Protein 4XFW (pdb70)

Foldseek 3Di:
DAACDPDCRHQVNVCVPDVLQVCSPVPQFADDAAAEDAAEDDDAFPKEWFDAWFFFPAFEQDRLKTKTAGDFRTFIADPNFTWTFGIKIKFAWFAYHYNNHTAGMKIWGWTATPVGATEIEIAGEHADDADPLCVLSLVRHVDPDPGGIRGRLVPDDQKWKWKWFWHFDLDPSRHTRYTYTYTDDHHYHHPVRSVSNCVSSVVDGRHRHHDDHPPTHIYIHMYGHD/DAACDPDCRHLVNVLVPDVLQVCSAVPQFADDAEAEDAAEDPDDDQKEWFDAWFFFPAFEADLLKTKTAGDFPTFMGGNRFTWTFGIKIKFAWFAYHYNNDIAGMKIWGWTAGPVGAIEIEIAGEHADDADVLCVQNLVRHPDPGPGGIRGGLVQDDQKWKWKWFWHFDLHPSRHTRYIYTYTDDHHYHHPVRSVSRCVSSVVGGRHRHHDDHPPIHIYIGMDGHD

Solvent-accessible surface area: 20213 Å² total; per-residue (Å²): 176,18,26,27,87,125,147,112,31,2,19,148,103,0,11,149,56,95,154,91,38,94,46,9,146,72,10,60,18,10,2,0,5,30,0,106,53,40,4,73,11,120,79,124,9,140,12,106,20,91,23,40,45,15,132,10,127,24,10,70,74,28,86,50,8,0,42,0,9,9,91,101,97,1,42,1,33,11,66,66,56,74,0,49,1,77,6,0,22,1,4,6,48,6,1,1,24,12,66,104,92,80,60,47,0,0,0,5,0,25,1,103,8,113,150,39,39,17,0,1,1,0,0,3,0,65,111,36,148,82,14,97,26,1,46,26,2,6,91,0,37,115,72,188,100,118,21,125,95,0,30,2,67,53,4,5,44,109,67,1,55,4,3,1,2,24,2,0,39,7,22,14,53,0,42,11,6,0,0,2,1,0,2,61,48,36,18,78,0,9,58,120,0,21,61,33,2,82,120,52,4,129,108,30,90,1,51,3,56,81,34,90,45,56,3,10,1,3,0,38,17,45,2,57,13,155,210,34,31,32,88,132,145,119,38,0,22,100,83,0,13,139,49,92,144,87,35,91,41,7,152,74,10,64,19,8,2,0,5,36,0,116,60,52,16,103,19,152,49,184,56,17,2,88,28,104,26,52,44,16,134,9,121,26,8,76,72,29,112,56,5,0,32,0,15,8,86,93,95,0,44,0,14,0,54,62,108,60,1,38,0,63,7,2,22,1,6,5,46,4,0,1,24,31,81,114,114,72,48,44,0,0,0,5,0,18,0,85,15,116,170,42,43,25,0,2,0,1,0,3,0,60,104,37,148,99,14,95,27,0,50,25,2,3,80,3,33,107,117,198,113,116,18,142,89,1,31,2,75,52,5,8,43,124,57,1,52,0,3,0,1,17,2,0,41,7,22,12,54,0,42,11,5,0,0,2,0,0,2,60,47,40,15,41,0,9,60,141,5,11,56,41,1,80,141,74,4,121,101,37,86,1,52,4,67,79,34,90,52,53,6,10,1,3,0,44,11,64,4,94,20,180

Organism: Helicobacter pylori (strain G27) (NCBI:txid563041)

Radius of gyration: 24.56 Å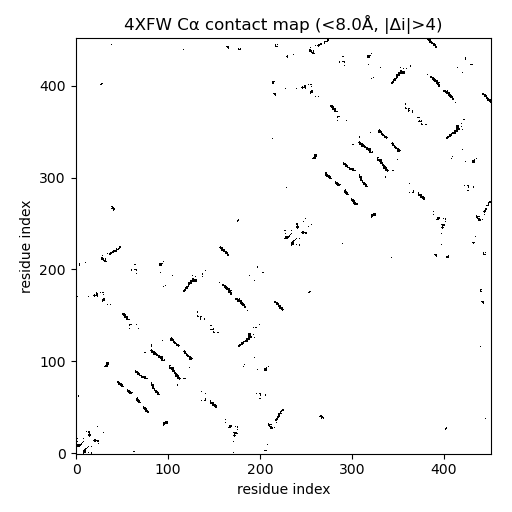; Cα contacts (8 Å, |Δi|>4): 1152; chains: 2; bounding box: 60×56×63 Å

InterPro domains:
  IPR001148 Alpha carbonic anhydrase domain [PF00194] (30-233)
  IPR001148 Alpha carbonic anhydrase domain [PS51144] (21-243)
  IPR001148 Alpha carbonic anhydrase domain [SM01057] (23-243)
  IPR023561 Carbonic anhydrase, alpha-class [PTHR18952] (21-233)
  IPR036398 Alpha carbonic anhydrase domain superfamily [G3DSA:3.10.200.10] (22-247)
  IPR036398 Alpha carbonic anhydrase domain superfamily [SSF51069] (22-239)
  IPR041891 Carbonic anhydrase, prokaryotic-like [cd03124] (31-241)

Secondary structure (DSSP, 8-state):
---SSSSTTSGGGHHHH-GGGTHHHH-SS-S--EE---EEEEEEP--EEE---B--SEEEEETTEEEEE--S--EEEETTEEEEEEEEEEESS-SSEETTB--SEEEEEEEE-TT--EEEEEEEEEE-S--GGGHHHHHHTTSSS-PPPB-HHHHS-SEEEEEEEEEE-SSTT--EEEEEEEESSPEEE-HHHHHHHHHHTTT----PPP---S----EEEEEE--/---SSSSTTSGGGHHHH-GGGTHHHH-SS-S--EE-S-EE--PPP-EEEE---B--SEEEEETTEEEEE--TT-EEEETTEEEEEEEEEEESS-SSEETTB--SEEEEEEEEETT--EEEEEEEEEE-S--GGGHHHHHHHSSSS-PPPB-HHHHS-SEEEEEEEEEE-SSTT--EEEEEEEESSPEEE-HHHHHHHHHHTTT----PPP---S----EEEEEE--

Sequence (452 aa):
KWDYKNKENGPHRWDKLHKDFEVVCKSGKSQSPINIEHYYHTQDKADLQFKYAASKPKAVFFTHHTLKASFEPTNHINYRGHDYVLDNVHFHAPMEFLINNKTRPLSAHFVHKDAKGRLLVLAIGFEEGKENPNLDPILEGIQKKQNFKEVALDAFLPKSINYYHFNGSLTAPPCTEGVAWFVVEEPLEVSAKQLAEIKKRMKNSPNQRPVVQPDYNTVIIKRSAETRKWDYKNKENGPHRWDKLHKDFEVCKSGKSQSPINIEHYYHTQDKADLQFKYAASKPKAVFFTHHTLKASFEPTNHINYRGHDYVLDNVHFHAPMEFLINNKTRPLSAHFVHKDAKGRLLVLAIGFEEGKENPNLDPILEGIQKKQNFKEVALDAFLPKSINYYHFNGSLTAPPCTEGVAWFVVEEPLEVSAKQLAEIKKRMKNSPNQRPVQPDYNTVIIKRSAETR

CATH classification: 3.10.200.10

B-factor: mean 22.66, std 9.84, range [8.39, 67.03]

Structure (mmCIF, N/CA/C/O backbone):
data_4XFW
#
_entry.id   4XFW
#
_cell.length_a   44.906
_cell.length_b   95.905
_cell.length_c   53.318
_cell.angle_alpha   90.00
_cell.angle_beta   92.92
_cell.angle_gamma   90.00
#
_symmetry.space_group_name_H-M   'P 1 21 1'
#
loop_
_entity.id
_entity.type
_entity.pdbx_description
1 polymer 'Alpha-carbonic anhydrase'
2 non-polymer 'ZINC ION'
3 non-polymer 'CHLORIDE ION'
4 non-polymer 'SULFATE ION'
5 non-polymer 'ACETIC ACID'
6 water water
#
loop_
_atom_site.group_PDB
_atom_site.id
_atom_site.type_symbol
_atom_site.label_atom_id
_atom_site.label_alt_id
_atom_site.label_comp_id
_atom_site.label_asym_id
_atom_site.label_entity_id
_atom_site.label_seq_id
_atom_site.pdbx_PDB_ins_code
_atom_site.Cartn_x
_atom_site.Cartn_y
_atom_site.Cartn_z
_atom_site.occupancy
_atom_site.B_iso_or_equiv
_atom_site.auth_seq_id
_atom_site.auth_comp_id
_atom_site.auth_asym_id
_atom_site.auth_atom_id
_atom_site.pdbx_PDB_model_num
ATOM 1 N N . LYS A 1 1 ? 12.238 11.977 8.575 1.00 39.97 22 LYS A N 1
ATOM 2 C CA . LYS A 1 1 ? 12.802 11.583 9.861 1.00 37.03 22 LYS A CA 1
ATOM 3 C C . LYS A 1 1 ? 12.679 10.077 10.029 1.00 33.74 22 LYS A C 1
ATOM 4 O O . LYS A 1 1 ? 11.575 9.536 9.991 1.00 33.97 22 LYS A O 1
ATOM 10 N N . TRP A 1 2 ? 13.807 9.394 10.210 1.00 30.39 23 TRP A N 1
ATOM 11 C CA . TRP A 1 2 ? 13.773 7.941 10.329 1.00 26.93 23 TRP A CA 1
ATOM 12 C C . TRP A 1 2 ? 12.922 7.485 11.508 1.00 26.67 23 TRP A C 1
ATOM 13 O O . TRP A 1 2 ? 12.876 8.154 12.548 1.00 27.06 23 TRP A O 1
ATOM 24 N N . ASP A 1 3 ? 12.242 6.353 11.332 1.00 20.50 24 ASP A N 1
ATOM 25 C CA . ASP A 1 3 ? 11.461 5.760 12.409 1.00 23.04 24 ASP A CA 1
ATOM 26 C C . ASP A 1 3 ? 11.449 4.222 12.328 1.00 25.91 24 ASP A C 1
ATOM 27 O O . ASP A 1 3 ? 12.218 3.627 11.565 1.00 24.41 24 ASP A O 1
ATOM 32 N N . TYR A 1 4 ? 10.588 3.595 13.135 1.00 22.22 25 TYR A N 1
ATOM 33 C CA . TYR A 1 4 ? 10.487 2.134 13.235 1.00 19.59 25 TYR A CA 1
ATOM 34 C C . TYR A 1 4 ? 9.189 1.658 12.631 1.00 31.39 25 TYR A C 1
ATOM 35 O O . TYR A 1 4 ? 8.821 0.474 12.729 1.00 27.94 25 TYR A O 1
ATOM 44 N N . LYS A 1 5 ? 8.477 2.593 12.019 1.00 32.34 26 LYS A N 1
ATOM 45 C CA . LYS A 1 5 ? 7.274 2.243 11.297 1.00 32.21 26 LYS A CA 1
ATOM 46 C C . LYS A 1 5 ? 7.734 1.715 9.949 1.00 38.74 26 LYS A C 1
ATOM 47 O O . LYS A 1 5 ? 8.918 1.741 9.657 1.00 44.15 26 LYS A O 1
ATOM 53 N N . ASN A 1 6 ? 6.833 1.198 9.129 1.00 42.93 27 ASN A N 1
ATOM 54 C CA . ASN A 1 6 ? 7.290 0.671 7.853 1.00 43.05 27 ASN A CA 1
ATOM 55 C C . ASN A 1 6 ? 6.626 1.330 6.650 1.00 42.64 27 ASN A C 1
ATOM 56 O O . ASN A 1 6 ? 6.214 0.660 5.709 1.00 45.39 27 ASN A O 1
ATOM 61 N N . LYS A 1 7 ? 6.549 2.659 6.696 1.00 38.68 28 LYS A N 1
ATOM 62 C CA . LYS A 1 7 ? 6.377 3.444 5.476 1.00 44.96 28 LYS A CA 1
ATOM 63 C C . LYS A 1 7 ? 7.758 3.932 4.994 1.00 42.16 28 LYS A C 1
ATOM 64 O O . LYS A 1 7 ? 8.771 3.277 5.222 1.00 35.51 28 LYS A O 1
ATOM 70 N N . GLU A 1 8 ? 7.804 5.117 4.396 1.00 41.05 29 GLU A N 1
ATOM 71 C CA . GLU A 1 8 ? 9.008 5.584 3.715 1.00 37.73 29 GLU A CA 1
ATOM 72 C C . GLU A 1 8 ? 10.207 5.950 4.641 1.00 39.28 29 GLU A C 1
ATOM 73 O O . GLU A 1 8 ? 11.283 6.335 4.154 1.00 41.42 29 GLU A O 1
ATOM 79 N N . ASN A 1 9 ? 10.061 5.767 5.955 1.00 36.09 30 ASN A N 1
ATOM 80 C CA . ASN A 1 9 ? 11.117 6.164 6.893 1.00 31.08 30 ASN A CA 1
ATOM 81 C C . ASN A 1 9 ? 11.664 5.050 7.787 1.00 27.85 30 ASN A C 1
ATOM 82 O O . ASN A 1 9 ? 12.503 5.323 8.643 1.00 24.29 30 ASN A O 1
ATOM 87 N N . GLY A 1 10 ? 11.197 3.816 7.609 1.00 22.59 31 GLY A N 1
ATOM 88 C CA . GLY A 1 10 ? 11.525 2.743 8.536 1.00 24.72 31 GLY A CA 1
ATOM 89 C C . GLY A 1 10 ? 12.808 1.983 8.252 1.00 27.63 31 GLY A C 1
ATOM 90 O O . GLY A 1 10 ? 13.510 2.307 7.299 1.00 29.86 31 GLY A O 1
ATOM 91 N N . PRO A 1 11 ? 13.104 0.952 9.072 1.00 29.08 32 PRO A N 1
ATOM 92 C CA . PRO A 1 11 ? 14.370 0.196 9.065 1.00 24.21 32 PRO A CA 1
ATOM 93 C C . PRO A 1 11 ? 14.858 -0.260 7.687 1.00 26.77 32 PRO A C 1
ATOM 94 O O . PRO A 1 11 ? 16.049 -0.143 7.402 1.00 25.79 32 PRO A O 1
ATOM 98 N N . HIS A 1 12 ? 13.958 -0.768 6.852 1.00 30.00 33 HIS A N 1
ATOM 99 C CA . HIS A 1 12 ? 14.332 -1.258 5.521 1.00 26.12 33 HIS A CA 1
ATOM 100 C C . HIS A 1 12 ? 14.729 -0.161 4.577 1.00 24.08 33 HIS A C 1
ATOM 101 O O . HIS A 1 12 ? 15.323 -0.417 3.522 1.00 28.53 33 HIS A O 1
ATOM 108 N N . ARG A 1 13 ? 14.412 1.068 4.939 1.00 25.07 34 ARG A N 1
ATOM 109 C CA . ARG A 1 13 ? 14.789 2.162 4.076 1.00 24.18 34 ARG A CA 1
ATOM 110 C C . ARG A 1 13 ? 15.654 3.212 4.746 1.00 27.24 34 ARG A C 1
ATOM 111 O O . ARG A 1 13 ? 15.939 4.232 4.122 1.00 26.91 34 ARG A O 1
ATOM 119 N N . TRP A 1 14 ? 16.115 2.965 5.977 1.00 21.69 35 TRP A N 1
ATOM 120 C CA . TRP A 1 14 ? 16.977 3.936 6.640 1.00 20.89 35 TRP A CA 1
ATOM 121 C C . TRP A 1 14 ? 18.092 4.396 5.710 1.00 19.13 35 TRP A C 1
ATOM 122 O O . TRP A 1 14 ? 18.421 5.581 5.651 1.00 24.47 35 TRP A O 1
ATOM 133 N N . ASP A 1 15 ? 18.666 3.447 4.972 1.00 24.10 36 ASP A N 1
ATOM 134 C CA . ASP A 1 15 ? 19.814 3.725 4.111 1.00 26.76 36 ASP A CA 1
ATOM 135 C C . ASP A 1 15 ? 19.526 4.763 3.013 1.00 26.02 36 ASP A C 1
ATOM 136 O O . ASP A 1 15 ? 20.448 5.445 2.556 1.00 31.12 36 ASP A O 1
ATOM 141 N N . LYS A 1 16 ? 18.261 4.915 2.628 1.00 28.74 37 LYS A N 1
ATOM 142 C CA . LYS A 1 16 ? 17.910 5.791 1.513 1.00 34.20 37 LYS A CA 1
ATOM 143 C C . LYS A 1 16 ? 17.626 7.239 2.019 1.00 33.13 37 LYS A C 1
ATOM 144 O O . LYS A 1 16 ? 17.535 8.168 1.213 1.00 31.82 37 LYS A O 1
ATOM 150 N N . LEU A 1 17 ? 17.404 7.432 3.326 1.00 33.30 38 LEU A N 1
ATOM 151 C CA . LEU A 1 17 ? 17.027 8.753 3.850 1.00 28.69 38 LEU A CA 1
ATOM 152 C C . LEU A 1 17 ? 18.172 9.759 3.833 1.00 35.04 38 LEU A C 1
ATOM 153 O O . LEU A 1 17 ? 17.936 10.965 3.781 1.00 33.35 38 LEU A O 1
ATOM 158 N N . HIS A 1 18 ? 19.407 9.272 3.896 1.00 26.41 39 HIS A N 1
ATOM 159 C CA . HIS A 1 18 ? 20.575 10.152 3.878 1.00 34.50 39 HIS A CA 1
ATOM 160 C C . HIS A 1 18 ? 21.785 9.304 3.543 1.00 28.85 39 HIS A C 1
ATOM 161 O O . HIS A 1 18 ? 21.850 8.146 3.944 1.00 29.30 39 HIS A O 1
ATOM 168 N N . LYS A 1 19 ? 22.744 9.863 2.817 1.00 35.96 40 LYS A N 1
ATOM 169 C CA . LYS A 1 19 ? 23.898 9.066 2.431 1.00 35.34 40 LYS A CA 1
ATOM 170 C C . LYS A 1 19 ? 24.713 8.682 3.665 1.00 34.16 40 LYS A C 1
ATOM 171 O O . LYS A 1 19 ? 25.448 7.701 3.643 1.00 31.07 40 LYS A O 1
ATOM 177 N N . ASP A 1 20 ? 24.553 9.440 4.748 1.00 31.09 41 ASP A N 1
ATOM 178 C CA . ASP A 1 20 ? 25.186 9.095 6.018 1.00 31.75 41 ASP A CA 1
ATOM 179 C C . ASP A 1 20 ? 24.658 7.779 6.598 1.00 28.92 41 ASP A C 1
ATOM 180 O O . ASP A 1 20 ? 25.286 7.203 7.485 1.00 29.06 41 ASP A O 1
ATOM 185 N N . PHE A 1 21 ? 23.511 7.311 6.106 1.00 23.88 42 PHE A N 1
ATOM 186 C CA . PHE A 1 21 ? 22.850 6.127 6.660 1.00 23.27 42 PHE A CA 1
ATOM 187 C C . PHE A 1 21 ? 23.057 4.879 5.794 1.00 23.49 42 PHE A C 1
ATOM 188 O O . PHE A 1 21 ? 22.449 3.839 6.041 1.00 21.73 42 PHE A O 1
ATOM 196 N N . GLU A 1 22 ? 23.892 4.977 4.765 1.00 26.80 43 GLU A N 1
ATOM 197 C CA . GLU A 1 22 ? 23.963 3.895 3.790 1.00 27.26 43 GLU A CA 1
ATOM 198 C C . GLU A 1 22 ? 24.463 2.558 4.361 1.00 21.88 43 GLU A C 1
ATOM 199 O O . GLU A 1 22 ? 24.053 1.503 3.893 1.00 20.42 43 GLU A O 1
ATOM 205 N N A VAL A 1 23 ? 25.310 2.609 5.385 0.17 22.22 44 VAL A N 1
ATOM 206 N N B VAL A 1 23 ? 25.320 2.607 5.379 0.83 22.22 44 VAL A N 1
ATOM 207 C CA A VAL A 1 23 ? 25.844 1.383 5.974 0.17 21.04 44 VAL A CA 1
ATOM 208 C CA B VAL A 1 23 ? 25.851 1.376 5.982 0.83 21.06 44 VAL A CA 1
ATOM 209 C C A VAL A 1 23 ? 24.762 0.617 6.736 0.17 18.88 44 VAL A C 1
ATOM 210 C C B VAL A 1 23 ? 24.742 0.598 6.702 0.83 18.78 44 VAL A C 1
ATOM 211 O O A VAL A 1 23 ? 24.960 -0.541 7.108 0.17 18.85 44 VAL A O 1
ATOM 212 O O B VAL A 1 23 ? 24.874 -0.597 6.979 0.83 18.66 44 VAL A O 1
ATOM 219 N N . CYS A 1 24 ? 23.611 1.254 6.959 1.00 19.49 45 CYS A N 1
ATOM 220 C CA . CYS A 1 24 ? 22.478 0.551 7.554 1.00 18.96 45 CYS A CA 1
ATOM 221 C C . CYS A 1 24 ? 22.103 -0.640 6.674 1.00 18.58 45 CYS A C 1
ATOM 222 O O . CYS A 1 24 ? 21.636 -1.663 7.166 1.00 18.45 45 CYS A O 1
ATOM 225 N N . LYS A 1 25 ? 22.323 -0.500 5.367 1.00 22.12 46 LYS A N 1
ATOM 226 C CA . LYS A 1 25 ? 22.078 -1.600 4.436 1.00 22.89 46 LYS A CA 1
ATOM 227 C C . LYS A 1 25 ? 23.353 -2.315 3.970 1.00 17.44 46 LYS A C 1
ATOM 228 O O . LYS A 1 25 ? 23.358 -3.537 3.882 1.00 21.60 46 LYS A O 1
ATOM 234 N N . SER A 1 26 ? 24.413 -1.561 3.688 1.00 18.11 47 SER A N 1
ATOM 235 C CA . SER A 1 26 ? 25.606 -2.135 3.059 1.00 20.77 47 SER A CA 1
ATOM 236 C C . SER A 1 26 ? 26.509 -2.852 4.055 1.00 22.88 47 SER A C 1
ATOM 237 O O . SER A 1 26 ? 27.359 -3.653 3.672 1.00 20.31 47 SER A O 1
ATOM 240 N N . GLY A 1 27 ? 26.327 -2.557 5.333 1.00 18.68 48 GLY A N 1
ATOM 241 C CA . GLY A 1 27 ? 27.170 -3.149 6.357 1.00 18.63 48 GLY A CA 1
ATOM 242 C C . GLY A 1 27 ? 26.995 -4.651 6.455 1.00 17.47 48 GLY A C 1
ATOM 243 O O . GLY A 1 27 ? 25.923 -5.181 6.174 1.00 19.47 48 GLY A O 1
ATOM 244 N N . LYS A 1 28 ? 28.057 -5.350 6.839 1.00 15.17 49 LYS A N 1
ATOM 245 C CA . LYS A 1 28 ? 27.970 -6.792 7.052 1.00 13.10 49 LYS A CA 1
ATOM 246 C C . LYS A 1 28 ? 28.171 -7.185 8.516 1.00 13.70 49 LYS A C 1
ATOM 247 O O . LYS A 1 28 ? 28.336 -8.366 8.825 1.00 15.14 49 LYS A O 1
ATOM 253 N N . SER A 1 29 ? 28.141 -6.208 9.421 1.00 14.04 50 SER A N 1
ATOM 254 C CA . SER A 1 29 ? 28.182 -6.506 10.848 1.00 13.96 50 SER A CA 1
ATOM 255 C C . SER A 1 29 ? 27.138 -5.654 11.554 1.00 14.35 50 SER A C 1
ATOM 256 O O . SER A 1 29 ? 27.421 -4.973 12.542 1.00 13.81 50 SER A O 1
ATOM 259 N N . GLN A 1 30 ? 25.929 -5.679 11.011 1.00 13.26 51 GLN A N 1
ATOM 260 C CA . GLN A 1 30 ? 24.844 -4.884 11.565 1.00 12.70 51 GLN A CA 1
ATOM 261 C C . GLN A 1 30 ? 24.190 -5.528 12.796 1.00 12.20 51 GLN A C 1
ATOM 262 O O . GLN A 1 30 ? 24.102 -6.748 12.912 1.00 13.53 51 GLN A O 1
ATOM 268 N N . SER A 1 31 ? 23.773 -4.672 13.726 1.00 12.07 52 SER A N 1
ATOM 269 C CA . SER A 1 31 ? 23.180 -5.098 14.987 1.00 12.56 52 SER A CA 1
ATOM 270 C C . SER A 1 31 ? 21.720 -4.642 15.034 1.00 11.95 52 SER A C 1
ATOM 271 O O . SER A 1 31 ? 21.387 -3.592 14.495 1.00 14.71 52 SER A O 1
ATOM 274 N N . PRO A 1 32 ? 20.860 -5.406 15.708 1.00 13.56 53 PRO A N 1
ATOM 275 C CA . PRO A 1 32 ? 21.141 -6.580 16.533 1.00 13.23 53 PRO A CA 1
ATOM 276 C C . PRO A 1 32 ? 21.116 -7.903 15.779 1.00 12.20 53 PRO A C 1
ATOM 277 O O . PRO A 1 32 ? 20.726 -7.958 14.614 1.00 14.99 53 PRO A O 1
ATOM 281 N N . ILE A 1 33 ? 21.523 -8.948 16.484 1.00 14.38 54 ILE A N 1
ATOM 282 C CA . ILE A 1 33 ? 21.424 -10.325 16.009 1.00 14.72 54 ILE A CA 1
ATOM 283 C C . ILE A 1 33 ? 20.941 -11.218 17.139 1.00 14.25 54 ILE A C 1
ATOM 284 O O . ILE A 1 33 ? 20.845 -10.795 18.300 1.00 14.08 54 ILE A O 1
ATOM 289 N N . ASN A 1 34 ? 20.628 -12.462 16.796 1.00 14.95 55 ASN A N 1
ATOM 290 C CA . ASN A 1 34 ? 20.421 -13.488 17.794 1.00 13.72 55 ASN A CA 1
ATOM 291 C C . ASN A 1 34 ? 21.772 -14.069 18.171 1.00 18.90 55 ASN A C 1
ATOM 292 O O . ASN A 1 34 ? 22.461 -14.664 17.328 1.00 17.58 55 ASN A O 1
ATOM 297 N N . ILE A 1 35 ? 22.162 -13.863 19.422 1.00 14.08 56 ILE A N 1
ATOM 298 C CA . ILE A 1 35 ? 23.393 -14.410 19.966 1.00 13.17 56 ILE A CA 1
ATOM 299 C C . ILE A 1 35 ? 23.183 -15.872 20.352 1.00 18.26 56 ILE A C 1
ATOM 300 O O . ILE A 1 35 ? 22.542 -16.167 21.367 1.00 18.16 56 ILE A O 1
ATOM 305 N N . GLU A 1 36 ? 23.701 -16.800 19.542 1.00 16.32 57 GLU A N 1
ATOM 306 C CA . GLU A 1 36 ? 23.518 -18.219 19.872 1.00 16.11 57 GLU A CA 1
ATOM 307 C C . GLU A 1 36 ? 24.752 -19.096 19.645 1.00 18.03 57 GLU A C 1
ATOM 308 O O . GLU A 1 36 ? 24.793 -20.246 20.100 1.00 18.78 57 GLU A O 1
ATOM 314 N N . HIS A 1 37 ? 25.758 -18.555 18.953 1.00 14.86 58 HIS A N 1
ATOM 315 C CA . HIS A 1 37 ? 27.014 -19.267 18.779 1.00 14.86 58 HIS A CA 1
ATOM 316 C C . HIS A 1 37 ? 28.117 -18.433 19.408 1.00 13.80 58 HIS A C 1
ATOM 317 O O . HIS A 1 37 ? 28.386 -17.329 18.943 1.00 14.12 58 HIS A O 1
ATOM 324 N N . TYR A 1 38 ? 28.737 -18.932 20.467 1.00 12.29 59 TYR A N 1
ATOM 325 C CA . TYR A 1 38 ? 29.712 -18.113 21.189 1.00 14.40 59 TYR A CA 1
ATOM 326 C C . TYR A 1 38 ? 30.772 -18.957 21.879 1.00 17.08 59 TYR A C 1
ATOM 327 O O . TYR A 1 38 ? 30.500 -20.062 22.353 1.00 18.73 59 TYR A O 1
ATOM 336 N N . TYR A 1 39 ? 31.987 -18.430 21.944 1.00 12.37 60 TYR A N 1
ATOM 337 C CA . TYR A 1 39 ? 33.094 -19.181 22.501 1.00 13.27 60 TYR A CA 1
ATOM 338 C C . TYR A 1 39 ? 33.317 -18.767 23.947 1.00 14.41 60 TYR A C 1
ATOM 339 O O . TYR A 1 39 ? 33.528 -17.588 24.250 1.00 13.57 60 TYR A O 1
ATOM 348 N N . HIS A 1 40 ? 33.268 -19.746 24.841 1.00 15.04 61 HIS A N 1
ATOM 349 C CA . HIS A 1 40 ? 33.422 -19.473 26.262 1.00 16.03 61 HIS A CA 1
ATOM 350 C C . HIS A 1 40 ? 34.884 -19.221 26.625 1.00 16.16 61 HIS A C 1
ATOM 351 O O . HIS A 1 40 ? 35.767 -20.013 26.294 1.00 17.81 61 HIS A O 1
ATOM 358 N N . THR A 1 41 ? 35.145 -18.114 27.311 1.00 17.14 62 THR A N 1
ATOM 359 C CA . THR A 1 41 ? 36.487 -17.838 27.808 1.00 17.12 62 THR A CA 1
ATOM 360 C C . THR A 1 41 ? 36.457 -17.936 29.325 1.00 23.39 62 THR A C 1
ATOM 361 O O . THR A 1 41 ? 35.439 -17.643 29.947 1.00 29.10 62 THR A O 1
ATOM 365 N N . GLN A 1 42 ? 37.563 -18.354 29.926 1.00 27.84 63 GLN A N 1
ATOM 366 C CA . GLN A 1 42 ? 37.516 -18.714 31.342 1.00 26.78 63 GLN A CA 1
ATOM 367 C C . GLN A 1 42 ? 38.136 -17.643 32.244 1.00 27.32 63 GLN A C 1
ATOM 368 O O . GLN A 1 42 ? 37.799 -17.562 33.430 1.00 28.41 63 GLN A O 1
ATOM 374 N N . ASP A 1 43 ? 39.036 -16.826 31.696 1.00 23.98 64 ASP A N 1
ATOM 375 C CA . ASP A 1 43 ? 39.688 -15.801 32.509 1.00 26.82 64 ASP A CA 1
ATOM 376 C C . ASP A 1 43 ? 38.809 -14.568 32.694 1.00 29.91 64 ASP A C 1
ATOM 377 O O . ASP A 1 43 ? 38.057 -14.181 31.800 1.00 24.96 64 ASP A O 1
ATOM 382 N N . LYS A 1 44 ? 38.915 -13.954 33.866 1.00 27.30 65 LYS A N 1
ATOM 383 C CA . LYS A 1 44 ? 38.194 -12.723 34.163 1.00 30.32 65 LYS A CA 1
ATOM 384 C C . LYS A 1 44 ? 38.772 -11.562 33.337 1.00 24.60 65 LYS A C 1
ATOM 385 O O . LYS A 1 44 ? 39.988 -11.390 33.253 1.00 23.13 65 LYS A O 1
ATOM 391 N N . ALA A 1 45 ? 37.892 -10.781 32.712 1.00 21.73 66 ALA A N 1
ATOM 392 C CA . ALA A 1 45 ? 38.313 -9.699 31.825 1.00 20.44 66 ALA A CA 1
ATOM 393 C C . ALA A 1 45 ? 39.051 -8.591 32.563 1.00 21.75 66 ALA A C 1
ATOM 394 O O . ALA A 1 45 ? 38.811 -8.352 33.752 1.00 23.71 66 ALA A O 1
ATOM 396 N N . ASP A 1 46 ? 39.940 -7.908 31.847 1.00 22.74 67 ASP A N 1
ATOM 397 C CA . ASP A 1 46 ? 40.627 -6.746 32.396 1.00 23.46 67 ASP A CA 1
ATOM 398 C C . ASP A 1 46 ? 39.712 -5.522 32.449 1.00 25.44 67 ASP A C 1
ATOM 399 O O . ASP A 1 46 ? 40.045 -4.530 33.096 1.00 27.22 67 ASP A O 1
ATOM 404 N N . LEU A 1 47 ? 38.578 -5.613 31.753 1.00 21.91 68 LEU A N 1
ATOM 405 C CA . LEU A 1 47 ? 37.563 -4.559 31.668 1.00 20.61 68 LEU A CA 1
ATOM 406 C C . LEU A 1 47 ? 37.355 -3.822 32.990 1.00 26.27 68 LEU A C 1
ATOM 407 O O . LEU A 1 47 ? 37.043 -4.452 33.997 1.00 24.46 68 LEU A O 1
ATOM 412 N N . GLN A 1 48 ? 37.523 -2.500 32.987 1.00 15.49 69 GLN A N 1
ATOM 413 C CA . GLN A 1 48 ? 37.432 -1.733 34.221 1.00 16.50 69 GLN A CA 1
ATOM 414 C C . GLN A 1 48 ? 36.382 -0.635 34.121 1.00 19.50 69 GLN A C 1
ATOM 415 O O . GLN A 1 48 ? 36.448 0.219 33.240 1.00 19.23 69 GLN A O 1
ATOM 421 N N . PHE A 1 49 ? 35.408 -0.669 35.025 1.00 16.27 70 PHE A N 1
ATOM 422 C CA . PHE A 1 49 ? 34.387 0.372 35.075 1.00 13.54 70 PHE A CA 1
ATOM 423 C C . PHE A 1 49 ? 34.823 1.573 35.926 1.00 19.59 70 PHE A C 1
ATOM 424 O O . PHE A 1 49 ? 35.436 1.408 36.983 1.00 22.34 70 PHE A O 1
ATOM 432 N N . LYS A 1 50 ? 34.538 2.778 35.439 1.00 17.68 71 LYS A N 1
ATOM 433 C CA . LYS A 1 50 ? 34.722 3.990 36.235 1.00 20.31 71 LYS A CA 1
ATOM 434 C C . LYS A 1 50 ? 33.408 4.756 36.179 1.00 17.17 71 LYS A C 1
ATOM 435 O O . LYS A 1 50 ? 33.280 5.762 35.483 1.00 18.58 71 LYS A O 1
ATOM 441 N N . TYR A 1 51 ? 32.437 4.239 36.910 1.00 18.17 72 TYR A N 1
ATOM 442 C CA . TYR A 1 51 ? 31.109 4.827 36.972 1.00 19.57 72 TYR A CA 1
ATOM 443 C C . TYR A 1 51 ? 30.886 5.433 38.352 1.00 23.05 72 TYR A C 1
ATOM 444 O O . TYR A 1 51 ? 31.375 4.921 39.361 1.00 24.68 72 TYR A O 1
ATOM 453 N N . ALA A 1 52 ? 30.127 6.516 38.402 1.00 23.01 73 ALA A N 1
ATOM 454 C CA . ALA A 1 52 ? 29.744 7.096 39.679 1.00 19.83 73 ALA A CA 1
ATOM 455 C C . ALA A 1 52 ? 28.375 7.722 39.534 1.00 20.44 73 ALA A C 1
ATOM 456 O O . ALA A 1 52 ? 27.914 7.951 38.420 1.00 19.24 73 ALA A O 1
ATOM 458 N N . ALA A 1 53 ? 27.721 7.993 40.655 1.00 19.24 74 ALA A N 1
ATOM 459 C CA . ALA A 1 53 ? 26.448 8.704 40.622 1.00 18.12 74 ALA A CA 1
ATOM 460 C C . ALA A 1 53 ? 26.616 10.017 39.859 1.00 18.74 74 ALA A C 1
ATOM 461 O O . ALA A 1 53 ? 27.528 10.806 40.141 1.00 21.57 74 ALA A O 1
ATOM 463 N N . SER A 1 54 ? 25.746 10.240 38.876 1.00 17.29 75 SER A N 1
ATOM 464 C CA . SER A 1 54 ? 25.904 11.379 37.980 1.00 16.50 75 SER A CA 1
ATOM 465 C C . SER A 1 54 ? 24.569 12.041 37.667 1.00 17.66 75 SER A C 1
ATOM 466 O O . SER A 1 54 ? 23.594 11.365 37.310 1.00 16.83 75 SER A O 1
ATOM 469 N N . LYS A 1 55 ? 24.509 13.363 37.802 1.00 19.88 76 LYS A N 1
ATOM 470 C CA . LYS A 1 55 ? 23.322 14.093 37.380 1.00 19.37 76 LYS A CA 1
ATOM 471 C C . LYS A 1 55 ? 2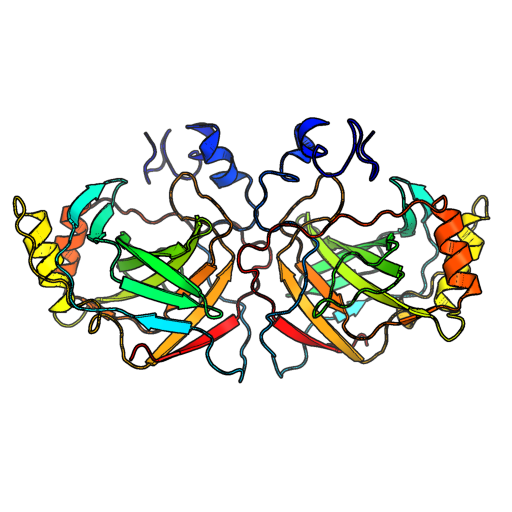3.304 14.202 35.863 1.00 15.06 76 LYS A C 1
ATOM 472 O O . LYS A 1 55 ? 24.259 14.689 35.269 1.00 18.03 76 LYS A O 1
ATOM 478 N N . PRO A 1 56 ? 22.219 13.736 35.229 1.00 15.77 77 PRO A N 1
ATOM 479 C CA . PRO A 1 56 ? 22.123 13.876 33.779 1.00 16.47 77 PRO A CA 1
ATOM 480 C C . PRO A 1 56 ? 22.196 15.333 33.346 1.00 17.12 77 PRO A C 1
ATOM 481 O O . PRO A 1 56 ? 21.691 16.219 34.052 1.00 19.97 77 PRO A O 1
ATOM 485 N N . LYS A 1 57 ? 22.834 15.562 32.208 1.00 18.20 78 LYS A N 1
ATOM 486 C CA . LYS A 1 57 ? 22.735 16.815 31.475 1.00 21.16 78 LYS A CA 1
ATOM 487 C C . LYS A 1 57 ? 21.316 17.014 30.954 1.00 22.97 78 LYS A C 1
ATOM 488 O O . LYS A 1 57 ? 20.806 18.140 30.874 1.00 23.27 78 LYS A O 1
ATOM 494 N N . ALA A 1 58 ? 20.670 15.904 30.610 1.00 19.18 79 ALA A N 1
ATOM 495 C CA . ALA A 1 58 ? 19.323 15.941 30.074 1.00 17.11 79 ALA A CA 1
ATOM 496 C C . ALA A 1 58 ? 18.668 14.581 30.186 1.00 16.96 79 ALA A C 1
ATOM 497 O O . ALA A 1 58 ? 19.335 13.560 30.059 1.00 15.33 79 ALA A O 1
ATOM 499 N N . VAL A 1 59 ? 17.365 14.577 30.446 1.00 14.80 80 VAL A N 1
ATOM 500 C CA . VAL A 1 59 ? 16.556 13.365 30.411 1.00 14.61 80 VAL A CA 1
ATOM 501 C C . VAL A 1 59 ? 15.418 13.683 29.459 1.00 18.46 80 VAL A C 1
ATOM 502 O O . VAL A 1 59 ? 14.568 14.528 29.757 1.00 18.02 80 VAL A O 1
ATOM 506 N N . PHE A 1 60 ? 15.405 13.031 28.306 1.00 16.67 81 PHE A N 1
ATOM 507 C CA . PHE A 1 60 ? 14.571 13.507 27.211 1.00 16.77 81 PHE A CA 1
ATOM 508 C C . PHE A 1 60 ? 14.198 12.395 26.248 1.00 17.84 81 PHE A C 1
ATOM 509 O O . PHE A 1 60 ? 14.834 11.335 26.204 1.00 16.87 81 PHE A O 1
ATOM 517 N N . PHE A 1 61 ? 13.137 12.646 25.496 1.00 17.14 82 PHE A N 1
ATOM 518 C CA . PHE A 1 61 ? 12.697 11.757 24.439 1.00 17.88 82 PHE A CA 1
ATOM 519 C C . PHE A 1 61 ? 13.250 12.273 23.116 1.00 19.09 82 PHE A C 1
ATOM 520 O O . PHE A 1 61 ? 13.008 13.415 22.727 1.00 22.23 82 PHE A O 1
ATOM 528 N N . THR A 1 62 ? 14.025 11.431 22.448 1.00 16.64 83 THR A N 1
ATOM 529 C CA . THR A 1 62 ? 14.716 11.802 21.221 1.00 19.91 83 THR A CA 1
ATOM 530 C C . THR A 1 62 ? 14.894 10.541 20.385 1.00 18.30 83 THR A C 1
ATOM 531 O O . THR A 1 62 ? 15.185 9.472 20.927 1.00 18.67 83 THR A O 1
ATOM 535 N N . HIS A 1 63 ? 14.666 10.654 19.081 1.00 21.17 84 HIS A N 1
ATOM 536 C CA . HIS A 1 63 ? 14.854 9.531 18.167 1.00 23.67 84 HIS A CA 1
ATOM 537 C C . HIS A 1 63 ? 14.242 8.231 18.697 1.00 21.70 84 HIS A C 1
ATOM 538 O O . HIS A 1 63 ? 14.883 7.174 18.723 1.00 20.23 84 HIS A O 1
ATOM 545 N N . HIS A 1 64 ? 12.996 8.353 19.141 1.00 18.92 85 HIS A N 1
ATOM 546 C CA . HIS A 1 64 ? 12.146 7.239 19.553 1.00 15.11 85 HIS A CA 1
ATOM 547 C C . HIS A 1 64 ? 12.528 6.564 20.863 1.00 15.27 85 HIS A C 1
ATOM 548 O O . HIS A 1 64 ? 11.871 5.607 21.265 1.00 17.15 85 HIS A O 1
ATOM 555 N N . THR A 1 65 ? 13.528 7.100 21.561 1.00 13.75 86 THR A N 1
ATOM 556 C CA . THR A 1 65 ? 13.939 6.531 22.841 1.00 12.85 86 THR A CA 1
ATOM 557 C C . THR A 1 65 ? 13.905 7.533 24.003 1.00 15.65 86 THR A C 1
ATOM 558 O O . THR A 1 65 ? 13.968 8.755 23.801 1.00 15.79 86 THR A O 1
ATOM 562 N N . LEU A 1 66 ? 13.792 6.987 25.211 1.00 13.76 87 LEU A N 1
ATOM 563 C CA . LEU A 1 66 ? 14.025 7.729 26.444 1.00 12.95 87 LEU A CA 1
ATOM 564 C C . LEU A 1 66 ? 15.526 7.723 26.724 1.00 12.65 87 LEU A C 1
ATOM 565 O O . LEU A 1 66 ? 16.093 6.660 26.930 1.00 15.76 87 LEU A O 1
ATOM 570 N N . LYS A 1 67 ? 16.146 8.900 26.744 1.00 13.85 88 LYS A N 1
ATOM 571 C CA . LYS A 1 67 ? 17.599 9.016 26.867 1.00 16.05 88 LYS A CA 1
ATOM 572 C C . LYS A 1 67 ? 18.013 9.891 28.052 1.00 16.75 88 LYS A C 1
ATOM 573 O O . LYS A 1 67 ? 17.432 10.950 28.289 1.00 17.24 88 LYS A O 1
ATOM 579 N N . ALA A 1 68 ? 19.013 9.436 28.795 1.00 14.26 89 ALA A N 1
ATOM 580 C CA . ALA A 1 68 ? 19.649 10.260 29.816 1.00 14.71 89 ALA A CA 1
ATOM 581 C C . ALA A 1 68 ? 21.076 10.518 29.369 1.00 17.00 89 ALA A C 1
ATOM 582 O O . ALA A 1 68 ? 21.856 9.578 29.237 1.00 14.91 89 ALA A O 1
ATOM 584 N N . SER A 1 69 ? 21.412 11.776 29.089 1.00 14.59 90 SER A N 1
ATOM 585 C CA . SER A 1 69 ? 22.774 12.116 28.664 1.00 13.26 90 SER A CA 1
ATOM 586 C C . SER A 1 69 ? 23.578 12.626 29.857 1.00 13.92 90 SER A C 1
ATOM 587 O O . SER A 1 69 ? 23.020 13.213 30.784 1.00 17.11 90 SER A O 1
ATOM 590 N N . PHE A 1 70 ? 24.889 12.380 29.827 1.00 14.57 91 PHE A N 1
ATOM 591 C CA . PHE A 1 70 ? 25.770 12.725 30.937 1.00 14.64 91 PHE A CA 1
ATOM 592 C C . PHE A 1 70 ? 26.950 13.605 30.541 1.00 16.82 91 PHE A C 1
ATOM 593 O O . PHE A 1 70 ? 27.398 13.599 29.398 1.00 15.90 91 PHE A O 1
ATOM 601 N N . GLU A 1 71 ? 27.455 14.356 31.515 1.00 16.09 92 GLU A N 1
ATOM 602 C CA . GLU A 1 71 ? 28.733 15.034 31.355 1.00 19.56 92 GLU A CA 1
ATOM 603 C C . GLU A 1 71 ? 29.801 13.957 31.240 1.00 18.43 92 GLU A C 1
ATOM 604 O O . GLU A 1 71 ? 29.586 12.848 31.728 1.00 19.40 92 GLU A O 1
ATOM 610 N N . PRO A 1 72 ? 30.939 14.268 30.586 1.00 19.15 93 PRO A N 1
ATOM 611 C CA . PRO A 1 72 ? 31.932 13.229 30.261 1.00 16.99 93 PRO A CA 1
ATOM 612 C C . PRO A 1 72 ? 32.840 12.823 31.425 1.00 22.19 93 PRO A C 1
ATOM 613 O O . PRO A 1 72 ? 34.060 12.948 31.326 1.00 25.70 93 PRO A O 1
ATOM 617 N N . THR A 1 73 ? 32.248 12.307 32.496 1.00 18.57 94 THR A N 1
ATOM 618 C CA . THR A 1 73 ? 32.995 11.947 33.692 1.00 18.93 94 THR A CA 1
ATOM 619 C C . THR A 1 73 ? 32.966 10.464 34.029 1.00 20.28 94 THR A C 1
ATOM 620 O O . THR A 1 73 ? 33.597 10.036 34.990 1.00 23.28 94 THR A O 1
ATOM 624 N N . ASN A 1 74 ? 32.211 9.682 33.266 1.00 16.45 95 ASN A N 1
ATOM 625 C CA . ASN A 1 74 ? 32.164 8.243 33.487 1.00 16.18 95 ASN A CA 1
ATOM 626 C C . ASN A 1 74 ? 32.805 7.514 32.326 1.00 14.44 95 ASN A C 1
ATOM 627 O O . ASN A 1 74 ? 32.686 7.955 31.186 1.00 15.03 95 ASN A O 1
ATOM 632 N N . HIS A 1 75 ? 33.496 6.411 32.600 1.00 15.85 96 HIS A N 1
ATOM 633 C CA . HIS A 1 75 ? 34.048 5.631 31.495 1.00 15.64 96 HIS A CA 1
ATOM 634 C C . HIS A 1 75 ? 34.143 4.141 31.768 1.00 16.46 96 HIS A C 1
ATOM 635 O O . HIS A 1 75 ? 34.030 3.683 32.905 1.00 17.35 96 HIS A O 1
ATOM 642 N N . ILE A 1 76 ? 34.321 3.395 30.680 1.00 16.17 97 ILE A N 1
ATOM 643 C CA . ILE A 1 76 ? 34.772 2.016 30.741 1.00 14.21 97 ILE A CA 1
ATOM 644 C C . ILE A 1 76 ? 36.162 1.989 30.141 1.00 15.15 97 ILE A C 1
ATOM 645 O O . ILE A 1 76 ? 36.365 2.524 29.050 1.00 14.28 97 ILE A O 1
ATOM 650 N N . ASN A 1 77 ? 37.119 1.385 30.842 1.00 15.04 98 ASN A N 1
ATOM 651 C CA . ASN A 1 77 ? 38.446 1.181 30.266 1.00 16.36 98 ASN A CA 1
ATOM 652 C C . ASN A 1 77 ? 38.546 -0.223 29.657 1.00 14.11 98 ASN A C 1
ATOM 653 O O . ASN A 1 77 ? 38.366 -1.234 30.348 1.00 15.69 98 ASN A O 1
ATOM 658 N N . TYR A 1 78 ? 38.829 -0.270 28.358 1.00 14.84 99 TYR A N 1
ATOM 659 C CA . TYR A 1 78 ? 38.887 -1.515 27.593 1.00 13.27 99 TYR A CA 1
ATOM 660 C C . TYR A 1 78 ? 40.136 -1.500 26.726 1.00 16.18 99 TYR A C 1
ATOM 661 O O . TYR A 1 78 ? 40.339 -0.565 25.967 1.00 17.18 99 TYR A O 1
ATOM 670 N N . ARG A 1 79 ? 40.974 -2.528 26.855 1.00 13.98 100 ARG A N 1
ATOM 671 C CA . ARG A 1 79 ? 42.276 -2.582 26.172 1.00 15.63 100 ARG A CA 1
ATOM 672 C C . ARG A 1 79 ? 43.094 -1.312 26.388 1.00 18.99 100 ARG A C 1
ATOM 673 O O . ARG A 1 79 ? 43.715 -0.791 25.454 1.00 25.64 100 ARG A O 1
ATOM 681 N N . GLY A 1 80 ? 43.054 -0.807 27.615 1.00 18.47 101 GLY A N 1
ATOM 682 C CA . GLY A 1 80 ? 43.850 0.345 27.997 1.00 17.99 101 GLY A CA 1
ATOM 683 C C . GLY A 1 80 ? 43.375 1.701 27.512 1.00 23.26 101 GLY A C 1
ATOM 684 O O . GLY A 1 80 ? 44.071 2.691 27.706 1.00 22.20 101 GLY A O 1
ATOM 685 N N . HIS A 1 81 ? 42.206 1.755 26.876 1.00 16.08 102 HIS A N 1
ATOM 686 C CA . HIS A 1 81 ? 41.612 3.024 26.450 1.00 15.53 102 HIS A CA 1
ATOM 687 C C . HIS A 1 81 ? 40.362 3.344 27.274 1.00 14.51 102 HIS A C 1
ATOM 688 O O . HIS A 1 81 ? 39.561 2.447 27.562 1.00 15.80 102 HIS A O 1
ATOM 695 N N . ASP A 1 82 ? 40.199 4.615 27.640 1.00 15.97 103 ASP A N 1
ATOM 696 C CA . ASP A 1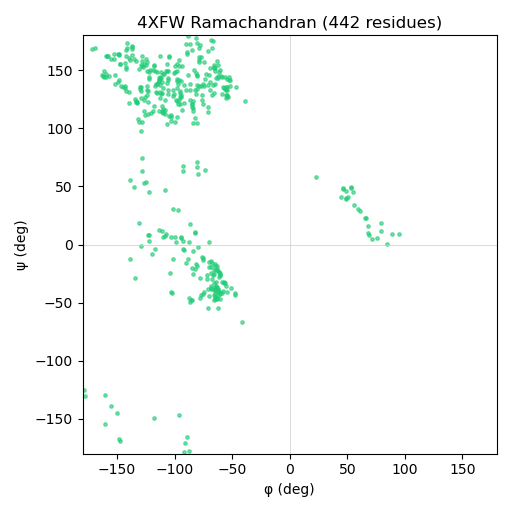 82 ? 38.979 5.071 28.314 1.00 16.79 103 ASP A CA 1
ATOM 697 C C . ASP A 1 82 ? 37.870 5.423 27.322 1.00 15.47 103 ASP A C 1
ATOM 698 O O . ASP A 1 82 ? 38.041 6.310 26.491 1.00 19.11 103 ASP A O 1
ATOM 703 N N . TYR A 1 83 ? 36.730 4.741 27.438 1.00 15.27 104 TYR A N 1
ATOM 704 C CA . TYR A 1 83 ? 35.566 4.991 26.590 1.00 14.08 104 TYR A CA 1
ATOM 705 C C . TYR A 1 83 ? 34.575 5.772 27.428 1.00 12.55 104 TYR A C 1
ATOM 706 O O . TYR A 1 83 ? 34.043 5.240 28.391 1.00 14.92 104 TYR A O 1
ATOM 715 N N . VAL A 1 84 ? 34.355 7.036 27.084 1.00 14.51 105 VAL A N 1
ATOM 716 C CA . VAL A 1 84 ? 33.557 7.907 27.938 1.00 17.61 105 VAL A CA 1
ATOM 717 C C . VAL A 1 84 ? 32.072 7.683 27.672 1.00 14.91 105 VAL A C 1
ATOM 718 O O . VAL A 1 84 ? 31.623 7.617 26.523 1.00 15.71 105 VAL A O 1
ATOM 722 N N . LEU A 1 85 ? 31.316 7.534 28.749 1.00 14.09 106 LEU A N 1
ATOM 723 C CA . LEU A 1 85 ? 29.879 7.317 28.648 1.00 15.43 106 LEU A CA 1
ATOM 724 C C . LEU A 1 85 ? 29.175 8.596 28.191 1.00 16.05 106 LEU A C 1
ATOM 725 O O . LEU A 1 85 ? 29.224 9.614 28.877 1.00 15.60 106 LEU A O 1
ATOM 730 N N . ASP A 1 86 ? 28.519 8.540 27.038 1.00 13.90 107 ASP A N 1
ATOM 731 C CA . ASP A 1 86 ? 27.726 9.663 26.547 1.00 13.21 107 ASP A CA 1
ATOM 732 C C . ASP A 1 86 ? 26.297 9.629 27.104 1.00 15.44 107 ASP A C 1
ATOM 733 O O . ASP A 1 86 ? 25.790 10.633 27.607 1.00 16.35 107 ASP A O 1
ATOM 738 N N . ASN A 1 87 ? 25.637 8.482 27.013 1.00 14.71 108 ASN A N 1
ATOM 739 C CA . ASN A 1 87 ? 24.244 8.397 27.432 1.00 16.62 108 ASN A CA 1
ATOM 740 C C . ASN A 1 87 ? 23.812 6.972 27.756 1.00 14.33 108 ASN A C 1
ATOM 741 O O . ASN A 1 87 ? 24.481 6.004 27.382 1.00 14.11 108 ASN A O 1
ATOM 746 N N . VAL A 1 88 ? 22.711 6.864 28.482 1.00 12.83 109 VAL A N 1
ATOM 747 C CA . VAL A 1 88 ? 21.979 5.616 28.646 1.00 11.63 109 VAL A CA 1
ATOM 748 C C . VAL A 1 88 ? 20.618 5.829 27.997 1.00 12.58 109 VAL A C 1
ATOM 749 O O . VAL A 1 88 ? 19.965 6.839 28.258 1.00 15.99 109 VAL A O 1
ATOM 753 N N . HIS A 1 89 ? 20.181 4.912 27.140 1.00 13.47 110 HIS A N 1
ATOM 754 C CA . HIS A 1 89 ? 18.826 5.009 26.595 1.00 13.04 110 HIS A CA 1
ATOM 755 C C . HIS A 1 89 ? 18.190 3.636 26.491 1.00 14.45 110 HIS A C 1
ATOM 756 O O . HIS A 1 89 ? 18.843 2.629 26.741 1.00 14.99 110 HIS A O 1
ATOM 763 N N . PHE A 1 90 ? 16.908 3.590 26.137 1.00 15.06 111 PHE A N 1
ATOM 764 C CA . PHE A 1 90 ? 16.140 2.360 26.270 1.00 12.05 111 PHE A CA 1
ATOM 765 C C . PHE A 1 90 ? 15.544 1.867 24.965 1.00 11.27 111 PHE A C 1
ATOM 766 O O . PHE A 1 90 ? 15.286 2.645 24.052 1.00 13.28 111 PHE A O 1
ATOM 774 N N . HIS A 1 91 ? 15.404 0.545 24.878 1.00 13.90 112 HIS A N 1
ATOM 775 C CA . HIS A 1 91 ? 14.732 -0.105 23.754 1.00 12.80 112 HIS A CA 1
ATOM 776 C C . HIS A 1 91 ? 13.697 -1.068 24.301 1.00 12.68 112 HIS A C 1
ATOM 777 O O . HIS A 1 91 ? 13.957 -1.815 25.251 1.00 12.11 112 HIS A O 1
ATOM 784 N N . ALA A 1 92 ? 12.508 -1.027 23.698 1.00 14.25 113 ALA A N 1
ATOM 785 C CA . ALA A 1 92 ? 11.435 -1.961 23.996 1.00 14.61 113 ALA A CA 1
ATOM 786 C C . ALA A 1 92 ? 10.857 -2.482 22.682 1.00 13.53 113 ALA A C 1
ATOM 787 O O . ALA A 1 92 ? 10.475 -1.696 21.809 1.00 17.56 113 ALA A O 1
ATOM 789 N N . PRO A 1 93 ? 10.867 -3.810 22.497 1.00 16.49 114 PRO A N 1
ATOM 790 C CA . PRO A 1 93 ? 11.541 -4.800 23.348 1.00 15.49 114 PRO A CA 1
ATOM 791 C C . PRO A 1 93 ? 13.052 -4.683 23.235 1.00 14.37 114 PRO A C 1
ATOM 792 O O . PRO A 1 93 ? 13.526 -3.891 22.426 1.00 16.55 114 PRO A O 1
ATOM 796 N N . MET A 1 94 ? 13.775 -5.470 24.024 1.00 14.84 115 MET A N 1
ATOM 797 C CA . MET A 1 94 ? 15.236 -5.553 23.883 1.00 14.21 115 MET A CA 1
ATOM 798 C C . MET A 1 94 ? 15.595 -5.961 22.453 1.00 16.36 115 MET A C 1
ATOM 799 O O . MET A 1 94 ? 14.878 -6.748 21.826 1.00 18.16 115 MET A O 1
ATOM 804 N N . GLU A 1 95 ? 16.691 -5.426 21.927 1.00 14.85 116 GLU A N 1
ATOM 805 C CA . GLU A 1 95 ? 17.020 -5.632 20.516 1.00 13.90 116 GLU A CA 1
ATOM 806 C C . GLU A 1 95 ? 17.836 -6.901 20.268 1.00 16.44 116 GLU A C 1
ATOM 807 O O . GLU A 1 95 ? 17.527 -7.672 19.354 1.00 13.56 116 GLU A O 1
ATOM 813 N N . PHE A 1 96 ? 18.870 -7.134 21.070 1.00 13.68 117 PHE A N 1
ATOM 814 C CA . PHE A 1 96 ? 19.609 -8.382 20.932 1.00 13.73 117 PHE A CA 1
ATOM 815 C C . PHE A 1 96 ? 18.774 -9.520 21.493 1.00 16.11 117 PHE A C 1
ATOM 816 O O . PHE A 1 96 ? 18.047 -9.361 22.487 1.00 17.27 117 PHE A O 1
ATOM 824 N N . LEU A 1 97 ? 18.844 -10.665 20.829 1.00 14.75 118 LEU A N 1
ATOM 825 C CA . LEU A 1 97 ? 18.253 -11.874 21.371 1.00 16.40 118 LEU A CA 1
ATOM 826 C C . LEU A 1 97 ? 19.391 -12.746 21.850 1.00 13.76 118 LEU A C 1
ATOM 827 O O . LEU A 1 97 ? 20.500 -12.680 21.312 1.00 14.97 118 LEU A O 1
ATOM 832 N N . ILE A 1 98 ? 19.144 -13.538 22.873 1.00 15.45 119 ILE A N 1
ATOM 833 C CA . ILE A 1 98 ? 20.141 -14.470 23.364 1.00 16.81 119 ILE A CA 1
ATOM 834 C C . ILE A 1 98 ? 19.538 -15.861 23.324 1.00 20.98 119 ILE A C 1
ATOM 835 O O . ILE A 1 98 ? 18.600 -16.144 24.058 1.00 19.69 119 ILE A O 1
ATOM 840 N N . ASN A 1 99 ? 20.065 -16.715 22.454 1.00 21.46 120 ASN A N 1
ATOM 841 C CA . ASN A 1 99 ? 19.502 -18.047 22.228 1.00 21.37 120 ASN A CA 1
ATOM 842 C C . ASN A 1 99 ? 17.994 -17.957 22.007 1.00 19.15 120 ASN A C 1
ATOM 843 O O . ASN A 1 99 ? 17.210 -18.714 22.580 1.00 23.10 120 ASN A O 1
ATOM 848 N N . ASN A 1 100 ? 17.634 -17.000 21.160 1.00 19.03 121 ASN A N 1
ATOM 849 C CA . ASN A 1 100 ? 16.275 -16.755 20.681 1.00 20.05 121 ASN A CA 1
ATOM 850 C C . ASN A 1 100 ? 15.321 -16.244 21.735 1.00 22.18 121 ASN A C 1
ATOM 851 O O . ASN A 1 100 ? 14.123 -16.138 21.480 1.00 27.25 121 ASN A O 1
ATOM 856 N N . LYS A 1 101 ? 15.833 -15.913 22.912 1.00 18.38 122 LYS A N 1
ATOM 857 C CA . LYS A 1 101 ? 14.937 -15.377 23.925 1.00 23.28 122 LYS A CA 1
ATOM 858 C C . LYS A 1 101 ? 14.997 -13.859 23.955 1.00 22.84 122 LYS A C 1
ATOM 859 O O . LYS A 1 101 ? 16.053 -13.244 23.793 1.00 19.74 122 LYS A O 1
ATOM 865 N N . THR A 1 102 ? 13.824 -13.268 24.138 1.00 24.13 123 THR A N 1
ATOM 866 C CA . THR A 1 102 ? 13.648 -11.828 24.116 1.00 21.83 123 THR A CA 1
ATOM 867 C C . THR A 1 102 ? 13.460 -11.327 25.538 1.00 24.76 123 THR A C 1
ATOM 868 O O . THR A 1 102 ? 13.164 -12.109 26.440 1.00 25.08 123 THR A O 1
ATOM 872 N N . ARG A 1 103 ? 13.661 -10.028 25.730 1.00 18.94 124 ARG A N 1
ATOM 873 C CA . ARG A 1 103 ? 13.307 -9.358 26.983 1.00 20.56 124 ARG A CA 1
ATOM 874 C C . ARG A 1 103 ? 12.443 -8.163 26.618 1.00 16.79 124 ARG A C 1
ATOM 875 O O . ARG A 1 103 ? 12.536 -7.649 25.512 1.00 16.19 124 ARG A O 1
ATOM 883 N N . PRO A 1 104 ? 11.566 -7.733 27.538 1.00 17.62 125 PRO A N 1
ATOM 884 C CA . PRO A 1 104 ? 10.646 -6.653 27.177 1.00 16.43 125 PRO A CA 1
ATOM 885 C C . PRO A 1 104 ? 11.299 -5.274 27.156 1.00 16.49 125 PRO A C 1
ATOM 886 O O . PRO A 1 104 ? 10.698 -4.319 26.653 1.00 16.03 125 PRO A O 1
ATOM 890 N N . LEU A 1 105 ? 12.525 -5.182 27.666 1.00 18.47 126 LEU A N 1
ATOM 891 C CA . LEU A 1 105 ? 13.208 -3.901 27.760 1.00 15.01 126 LEU A CA 1
ATOM 892 C C . LEU A 1 105 ? 14.722 -4.081 27.832 1.00 11.69 126 LEU A C 1
ATOM 893 O O . LEU A 1 105 ? 15.192 -5.053 28.422 1.00 14.02 126 LEU A O 1
ATOM 898 N N . SER A 1 106 ? 15.474 -3.162 27.228 1.00 13.52 127 SER A N 1
ATOM 899 C CA . SER A 1 106 ? 16.907 -3.090 27.486 1.00 14.43 127 SER A CA 1
ATOM 900 C C . SER A 1 106 ? 17.378 -1.649 27.585 1.00 14.10 127 SER A C 1
ATOM 901 O O . SER A 1 106 ? 16.694 -0.709 27.143 1.00 13.97 127 SER A O 1
ATOM 904 N N . ALA A 1 107 ? 18.537 -1.488 28.210 1.00 12.85 128 ALA A N 1
ATOM 905 C CA . ALA A 1 107 ? 19.260 -0.229 28.208 1.00 12.01 128 ALA A CA 1
ATOM 906 C C . ALA A 1 107 ? 20.560 -0.373 27.428 1.00 13.72 128 ALA A C 1
ATOM 907 O O . ALA A 1 107 ? 21.210 -1.426 27.472 1.00 14.59 128 ALA A O 1
ATOM 909 N N . HIS A 1 108 ? 20.915 0.686 26.713 1.00 12.28 129 HIS A N 1
ATOM 910 C CA . HIS A 1 108 ? 22.206 0.786 26.036 1.00 11.13 129 HIS A CA 1
ATOM 911 C C . HIS A 1 108 ? 23.035 1.866 26.701 1.00 13.83 129 HIS A C 1
ATOM 912 O O . HIS A 1 108 ? 22.584 3.003 26.828 1.00 14.60 129 HIS A O 1
ATOM 919 N N . PHE A 1 109 ? 24.245 1.505 27.107 1.00 12.17 130 PHE A N 1
ATOM 920 C CA . PHE A 1 109 ? 25.192 2.453 27.682 1.00 11.01 130 PHE A CA 1
ATOM 921 C C . PHE A 1 109 ? 26.191 2.749 26.591 1.00 12.35 130 PHE A C 1
ATOM 922 O O . PHE A 1 109 ? 27.010 1.888 26.243 1.00 11.65 130 PHE A O 1
ATOM 930 N N . VAL A 1 110 ? 26.083 3.939 26.010 1.00 11.72 131 VAL A N 1
ATOM 931 C CA . VAL A 1 110 ? 26.799 4.290 24.786 1.00 11.78 131 VAL A CA 1
ATOM 932 C C . VAL A 1 110 ? 28.090 5.048 25.102 1.00 13.21 131 VAL A C 1
ATOM 933 O O . VAL A 1 110 ? 28.048 6.069 25.789 1.00 14.80 131 VAL A O 1
ATOM 937 N N . HIS A 1 111 ? 29.232 4.543 24.620 1.00 11.62 132 HIS A N 1
ATOM 938 C CA . HIS A 1 111 ? 30.535 5.137 24.940 1.00 13.56 132 HIS A CA 1
ATOM 939 C C . HIS A 1 111 ? 31.369 5.431 23.687 1.00 14.20 132 HIS A C 1
ATOM 940 O O . HIS A 1 111 ? 31.192 4.794 22.652 1.00 13.15 132 HIS A O 1
ATOM 947 N N . LYS A 1 112 ? 32.325 6.356 23.808 1.00 14.98 133 LYS A N 1
ATOM 948 C CA . LYS A 1 112 ? 33.276 6.655 22.733 1.00 16.83 133 LYS A CA 1
ATOM 949 C C . LYS A 1 112 ? 34.657 7.008 23.318 1.00 16.38 133 LYS A C 1
ATOM 950 O O . LYS A 1 112 ? 34.737 7.761 24.269 1.00 17.28 133 LYS A O 1
ATOM 956 N N . ASP A 1 113 ? 35.748 6.480 22.773 1.00 16.18 134 ASP A N 1
ATOM 957 C CA . ASP A 1 113 ? 37.050 6.892 23.304 1.00 17.69 134 ASP A CA 1
ATOM 958 C C . ASP A 1 113 ? 37.531 8.138 22.569 1.00 21.38 134 ASP A C 1
ATOM 959 O O . ASP A 1 113 ? 36.842 8.638 21.682 1.00 19.44 134 ASP A O 1
ATOM 964 N N . ALA A 1 114 ? 38.704 8.644 22.950 1.00 21.65 135 ALA A N 1
ATOM 965 C CA . ALA A 1 114 ? 39.208 9.886 22.382 1.00 24.20 135 ALA A CA 1
ATOM 966 C C . ALA A 1 114 ? 39.551 9.733 20.905 1.00 28.21 135 ALA A C 1
ATOM 967 O O . ALA A 1 114 ? 39.483 10.699 20.141 1.00 27.95 135 ALA A O 1
ATOM 969 N N . LYS A 1 115 ? 39.937 8.519 20.513 1.00 26.81 136 LYS A N 1
ATOM 970 C CA . LYS A 1 115 ? 40.290 8.228 19.128 1.00 28.51 136 LYS A CA 1
ATOM 971 C C . LYS A 1 115 ? 39.031 8.014 18.282 1.00 30.81 136 LYS A C 1
ATOM 972 O O . LYS A 1 115 ? 39.119 7.783 17.074 1.00 38.22 136 LYS A O 1
ATOM 978 N N . GLY A 1 116 ? 37.867 8.087 18.930 1.00 28.74 137 GLY A N 1
ATOM 979 C CA . GLY A 1 116 ? 36.582 8.074 18.254 1.00 23.95 137 GLY A CA 1
ATOM 980 C C . GLY A 1 116 ? 35.899 6.723 18.140 1.00 25.23 137 GLY A C 1
ATOM 981 O O . GLY A 1 116 ? 34.889 6.590 17.456 1.00 29.44 137 GLY A O 1
ATOM 982 N N . ARG A 1 117 ? 36.429 5.717 18.818 1.00 21.26 138 ARG A N 1
ATOM 983 C CA . ARG A 1 117 ? 35.893 4.370 18.668 1.00 20.28 138 ARG A CA 1
ATOM 984 C C . ARG A 1 117 ? 34.756 4.089 19.637 1.00 18.01 138 ARG A C 1
ATOM 985 O O . ARG A 1 117 ? 34.741 4.587 20.757 1.00 17.00 138 ARG A O 1
ATOM 993 N N . LEU A 1 118 ? 33.792 3.298 19.174 1.00 14.70 139 LEU A N 1
ATOM 994 C CA . LEU A 1 118 ? 32.540 3.093 19.888 1.00 13.66 139 LEU A CA 1
ATOM 995 C C . LEU A 1 118 ? 32.534 1.834 20.741 1.00 11.37 139 LEU A C 1
ATOM 996 O O . LEU A 1 118 ? 33.049 0.781 20.336 1.00 12.70 139 LEU A O 1
ATOM 1001 N N . LEU A 1 119 ? 31.921 1.939 21.912 1.00 11.72 140 LEU A N 1
ATOM 1002 C CA . LEU A 1 119 ? 31.729 0.802 22.801 1.00 11.23 140 LEU A CA 1
ATOM 1003 C C . LEU A 1 119 ? 30.331 0.927 23.394 1.00 13.39 140 LEU A C 1
ATOM 1004 O O . LEU A 1 119 ? 30.012 1.938 24.016 1.00 12.57 140 LEU A O 1
ATOM 1009 N N . VAL A 1 120 ? 29.488 -0.083 23.195 1.00 10.03 141 VAL A N 1
ATOM 1010 C CA . VAL A 1 120 ? 28.144 -0.043 23.763 1.00 10.76 141 VAL A CA 1
ATOM 1011 C C . VAL A 1 120 ? 27.922 -1.279 24.628 1.00 11.00 141 VAL A C 1
ATOM 1012 O O . VAL A 1 120 ? 28.258 -2.408 24.236 1.00 11.19 141 VAL A O 1
ATOM 1016 N N . LEU A 1 121 ? 27.392 -1.051 25.824 1.00 11.36 142 LEU A N 1
ATOM 1017 C CA . LEU A 1 121 ? 26.976 -2.130 26.707 1.00 13.34 142 LEU A CA 1
ATOM 1018 C C . LEU A 1 121 ? 25.447 -2.208 26.700 1.00 13.67 142 LEU A C 1
ATOM 1019 O O . LEU A 1 121 ? 24.755 -1.187 26.861 1.00 12.94 142 LEU A O 1
ATOM 1024 N N . ALA A 1 122 ? 24.925 -3.411 26.485 1.00 10.57 143 ALA A N 1
ATOM 1025 C CA . ALA A 1 122 ? 23.484 -3.638 26.505 1.00 11.88 143 ALA A CA 1
ATOM 1026 C C . ALA A 1 122 ? 23.169 -4.531 27.680 1.00 16.04 143 ALA A C 1
ATOM 1027 O O . ALA A 1 122 ? 23.887 -5.493 27.962 1.00 13.46 143 ALA A O 1
ATOM 1029 N N . ILE A 1 123 ? 22.080 -4.212 28.363 1.00 14.01 144 ILE A N 1
ATOM 1030 C CA . ILE A 1 123 ? 21.603 -5.083 29.417 1.00 14.91 144 ILE A CA 1
ATOM 1031 C C . ILE A 1 123 ? 20.082 -5.088 29.399 1.00 14.61 144 ILE A C 1
ATOM 1032 O O . ILE A 1 123 ? 19.429 -4.044 29.225 1.00 14.90 144 ILE A O 1
ATOM 1037 N N . GLY A 1 124 ? 19.526 -6.288 29.506 1.00 16.23 145 GLY A N 1
ATOM 1038 C CA . GLY A 1 124 ? 18.099 -6.465 29.452 1.00 15.29 145 GLY A CA 1
ATOM 1039 C C . GLY A 1 124 ? 17.462 -6.365 30.822 1.00 16.37 145 GLY A C 1
ATOM 1040 O O . GLY A 1 124 ? 18.137 -6.428 31.861 1.00 14.32 145 GLY A O 1
ATOM 1041 N N . PHE A 1 125 ? 16.143 -6.193 30.813 1.00 15.42 146 PHE A N 1
ATOM 1042 C CA . PHE A 1 125 ? 15.354 -6.226 32.027 1.00 16.46 146 PHE A CA 1
ATOM 1043 C C . PHE A 1 125 ? 14.288 -7.304 31.924 1.00 16.70 146 PHE A C 1
ATOM 1044 O O . PHE A 1 125 ? 13.721 -7.526 30.860 1.00 18.78 146 PHE A O 1
ATOM 1052 N N . GLU A 1 126 ? 13.998 -7.958 33.035 1.00 19.05 147 GLU A N 1
ATOM 1053 C CA . GLU A 1 126 ? 12.833 -8.833 33.078 1.00 21.85 147 GLU A CA 1
ATOM 1054 C C . GLU A 1 126 ? 11.900 -8.361 34.194 1.00 19.03 147 GLU A C 1
ATOM 1055 O O . GLU A 1 126 ? 12.349 -7.809 35.208 1.00 17.76 147 GLU A O 1
ATOM 1061 N N . GLU A 1 127 ? 10.603 -8.558 33.993 1.00 19.79 148 GLU A N 1
ATOM 1062 C CA . GLU A 1 127 ? 9.624 -8.063 34.956 1.00 19.91 148 GLU A CA 1
ATOM 1063 C C . GLU A 1 127 ? 9.776 -8.800 36.277 1.00 23.07 148 GLU A C 1
ATOM 1064 O O . GLU A 1 127 ? 9.834 -10.029 36.319 1.00 25.17 148 GLU A O 1
ATOM 1070 N N . GLY A 1 128 ? 9.843 -8.029 37.356 1.00 18.71 149 GLY A N 1
ATOM 1071 C CA . GLY A 1 128 ? 10.064 -8.573 38.676 1.00 20.86 149 GLY A CA 1
ATOM 1072 C C . GLY A 1 128 ? 10.051 -7.447 39.685 1.00 21.53 149 GLY A C 1
ATOM 1073 O O . GLY A 1 128 ? 9.102 -6.669 39.749 1.00 20.92 149 GLY A O 1
ATOM 1074 N N . LYS A 1 129 ? 11.118 -7.346 40.464 1.00 19.93 150 LYS A N 1
ATOM 1075 C CA . LYS A 1 129 ? 11.189 -6.369 41.535 1.00 18.83 150 LYS A CA 1
ATOM 1076 C C . LYS A 1 129 ? 11.300 -4.948 40.991 1.00 23.95 150 LYS A C 1
ATOM 1077 O O . LYS A 1 129 ? 11.910 -4.730 39.944 1.00 21.16 150 LYS A O 1
ATOM 1083 N N . GLU A 1 130 ? 10.694 -3.998 41.698 1.00 18.57 151 GLU A N 1
ATOM 1084 C CA . GLU A 1 130 ? 10.922 -2.569 41.469 1.00 18.83 151 GLU A CA 1
ATOM 1085 C C . GLU A 1 130 ? 12.408 -2.236 41.520 1.00 21.81 151 GLU A C 1
ATOM 1086 O O . GLU A 1 130 ? 13.082 -2.553 42.501 1.00 20.38 151 GLU A O 1
ATOM 1092 N N . ASN A 1 131 ? 12.901 -1.582 40.472 1.00 18.48 152 ASN A N 1
ATOM 1093 C CA . ASN A 1 131 ? 14.306 -1.204 40.367 1.00 18.54 152 ASN A CA 1
ATOM 1094 C C . ASN A 1 131 ? 14.510 0.262 40.740 1.00 18.68 152 ASN A C 1
ATOM 1095 O O . ASN A 1 131 ? 14.184 1.150 39.962 1.00 17.76 152 ASN A O 1
ATOM 1100 N N . PRO A 1 132 ? 15.059 0.522 41.934 1.00 19.30 153 PRO A N 1
ATOM 1101 C CA . PRO A 1 132 ? 15.245 1.914 42.361 1.00 18.38 153 PRO A CA 1
ATOM 1102 C C . PRO A 1 132 ? 16.180 2.709 41.454 1.00 19.58 153 PRO A C 1
ATOM 1103 O O . PRO A 1 132 ? 16.100 3.940 41.421 1.00 21.32 153 PRO A O 1
ATOM 1107 N N . ASN A 1 133 ? 17.052 2.026 40.720 1.00 16.93 154 ASN A N 1
ATOM 1108 C CA . ASN A 1 133 ? 17.989 2.743 39.866 1.00 16.67 154 ASN A CA 1
ATOM 1109 C C . ASN A 1 133 ? 17.310 3.409 38.681 1.00 16.49 154 ASN A C 1
ATOM 1110 O O . ASN A 1 133 ? 17.869 4.336 38.083 1.00 17.76 154 ASN A O 1
ATOM 1115 N N . LEU A 1 134 ? 16.104 2.948 38.344 1.00 16.54 155 LEU A N 1
ATOM 1116 C CA . LEU A 1 134 ? 15.352 3.540 37.237 1.00 16.63 155 LEU A CA 1
ATOM 1117 C C . LEU A 1 134 ? 14.610 4.795 37.664 1.00 18.60 155 LEU A C 1
ATOM 1118 O O . LEU A 1 134 ? 14.277 5.626 36.829 1.00 17.81 155 LEU A O 1
ATOM 1123 N N . ASP A 1 135 ? 14.366 4.939 38.960 1.00 18.58 156 ASP A N 1
ATOM 1124 C CA . ASP A 1 135 ? 13.504 6.015 39.436 1.00 18.76 156 ASP A CA 1
ATOM 1125 C C . ASP A 1 135 ? 13.946 7.445 39.079 1.00 17.00 156 ASP A C 1
ATOM 1126 O O . ASP A 1 135 ? 13.101 8.244 38.689 1.00 17.80 156 ASP A O 1
ATOM 1131 N N . PRO A 1 136 ? 15.251 7.773 39.168 1.00 16.36 157 PRO A N 1
ATOM 1132 C CA . PRO A 1 136 ? 15.634 9.136 38.776 1.00 16.04 157 PRO A CA 1
ATOM 1133 C C . PRO A 1 136 ? 15.430 9.411 37.282 1.00 15.22 157 PRO A C 1
ATOM 1134 O O . PRO A 1 136 ? 15.243 10.559 36.888 1.00 16.26 157 PRO A O 1
ATOM 1138 N N . ILE A 1 137 ? 15.455 8.367 36.459 1.00 14.50 158 ILE A N 1
ATOM 1139 C CA . ILE A 1 137 ? 15.159 8.532 35.040 1.00 15.07 158 ILE A CA 1
ATOM 1140 C C . ILE A 1 137 ? 13.645 8.680 34.813 1.00 16.05 158 ILE A C 1
ATOM 1141 O O . ILE A 1 137 ? 13.195 9.523 34.028 1.00 15.09 158 ILE A O 1
ATOM 1146 N N . LEU A 1 138 ? 12.864 7.850 35.493 1.00 14.75 159 LEU A N 1
ATOM 1147 C CA . LEU A 1 138 ? 11.409 7.918 35.382 1.00 13.99 159 LEU A CA 1
ATOM 1148 C C . LEU A 1 138 ? 10.904 9.255 35.930 1.00 15.06 159 LEU A C 1
ATOM 1149 O O . LEU A 1 138 ? 9.986 9.851 35.380 1.00 16.61 159 LEU A O 1
ATOM 1154 N N . GLU A 1 139 ? 11.527 9.753 36.991 1.00 18.00 160 GLU A N 1
ATOM 1155 C CA . GLU A 1 139 ? 11.148 11.075 37.500 1.00 16.06 160 GLU A CA 1
ATOM 1156 C C . GLU A 1 139 ? 11.684 12.156 36.582 1.00 16.40 160 GLU A C 1
ATOM 1157 O O . GLU A 1 139 ? 11.010 13.144 36.306 1.00 16.97 160 GLU A O 1
ATOM 1163 N N . GLY A 1 140 ? 12.907 11.969 36.111 1.00 16.61 161 GLY A N 1
ATOM 1164 C CA . GLY A 1 140 ? 13.558 13.002 35.339 1.00 15.15 161 GLY A CA 1
ATOM 1165 C C . GLY A 1 140 ? 12.872 13.347 34.035 1.00 13.56 161 GLY A C 1
ATOM 1166 O O . GLY A 1 140 ? 12.857 14.499 33.640 1.00 13.90 161 GLY A O 1
ATOM 1167 N N . ILE A 1 141 ? 12.312 12.352 33.354 1.00 15.31 162 ILE A N 1
ATOM 1168 C CA . ILE A 1 141 ? 11.641 12.587 32.081 1.00 15.26 162 ILE A CA 1
ATOM 1169 C C . ILE A 1 141 ? 10.350 13.395 32.284 1.00 19.46 162 ILE A C 1
ATOM 1170 O O . ILE A 1 141 ? 9.787 13.939 31.336 1.00 18.77 162 ILE A O 1
ATOM 1175 N N . GLN A 1 142 ? 9.902 13.487 33.533 1.00 16.92 163 GLN A N 1
ATOM 1176 C CA . GLN A 1 142 ? 8.718 14.272 33.896 1.00 16.19 163 GLN A CA 1
ATOM 1177 C C . GLN A 1 142 ? 9.070 15.648 34.453 1.00 19.17 163 GLN A C 1
ATOM 1178 O O . GLN A 1 142 ? 8.178 16.399 34.872 1.00 18.67 163 GLN A O 1
ATOM 1184 N N . LYS A 1 143 ? 10.358 15.958 34.496 1.00 16.47 164 LYS A N 1
ATOM 1185 C CA . LYS A 1 143 ? 10.871 17.187 35.088 1.00 14.37 164 LYS A CA 1
ATOM 1186 C C . LYS A 1 143 ? 11.392 18.124 34.001 1.00 15.53 164 LYS A C 1
ATOM 1187 O O . LYS A 1 143 ? 11.906 17.695 32.966 1.00 16.05 164 LYS A O 1
ATOM 1193 N N . LYS A 1 144 ? 11.239 19.419 34.243 1.00 16.95 165 LYS A N 1
ATOM 1194 C CA . LYS A 1 144 ? 11.796 20.437 33.375 1.00 18.00 165 LYS A CA 1
ATOM 1195 C C . LYS A 1 144 ? 13.322 20.389 33.310 1.00 15.10 165 LYS A C 1
ATOM 1196 O O . LYS A 1 144 ? 13.906 20.297 32.219 1.00 18.78 165 LYS A O 1
ATOM 1202 N N . GLN A 1 145 ? 13.962 20.440 34.476 1.00 16.33 166 GLN A N 1
ATOM 1203 C CA . GLN A 1 145 ? 15.411 20.322 34.591 1.00 14.81 166 GLN A CA 1
ATOM 1204 C C . GLN A 1 145 ? 15.775 19.925 36.025 1.00 15.82 166 GLN A C 1
ATOM 1205 O O . GLN A 1 145 ? 14.972 19.285 36.714 1.00 16.91 166 GLN A O 1
ATOM 1211 N N . ASN A 1 146 ? 16.984 20.260 36.467 1.00 19.63 167 ASN A N 1
ATOM 1212 C CA . ASN A 1 146 ? 17.435 19.905 37.813 1.00 19.74 167 ASN A CA 1
ATOM 1213 C C . ASN A 1 146 ? 17.287 18.414 38.117 1.00 19.50 167 ASN A C 1
ATOM 1214 O O . ASN A 1 146 ? 16.744 18.028 39.148 1.00 19.70 167 ASN A O 1
ATOM 1219 N N . PHE A 1 147 ? 17.782 17.594 37.198 1.00 19.82 168 PHE A N 1
ATOM 1220 C CA . PHE A 1 147 ? 17.654 16.147 37.280 1.00 18.00 168 PHE A CA 1
ATOM 1221 C C . PHE A 1 147 ? 18.491 15.569 38.419 1.00 21.12 168 PHE A C 1
ATOM 1222 O O . PHE A 1 147 ? 19.614 16.012 38.653 1.00 22.68 168 PHE A O 1
ATOM 1230 N N . LYS A 1 148 ? 17.929 14.587 39.119 1.00 19.43 169 LYS A N 1
ATOM 1231 C CA . LYS A 1 148 ? 18.605 13.934 40.238 1.00 19.29 169 LYS A CA 1
ATOM 1232 C C . LYS A 1 148 ? 19.627 12.921 39.729 1.00 20.04 169 LYS A C 1
ATOM 1233 O O . LYS A 1 148 ? 19.538 12.458 38.591 1.00 17.24 169 LYS A O 1
ATOM 1239 N N . GLU A 1 149 ? 20.590 12.590 40.587 1.00 19.11 170 GLU A N 1
ATOM 1240 C CA . GLU A 1 149 ? 21.656 11.644 40.265 1.00 16.97 170 GLU A CA 1
ATOM 1241 C C . GLU A 1 149 ? 21.137 10.305 39.779 1.00 18.16 170 GLU A C 1
ATOM 1242 O O . GLU A 1 149 ? 20.209 9.750 40.369 1.00 18.08 170 GLU A O 1
ATOM 1248 N N . VAL A 1 150 ? 21.743 9.795 38.712 1.00 16.58 171 VAL A N 1
ATOM 1249 C CA . VAL A 1 150 ? 21.525 8.421 38.281 1.00 15.95 171 VAL A CA 1
ATOM 1250 C C . VAL A 1 150 ? 22.653 7.586 38.878 1.00 15.04 171 VAL A C 1
ATOM 1251 O O . VAL A 1 150 ? 23.827 7.921 38.716 1.00 15.63 171 VAL A O 1
ATOM 1255 N N . ALA A 1 151 ? 22.300 6.517 39.579 1.00 16.36 172 ALA A N 1
ATOM 1256 C CA . ALA A 1 151 ? 23.298 5.689 40.257 1.00 16.26 172 ALA A CA 1
ATOM 1257 C C . ALA A 1 151 ? 23.964 4.716 39.274 1.00 15.65 172 ALA A C 1
ATOM 1258 O O . ALA A 1 151 ? 23.733 3.509 39.323 1.00 16.35 172 ALA A O 1
ATOM 1260 N N . LEU A 1 152 ? 24.791 5.251 38.390 1.00 16.48 173 LEU A N 1
ATOM 1261 C CA . LEU A 1 152 ? 25.411 4.451 37.345 1.00 15.02 173 LEU A CA 1
ATOM 1262 C C . LEU A 1 152 ? 26.236 3.314 37.938 1.00 19.44 173 LEU A C 1
ATOM 1263 O O . LEU A 1 152 ? 26.317 2.229 37.348 1.00 20.67 173 LEU A O 1
ATOM 1268 N N . ASP A 1 153 ? 26.815 3.572 39.112 1.00 21.79 174 ASP A N 1
ATOM 1269 C CA . ASP A 1 153 ? 27.623 2.601 39.849 1.00 27.09 174 ASP A CA 1
ATOM 1270 C C . ASP A 1 153 ? 26.818 1.414 40.404 1.00 23.34 174 ASP A C 1
ATOM 1271 O O . ASP A 1 153 ? 27.372 0.343 40.633 1.00 22.38 174 ASP A O 1
ATOM 1276 N N . ALA A 1 154 ? 25.516 1.594 40.613 1.00 21.17 175 ALA A N 1
ATOM 1277 C CA . ALA A 1 154 ? 24.691 0.554 41.231 1.00 19.94 175 ALA A CA 1
ATOM 1278 C C . ALA A 1 154 ? 23.885 -0.204 40.202 1.00 15.66 175 ALA A C 1
ATOM 1279 O O . ALA A 1 154 ? 23.288 -1.249 40.479 1.00 18.59 175 ALA A O 1
ATOM 1281 N N . PHE A 1 155 ? 23.859 0.349 39.004 1.00 17.17 176 PHE A N 1
ATOM 1282 C CA . PHE A 1 155 ? 22.961 -0.116 37.982 1.00 20.98 176 PHE A CA 1
ATOM 1283 C C . PHE A 1 155 ? 23.257 -1.566 37.614 1.00 20.76 176 PHE A C 1
ATOM 1284 O O . PHE A 1 155 ? 22.344 -2.376 37.487 1.00 27.62 176 PHE A O 1
ATOM 1292 N N . LEU A 1 156 ? 24.539 -1.907 37.478 1.00 21.72 177 LEU A N 1
ATOM 1293 C CA . LEU A 1 156 ? 24.932 -3.270 37.130 1.00 23.03 177 LEU A CA 1
ATOM 1294 C C . LEU A 1 156 ? 25.371 -4.107 38.343 1.00 24.05 177 LEU A C 1
ATOM 1295 O O . LEU A 1 156 ? 25.848 -3.570 39.349 1.00 21.19 177 LEU A O 1
ATOM 1300 N N . PRO A 1 157 ? 25.232 -5.438 38.243 1.00 30.13 178 PRO A N 1
ATOM 1301 C CA . PRO A 1 157 ? 25.751 -6.341 39.275 1.00 31.07 178 PRO A CA 1
ATOM 1302 C C . PRO A 1 157 ? 27.270 -6.265 39.394 1.00 28.62 178 PRO A C 1
ATOM 1303 O O . PRO A 1 157 ? 27.959 -5.871 38.449 1.00 23.27 178 PRO A O 1
ATOM 1307 N N . LYS A 1 158 ? 27.791 -6.657 40.547 1.00 26.47 179 LYS A N 1
ATOM 1308 C CA . LYS A 1 158 ? 29.224 -6.613 40.753 1.00 25.57 179 LYS A CA 1
ATOM 1309 C C . LYS A 1 158 ? 29.939 -7.585 39.820 1.00 21.53 179 LYS A C 1
ATOM 1310 O O . LYS A 1 158 ? 31.007 -7.290 39.309 1.00 28.38 179 LYS A O 1
ATOM 1316 N N . SER A 1 159 ? 29.336 -8.750 39.620 1.00 26.50 180 SER A N 1
ATOM 1317 C CA . SER A 1 159 ? 29.862 -9.742 38.692 1.00 21.87 180 SER A CA 1
ATOM 1318 C C . SER A 1 159 ? 28.929 -9.843 37.506 1.00 24.66 180 SER A C 1
ATOM 1319 O O . SER A 1 159 ? 27.715 -9.977 37.670 1.00 24.92 180 SER A O 1
ATOM 1322 N N . ILE A 1 160 ? 29.487 -9.767 36.306 1.00 20.51 181 ILE A N 1
ATOM 1323 C CA . ILE A 1 160 ? 28.683 -9.958 35.115 1.00 19.11 181 ILE A CA 1
ATOM 1324 C C . ILE A 1 160 ? 29.299 -10.977 34.178 1.00 16.44 181 ILE A C 1
ATOM 1325 O O . ILE A 1 160 ? 30.511 -11.202 34.188 1.00 21.80 181 ILE A O 1
ATOM 1330 N N . ASN A 1 161 ? 28.439 -11.593 33.386 1.00 17.57 182 ASN A N 1
ATOM 1331 C CA . ASN A 1 161 ? 28.852 -12.395 32.252 1.00 17.38 182 ASN A CA 1
ATOM 1332 C C . ASN A 1 161 ? 28.295 -11.734 31.020 1.00 18.56 182 ASN A C 1
ATOM 1333 O O . ASN A 1 161 ? 27.154 -11.309 31.027 1.00 20.95 182 ASN A O 1
ATOM 1338 N N . TYR A 1 162 ? 29.092 -11.625 29.963 1.00 15.22 183 TYR A N 1
ATOM 1339 C CA . TYR A 1 162 ? 28.607 -10.931 28.790 1.00 14.82 183 TYR A CA 1
ATOM 1340 C C . TYR A 1 162 ? 29.067 -11.583 27.504 1.00 14.15 183 TYR A C 1
ATOM 1341 O O . TYR A 1 162 ? 30.010 -12.388 27.500 1.00 13.77 183 TYR A O 1
ATOM 1350 N N . TYR A 1 163 ? 28.365 -11.235 26.427 1.00 12.64 184 TYR A N 1
ATOM 1351 C CA . TYR A 1 163 ? 28.714 -11.617 25.064 1.00 11.48 184 TYR A CA 1
ATOM 1352 C C . TYR A 1 163 ? 29.392 -10.432 24.391 1.00 12.96 184 TYR A C 1
ATOM 1353 O O . TYR A 1 163 ? 28.913 -9.300 24.458 1.00 13.12 184 TYR A O 1
ATOM 1362 N N . HIS A 1 164 ? 30.548 -10.687 23.790 1.00 11.24 185 HIS A N 1
ATOM 1363 C CA . HIS A 1 164 ? 31.404 -9.623 23.282 1.00 13.09 185 HIS A CA 1
ATOM 1364 C C . HIS A 1 164 ? 31.779 -9.921 21.833 1.00 12.35 185 HIS A C 1
ATOM 1365 O O . HIS A 1 164 ? 32.206 -11.034 21.501 1.00 11.71 185 HIS 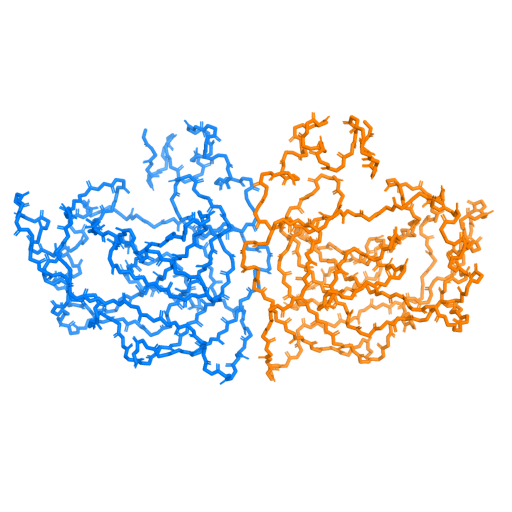A O 1
ATOM 1372 N N . PHE A 1 165 ? 31.630 -8.912 20.982 1.00 10.50 186 PHE A N 1
ATOM 1373 C CA . PHE A 1 165 ? 31.740 -9.071 19.539 1.00 9.94 186 PHE A CA 1
ATOM 1374 C C . PHE A 1 165 ? 31.712 -7.703 18.884 1.00 10.83 186 PHE A C 1
ATOM 1375 O O . PHE A 1 165 ? 31.402 -6.700 19.537 1.00 11.56 186 PHE A O 1
ATOM 1383 N N . ASN A 1 166 ? 32.044 -7.667 17.602 1.00 9.62 187 ASN A N 1
ATOM 1384 C CA . ASN A 1 166 ? 31.993 -6.434 16.819 1.00 9.27 187 ASN A CA 1
ATOM 1385 C C . ASN A 1 166 ? 30.678 -6.319 16.066 1.00 11.50 187 ASN A C 1
ATOM 1386 O O . ASN A 1 166 ? 30.237 -7.262 15.414 1.00 12.30 187 ASN A O 1
ATOM 1391 N N . GLY A 1 167 ? 30.052 -5.151 16.167 1.00 11.78 188 GLY A N 1
ATOM 1392 C CA . GLY A 1 167 ? 28.773 -4.933 15.506 1.00 13.60 188 GLY A CA 1
ATOM 1393 C C . GLY A 1 167 ? 28.598 -3.481 15.113 1.00 12.98 188 GLY A C 1
ATOM 1394 O O . GLY A 1 167 ? 29.562 -2.790 14.757 1.00 12.70 188 GLY A O 1
ATOM 1395 N N . SER A 1 168 ? 27.355 -3.019 15.189 1.00 12.55 189 SER A N 1
ATOM 1396 C CA . SER A 1 168 ? 27.009 -1.673 14.752 1.00 13.24 189 SER A CA 1
ATOM 1397 C C . SER A 1 168 ? 26.073 -0.994 15.734 1.00 13.81 189 SER A C 1
ATOM 1398 O O . SER A 1 168 ? 25.496 -1.634 16.615 1.00 12.14 189 SER A O 1
ATOM 1401 N N . LEU A 1 169 ? 25.910 0.310 15.544 1.00 12.16 190 LEU A N 1
ATOM 1402 C CA . LEU A 1 169 ? 24.801 1.014 16.181 1.00 12.36 190 LEU A CA 1
ATOM 1403 C C . LEU A 1 169 ? 23.488 0.430 15.667 1.00 14.57 190 LEU A C 1
ATOM 1404 O O . LEU A 1 169 ? 23.410 0.031 14.505 1.00 12.78 190 LEU A O 1
ATOM 1409 N N . THR A 1 170 ? 22.467 0.368 16.526 1.00 12.96 191 THR A N 1
ATOM 1410 C CA . THR A 1 170 ? 21.193 -0.232 16.132 1.00 13.25 191 THR A CA 1
ATOM 1411 C C . THR A 1 170 ? 20.186 0.785 15.592 1.00 12.07 191 THR A C 1
ATOM 1412 O O . THR A 1 170 ? 19.053 0.426 15.270 1.00 16.67 191 THR A O 1
ATOM 1416 N N . ALA A 1 171 ? 20.610 2.033 15.486 1.00 16.41 192 ALA A N 1
ATOM 1417 C CA . ALA A 1 171 ? 19.786 3.080 14.884 1.00 21.31 192 ALA A CA 1
ATOM 1418 C C . ALA A 1 171 ? 20.639 3.873 13.912 1.00 17.86 192 ALA A C 1
ATOM 1419 O O . ALA A 1 171 ? 21.864 3.845 14.012 1.00 18.32 192 ALA A O 1
ATOM 1421 N N . PRO A 1 172 ? 20.020 4.566 12.939 1.00 17.65 193 PRO A N 1
ATOM 1422 C CA . PRO A 1 172 ? 20.846 5.395 12.052 1.00 18.27 193 PRO A CA 1
ATOM 1423 C C . PRO A 1 172 ? 21.754 6.326 12.833 1.00 23.07 193 PRO A C 1
ATOM 1424 O O . PRO A 1 172 ? 21.313 6.856 13.851 1.00 22.42 193 PRO A O 1
ATOM 1428 N N . PRO A 1 173 ? 23.004 6.530 12.371 1.00 21.04 194 PRO A N 1
ATOM 1429 C CA . PRO A 1 173 ? 23.581 6.091 11.087 1.00 20.81 194 PRO A CA 1
ATOM 1430 C C . PRO A 1 173 ? 24.094 4.630 11.003 1.00 20.48 194 PRO A C 1
ATOM 1431 O O . PRO A 1 173 ? 24.775 4.307 10.015 1.00 20.80 194 PRO A O 1
ATOM 1435 N N . CYS A 1 174 ? 23.791 3.788 11.994 1.00 19.21 195 CYS A N 1
ATOM 1436 C CA . CYS A 1 174 ? 24.170 2.354 11.972 1.00 17.85 195 CYS A CA 1
ATOM 1437 C C . CYS A 1 174 ? 25.680 2.115 11.866 1.00 17.44 195 CYS A C 1
ATOM 1438 O O . CYS A 1 174 ? 26.117 1.101 11.315 1.00 17.28 195 CYS A O 1
ATOM 1441 N N . THR A 1 175 ? 26.460 3.039 12.406 1.00 16.74 196 THR A N 1
ATOM 1442 C CA . THR A 1 175 ? 27.916 3.013 12.300 1.00 14.61 196 THR A CA 1
ATOM 1443 C C . THR A 1 175 ? 28.464 1.687 12.807 1.00 15.10 196 THR A C 1
ATOM 1444 O O . THR A 1 175 ? 28.061 1.221 13.879 1.00 15.39 196 THR A O 1
ATOM 1448 N N . GLU A 1 176 ? 29.373 1.085 12.043 1.00 15.10 197 GLU A N 1
ATOM 1449 C CA . GLU A 1 176 ? 29.989 -0.165 12.494 1.00 14.20 197 GLU A CA 1
ATOM 1450 C C . GLU A 1 176 ? 31.261 0.141 13.282 1.00 15.21 197 GLU A C 1
ATOM 1451 O O . GLU A 1 176 ? 31.521 1.293 13.643 1.00 15.66 197 GLU A O 1
ATOM 1457 N N . GLY A 1 177 ? 32.032 -0.889 13.604 1.00 12.44 198 GLY A N 1
ATOM 1458 C CA . GLY A 1 177 ? 33.189 -0.703 14.463 1.00 13.14 198 GLY A CA 1
ATOM 1459 C C . GLY A 1 177 ? 32.799 -0.617 15.934 1.00 14.22 198 GLY A C 1
ATOM 1460 O O . GLY A 1 177 ? 33.569 -0.151 16.765 1.00 19.12 198 GLY A O 1
ATOM 1461 N N . VAL A 1 178 ? 31.599 -1.081 16.270 1.00 12.03 199 VAL A N 1
ATOM 1462 C CA . VAL A 1 178 ? 31.139 -1.031 17.658 1.00 11.47 199 VAL A CA 1
ATOM 1463 C C . VAL A 1 178 ? 31.596 -2.266 18.430 1.00 11.89 199 VAL A C 1
ATOM 1464 O O . VAL A 1 178 ? 31.325 -3.402 18.032 1.00 12.89 199 VAL A O 1
ATOM 1468 N N . ALA A 1 179 ? 32.294 -2.033 19.531 1.00 10.73 200 ALA A N 1
ATOM 1469 C CA . ALA A 1 179 ? 32.612 -3.099 20.471 1.00 11.17 200 ALA A CA 1
ATOM 1470 C C . ALA A 1 179 ? 31.403 -3.302 21.372 1.00 11.51 200 ALA A C 1
ATOM 1471 O O . ALA A 1 179 ? 31.092 -2.440 22.212 1.00 12.35 200 ALA A O 1
ATOM 1473 N N . TRP A 1 180 ? 30.710 -4.421 21.181 1.00 10.52 201 TRP A N 1
ATOM 1474 C CA . TRP A 1 180 ? 29.490 -4.712 21.933 1.00 10.11 201 TRP A CA 1
ATOM 1475 C C . TRP A 1 180 ? 29.774 -5.551 23.154 1.00 11.35 201 TRP A C 1
ATOM 1476 O O . TRP A 1 180 ? 30.597 -6.474 23.103 1.00 10.83 201 TRP A O 1
ATOM 1487 N N . PHE A 1 181 ? 29.076 -5.232 24.236 1.00 9.54 202 PHE A N 1
ATOM 1488 C CA . PHE A 1 181 ? 29.097 -6.006 25.460 1.00 10.76 202 PHE A CA 1
ATOM 1489 C C . PHE A 1 181 ? 27.657 -6.216 25.836 1.00 13.33 202 PHE A C 1
ATOM 1490 O O . PHE A 1 181 ? 27.006 -5.262 26.259 1.00 12.31 202 PHE A O 1
ATOM 1498 N N . VAL A 1 182 ? 27.145 -7.426 25.633 1.00 9.98 203 VAL A N 1
ATOM 1499 C CA . VAL A 1 182 ? 25.731 -7.696 25.918 1.00 10.02 203 VAL A CA 1
ATOM 1500 C C . VAL A 1 182 ? 25.672 -8.566 27.156 1.00 12.63 203 VAL A C 1
ATOM 1501 O O . VAL A 1 182 ? 26.136 -9.708 27.139 1.00 11.86 203 VAL A O 1
ATOM 1505 N N . VAL A 1 183 ? 25.091 -8.031 28.231 1.00 12.80 204 VAL A N 1
ATOM 1506 C CA . VAL A 1 183 ? 25.135 -8.685 29.530 1.00 14.20 204 VAL A CA 1
ATOM 1507 C C . VAL A 1 183 ? 24.110 -9.808 29.573 1.00 14.45 204 VAL A C 1
ATOM 1508 O O . VAL A 1 183 ? 22.981 -9.648 29.116 1.00 15.09 204 VAL A O 1
ATOM 1512 N N . GLU A 1 184 ? 24.520 -10.949 30.124 1.00 16.77 205 GLU A N 1
ATOM 1513 C CA . GLU A 1 184 ? 23.700 -12.156 30.122 1.00 21.72 205 GLU A CA 1
ATOM 1514 C C . GLU A 1 184 ? 22.499 -12.073 31.053 1.00 19.61 205 GLU A C 1
ATOM 1515 O O . GLU A 1 184 ? 21.354 -12.282 30.647 1.00 24.44 205 GLU A O 1
ATOM 1521 N N . GLU A 1 185 ? 22.768 -11.768 32.308 1.00 18.89 206 GLU A N 1
ATOM 1522 C CA . GLU A 1 185 ? 21.706 -11.771 33.302 1.00 18.81 206 GLU A CA 1
ATOM 1523 C C . GLU A 1 185 ? 20.927 -10.468 33.216 1.00 21.56 206 GLU A C 1
ATOM 1524 O O . GLU A 1 185 ? 21.508 -9.386 33.173 1.00 18.11 206 GLU A O 1
ATOM 1530 N N . PRO A 1 186 ? 19.595 -10.572 33.140 1.00 21.29 207 PRO A N 1
ATOM 1531 C CA . PRO A 1 186 ? 18.715 -9.401 33.127 1.00 22.36 207 PRO A CA 1
ATOM 1532 C C . PRO A 1 186 ? 18.634 -8.727 34.485 1.00 16.23 207 PRO A C 1
ATOM 1533 O O . PRO A 1 186 ? 18.727 -9.393 35.524 1.00 23.16 207 PRO A O 1
ATOM 1537 N N . LEU A 1 187 ? 18.492 -7.406 34.472 1.00 15.71 208 LEU A N 1
ATOM 1538 C CA . LEU A 1 187 ? 18.116 -6.654 35.663 1.00 17.16 208 LEU A CA 1
ATOM 1539 C C . LEU A 1 187 ? 16.631 -6.807 35.861 1.00 18.08 208 LEU A C 1
ATOM 1540 O O . LEU A 1 187 ? 15.935 -7.304 34.980 1.00 22.38 208 LEU A O 1
ATOM 1545 N N . GLU A 1 188 ? 16.142 -6.379 37.014 1.00 16.91 209 GLU A N 1
ATOM 1546 C CA . GLU A 1 188 ? 14.706 -6.414 37.252 1.00 17.18 209 GLU A CA 1
ATOM 1547 C C . GLU A 1 188 ? 14.083 -5.051 36.986 1.00 16.58 209 GLU A C 1
ATOM 1548 O O . GLU A 1 188 ? 14.751 -4.020 37.046 1.00 16.83 209 GLU A O 1
ATOM 1554 N N . VAL A 1 189 ? 12.794 -5.076 36.665 1.00 14.90 210 VAL A N 1
ATOM 1555 C CA . VAL A 1 189 ? 11.961 -3.891 36.503 1.00 15.44 210 VAL A CA 1
ATOM 1556 C C . VAL A 1 189 ? 10.565 -4.316 36.942 1.00 16.44 210 VAL A C 1
ATOM 1557 O O . VAL A 1 189 ? 10.164 -5.456 36.692 1.00 18.32 210 VAL A O 1
ATOM 1561 N N . SER A 1 190 ? 9.829 -3.447 37.626 1.00 15.27 211 SER A N 1
ATOM 1562 C CA . SER A 1 190 ? 8.468 -3.828 38.005 1.00 15.44 211 SER A CA 1
ATOM 1563 C C . SER A 1 190 ? 7.545 -3.710 36.797 1.00 18.83 211 SER A C 1
ATOM 1564 O O . SER A 1 190 ? 7.865 -3.043 35.816 1.00 15.71 211 SER A O 1
ATOM 1567 N N . ALA A 1 191 ? 6.398 -4.367 36.858 1.00 15.83 212 ALA A N 1
ATOM 1568 C CA . ALA A 1 191 ? 5.419 -4.228 35.793 1.00 21.16 212 ALA A CA 1
ATOM 1569 C C . ALA A 1 191 ? 5.025 -2.760 35.637 1.00 13.73 212 ALA A C 1
ATOM 1570 O O . ALA A 1 191 ? 4.899 -2.265 34.521 1.00 16.33 212 ALA A O 1
ATOM 1572 N N . LYS A 1 192 ? 4.868 -2.057 36.757 1.00 15.66 213 LYS A N 1
ATOM 1573 C CA . LYS A 1 192 ? 4.489 -0.645 36.692 1.00 17.48 213 LYS A CA 1
ATOM 1574 C C . LYS A 1 192 ? 5.572 0.212 36.030 1.00 15.05 213 LYS A C 1
ATOM 1575 O O . LYS A 1 192 ? 5.273 1.044 35.158 1.00 17.61 213 LYS A O 1
ATOM 1581 N N . GLN A 1 193 ? 6.826 0.001 36.420 1.00 14.63 214 GLN A N 1
ATOM 1582 C CA . GLN A 1 193 ? 7.933 0.737 35.801 1.00 15.49 214 GLN A CA 1
ATOM 1583 C C . GLN A 1 193 ? 8.038 0.447 34.309 1.00 14.56 214 GLN A C 1
ATOM 1584 O O . GLN A 1 193 ? 8.301 1.339 33.506 1.00 13.45 214 GLN A O 1
ATOM 1590 N N . LEU A 1 194 ? 7.844 -0.817 33.946 1.00 15.43 215 LEU A N 1
ATOM 1591 C CA . LEU A 1 194 ? 7.929 -1.233 32.558 1.00 16.18 215 LEU A CA 1
ATOM 1592 C C . LEU A 1 194 ? 6.859 -0.553 31.711 1.00 14.66 215 LEU A C 1
ATOM 1593 O O . LEU A 1 194 ? 7.142 -0.025 30.640 1.00 14.69 215 LEU A O 1
ATOM 1598 N N . ALA A 1 195 ? 5.626 -0.556 32.206 1.00 14.94 216 ALA A N 1
ATOM 1599 C CA . ALA A 1 195 ? 4.549 0.123 31.511 1.00 15.41 216 ALA A CA 1
ATOM 1600 C C . ALA A 1 195 ? 4.826 1.624 31.386 1.00 15.09 216 ALA A C 1
ATOM 1601 O O . ALA A 1 195 ? 4.566 2.234 30.343 1.00 15.93 216 ALA A O 1
ATOM 1603 N N . GLU A 1 196 ? 5.353 2.212 32.458 1.00 14.31 217 GLU A N 1
ATOM 1604 C CA . GLU A 1 196 ? 5.638 3.638 32.474 1.00 14.72 217 GLU A CA 1
ATOM 1605 C C . GLU A 1 196 ? 6.723 4.001 31.448 1.00 15.54 217 GLU A C 1
ATOM 1606 O O . GLU A 1 196 ? 6.572 4.949 30.680 1.00 15.46 217 GLU A O 1
ATOM 1612 N N . ILE A 1 197 ? 7.819 3.249 31.415 1.00 14.54 218 ILE A N 1
ATOM 1613 C CA . ILE A 1 197 ? 8.884 3.583 30.474 1.00 13.88 218 ILE A CA 1
ATOM 1614 C C . ILE A 1 197 ? 8.402 3.429 29.029 1.00 14.56 218 ILE A C 1
ATOM 1615 O O . ILE A 1 197 ? 8.781 4.202 28.158 1.00 15.75 218 ILE A O 1
ATOM 1620 N N . LYS A 1 198 ? 7.555 2.434 28.789 1.00 15.24 219 LYS A N 1
ATOM 1621 C CA . LYS A 1 198 ? 7.049 2.198 27.445 1.00 16.77 219 LYS A CA 1
ATOM 1622 C C . LYS A 1 198 ? 6.116 3.343 27.041 1.00 17.11 219 LYS A C 1
ATOM 1623 O O . LYS A 1 198 ? 6.126 3.792 25.896 1.00 16.80 219 LYS A O 1
ATOM 1629 N N . LYS A 1 199 ? 5.333 3.834 27.998 1.00 16.43 220 LYS A N 1
ATOM 1630 C CA . LYS A 1 199 ? 4.509 5.016 27.763 1.00 16.84 220 LYS A CA 1
ATOM 1631 C C . LYS A 1 199 ? 5.344 6.261 27.456 1.00 18.32 220 LYS A C 1
ATOM 1632 O O . LYS A 1 199 ? 4.984 7.072 26.598 1.00 15.97 220 LYS A O 1
ATOM 1638 N N . ARG A 1 200 ? 6.475 6.419 28.138 1.00 16.76 221 ARG A N 1
ATOM 1639 C CA . ARG A 1 200 ? 7.345 7.561 27.849 1.00 16.03 221 ARG A CA 1
ATOM 1640 C C . ARG A 1 200 ? 7.994 7.461 26.462 1.00 18.10 221 ARG A C 1
ATOM 1641 O O . ARG A 1 200 ? 8.439 8.464 25.915 1.00 20.03 221 ARG A O 1
ATOM 1649 N N . MET A 1 201 ? 8.038 6.257 25.894 1.00 17.76 222 MET A N 1
ATOM 1650 C CA . MET A 1 201 ? 8.500 6.091 24.519 1.00 15.06 222 MET A CA 1
ATOM 1651 C C . MET A 1 201 ? 7.293 5.924 23.586 1.00 18.68 222 MET A C 1
ATOM 1652 O O . MET A 1 201 ? 7.367 5.238 22.570 1.00 18.19 222 MET A O 1
ATOM 1657 N N . LYS A 1 202 ? 6.180 6.553 23.976 1.00 17.31 223 LYS A N 1
ATOM 1658 C CA . LYS A 1 202 ? 4.971 6.704 23.145 1.00 18.58 223 LYS A CA 1
ATOM 1659 C C . LYS A 1 202 ? 4.269 5.377 22.830 1.00 17.49 223 LYS A C 1
ATOM 1660 O O . LYS A 1 202 ? 3.529 5.279 21.842 1.00 19.20 223 LYS A O 1
ATOM 1666 N N . ASN A 1 203 ? 4.498 4.368 23.669 1.00 14.68 224 ASN A N 1
ATOM 1667 C CA . ASN A 1 203 ? 3.923 3.039 23.483 1.00 14.96 224 ASN A CA 1
ATOM 1668 C C . ASN A 1 203 ? 4.133 2.553 22.051 1.00 20.20 224 ASN A C 1
ATOM 1669 O O . ASN A 1 203 ? 3.254 1.954 21.436 1.00 25.45 224 ASN A O 1
ATOM 1674 N N . SER A 1 204 ? 5.322 2.840 21.536 1.00 17.68 225 SER A N 1
ATOM 1675 C CA . SER A 1 204 ? 5.668 2.577 20.150 1.00 19.09 225 SER A CA 1
ATOM 1676 C C . SER A 1 204 ? 7.013 1.874 20.144 1.00 20.10 225 SER A C 1
ATOM 1677 O O . SER A 1 204 ? 8.028 2.504 20.452 1.00 22.37 225 SER A O 1
ATOM 1680 N N . PRO A 1 205 ? 7.023 0.568 19.832 1.00 16.63 226 PRO A N 1
ATOM 1681 C CA . PRO A 1 205 ? 8.257 -0.220 19.914 1.00 17.37 226 PRO A CA 1
ATOM 1682 C C . PRO A 1 205 ? 9.398 0.439 19.142 1.00 16.20 226 PRO A C 1
ATOM 1683 O O . PRO A 1 205 ? 9.185 0.976 18.044 1.00 16.45 226 PRO A O 1
ATOM 1687 N N . ASN A 1 206 ? 10.585 0.463 19.746 1.00 16.90 227 ASN A N 1
ATOM 1688 C CA . ASN A 1 206 ? 11.734 1.051 19.084 1.00 16.86 227 ASN A CA 1
ATOM 1689 C C . ASN A 1 206 ? 12.852 0.018 19.028 1.00 17.61 227 ASN A C 1
ATOM 1690 O O . ASN A 1 206 ? 13.974 0.252 19.471 1.00 16.12 227 ASN A O 1
ATOM 1695 N N . GLN A 1 207 ? 12.505 -1.139 18.485 1.00 17.43 228 GLN A N 1
ATOM 1696 C CA . GLN A 1 207 ? 13.401 -2.279 18.352 1.00 16.12 228 GLN A CA 1
ATOM 1697 C C . GLN A 1 207 ? 13.766 -2.530 16.878 1.00 16.27 228 GLN A C 1
ATOM 1698 O O . GLN A 1 207 ? 12.902 -2.881 16.063 1.00 20.00 228 GLN A O 1
ATOM 1704 N N . ARG A 1 208 ? 15.035 -2.362 16.522 1.00 17.14 229 ARG A N 1
ATOM 1705 C CA . ARG A 1 208 ? 15.447 -2.721 15.175 1.00 16.83 229 ARG A CA 1
ATOM 1706 C C . ARG A 1 208 ? 15.331 -4.230 15.015 1.00 15.58 229 ARG A C 1
ATOM 1707 O O . ARG A 1 208 ? 15.674 -4.986 15.923 1.00 16.54 229 ARG A O 1
ATOM 1715 N N . PRO A 1 209 ? 14.799 -4.684 13.869 1.00 18.29 230 PRO A N 1
ATOM 1716 C CA . PRO A 1 209 ? 14.732 -6.130 13.665 1.00 19.37 230 PRO A CA 1
ATOM 1717 C C . PRO A 1 209 ? 16.128 -6.736 13.546 1.00 16.38 230 PRO A C 1
ATOM 1718 O O . PRO A 1 209 ? 17.088 -6.018 13.257 1.00 18.51 230 PRO A O 1
ATOM 1722 N N A VAL A 1 210 ? 16.231 -8.036 13.793 0.38 17.51 231 VAL A N 1
ATOM 1723 N N B VAL A 1 210 ? 16.226 -8.036 13.791 0.62 17.46 231 VAL A N 1
ATOM 1724 C CA A VAL A 1 210 ? 17.510 -8.716 13.683 0.38 17.46 231 VAL A CA 1
ATOM 1725 C CA B VAL A 1 210 ? 17.482 -8.771 13.675 0.62 17.30 231 VAL A CA 1
ATOM 1726 C C A VAL A 1 210 ? 18.021 -8.576 12.258 0.38 19.07 231 VAL A C 1
ATOM 1727 C C B VAL A 1 210 ? 18.022 -8.632 12.252 0.62 19.07 231 VAL A C 1
ATOM 1728 O O A VAL A 1 210 ? 17.256 -8.577 11.289 0.38 19.51 231 VAL A O 1
ATOM 1729 O O B VAL A 1 210 ? 17.271 -8.676 11.273 0.62 19.50 231 VAL A O 1
ATOM 1736 N N . GLN A 1 211 ? 19.328 -8.411 12.150 1.00 17.66 232 GLN A N 1
ATOM 1737 C CA . GLN A 1 211 ? 19.978 -8.177 10.875 1.00 17.35 232 GLN A CA 1
ATOM 1738 C C . GLN A 1 211 ? 20.703 -9.437 10.418 1.00 14.78 232 GLN A C 1
ATOM 1739 O O . GLN A 1 211 ? 20.926 -10.348 11.224 1.00 16.63 232 GLN A O 1
ATOM 1745 N N . PRO A 1 212 ? 21.050 -9.507 9.121 1.00 19.57 233 PRO A N 1
ATOM 1746 C CA . PRO A 1 212 ? 21.804 -10.679 8.659 1.00 18.43 233 PRO A CA 1
ATOM 1747 C C . PRO A 1 212 ? 23.102 -10.852 9.432 1.00 17.76 233 PRO A C 1
ATOM 1748 O O . PRO A 1 212 ? 23.829 -9.874 9.624 1.00 20.17 233 PRO A O 1
ATOM 1752 N N . ASP A 1 213 ? 23.385 -12.079 9.846 1.00 15.73 234 ASP A N 1
ATOM 1753 C CA . ASP A 1 213 ? 24.579 -12.401 10.616 1.00 13.06 234 ASP A CA 1
ATOM 1754 C C . ASP A 1 213 ? 25.596 -13.110 9.726 1.00 15.70 234 ASP A C 1
ATOM 1755 O O . ASP A 1 213 ? 25.403 -14.255 9.323 1.00 17.27 234 ASP A O 1
ATOM 1760 N N . TYR A 1 214 ? 26.689 -12.426 9.445 1.00 12.55 235 TYR A N 1
ATOM 1761 C CA . TYR A 1 214 ? 27.734 -12.987 8.603 1.00 13.33 235 TYR A CA 1
ATOM 1762 C C . TYR A 1 214 ? 28.770 -13.673 9.488 1.00 13.91 235 TYR A C 1
ATOM 1763 O O . TYR A 1 214 ? 29.934 -13.271 9.521 1.00 12.80 235 TYR A O 1
ATOM 1772 N N . ASN A 1 215 ? 28.334 -14.713 10.190 1.00 13.62 236 ASN A N 1
ATOM 1773 C CA . ASN A 1 215 ? 29.189 -15.487 11.101 1.00 11.42 236 ASN A CA 1
ATOM 1774 C C . ASN A 1 215 ? 29.910 -14.637 12.130 1.00 15.23 236 ASN A C 1
ATOM 1775 O O . ASN A 1 215 ? 31.116 -14.784 12.323 1.00 11.67 236 ASN A O 1
ATOM 1780 N N . THR A 1 216 ? 29.177 -13.750 12.799 1.00 11.64 237 THR A N 1
ATOM 1781 C CA . THR A 1 216 ? 29.787 -12.917 13.827 1.00 10.80 237 THR A CA 1
ATOM 1782 C C . THR A 1 216 ? 30.488 -13.784 14.864 1.00 10.93 237 THR A C 1
ATOM 1783 O O . THR A 1 216 ? 29.906 -14.741 15.399 1.00 11.41 237 THR A O 1
ATOM 1787 N N . VAL A 1 217 ? 31.752 -13.462 15.129 1.00 9.72 238 VAL A N 1
ATOM 1788 C CA . VAL A 1 217 ? 32.534 -14.151 16.137 1.00 10.45 238 VAL A CA 1
ATOM 1789 C C . VAL A 1 217 ? 32.268 -13.531 17.505 1.00 11.59 238 VAL A C 1
ATOM 1790 O O . VAL A 1 217 ? 32.490 -12.337 17.728 1.00 12.26 238 VAL A O 1
ATOM 1794 N N . ILE A 1 218 ? 31.736 -14.350 18.406 1.00 11.05 239 ILE A N 1
ATOM 1795 C CA . ILE A 1 218 ? 31.285 -13.881 19.709 1.00 10.78 239 ILE A CA 1
ATOM 1796 C C . ILE A 1 218 ? 31.994 -14.648 20.805 1.00 12.66 239 ILE A C 1
ATOM 1797 O O . ILE A 1 218 ? 32.062 -15.880 20.741 1.00 12.82 239 ILE A O 1
ATOM 1802 N N . ILE A 1 219 ? 32.534 -13.949 21.803 1.00 10.90 240 ILE A N 1
ATOM 1803 C CA . ILE A 1 219 ? 33.035 -14.628 23.005 1.00 12.46 240 ILE A CA 1
ATOM 1804 C C . ILE A 1 219 ? 32.109 -14.393 24.204 1.00 12.11 240 ILE A C 1
ATOM 1805 O O . ILE A 1 219 ? 31.431 -13.361 24.285 1.00 15.53 240 ILE A O 1
ATOM 1810 N N . LYS A 1 220 ? 32.047 -15.366 25.109 1.00 13.37 241 LYS A N 1
ATOM 1811 C CA . LYS A 1 220 ? 31.353 -15.184 26.372 1.00 14.45 241 LYS A CA 1
ATOM 1812 C C . LYS A 1 220 ? 32.414 -15.021 27.448 1.00 14.93 241 LYS A C 1
ATOM 1813 O O . LYS A 1 220 ? 33.401 -15.765 27.476 1.00 17.79 241 LYS A O 1
ATOM 1819 N N . ARG A 1 221 ? 32.254 -14.019 28.300 1.00 14.37 242 ARG A N 1
ATOM 1820 C CA . ARG A 1 221 ? 33.312 -13.645 29.217 1.00 14.01 242 ARG A CA 1
ATOM 1821 C C . ARG A 1 221 ? 32.743 -13.116 30.512 1.00 17.42 242 ARG A C 1
ATOM 1822 O O . ARG A 1 221 ? 31.626 -12.606 30.539 1.00 19.13 242 ARG A O 1
ATOM 1830 N N . SER A 1 222 ? 33.524 -13.224 31.577 1.00 18.82 243 SER A N 1
ATOM 1831 C CA . SER A 1 222 ? 33.151 -12.668 32.873 1.00 21.42 243 SER A CA 1
ATOM 1832 C C . SER A 1 222 ? 33.962 -11.421 33.171 1.00 20.01 243 SER A C 1
ATOM 1833 O O . SER A 1 222 ? 35.110 -11.286 32.732 1.00 18.37 243 SER A O 1
ATOM 1836 N N . ALA A 1 223 ? 33.351 -10.508 33.913 1.00 19.20 244 ALA A N 1
ATOM 1837 C CA . ALA A 1 223 ? 34.034 -9.324 34.384 1.00 18.77 244 ALA A CA 1
ATOM 1838 C C . ALA A 1 223 ? 33.470 -8.912 35.730 1.00 20.38 244 ALA A C 1
ATOM 1839 O O . ALA A 1 223 ? 32.395 -9.364 36.129 1.00 19.55 244 ALA A O 1
ATOM 1841 N N . GLU A 1 224 ? 34.202 -8.056 36.429 1.00 21.40 245 GLU A N 1
ATOM 1842 C CA . GLU A 1 224 ? 33.665 -7.423 37.616 1.00 22.08 245 GLU A CA 1
ATOM 1843 C C . GLU A 1 224 ? 33.529 -5.931 37.358 1.00 22.50 245 GLU A C 1
ATOM 1844 O O . GLU A 1 224 ? 34.348 -5.331 36.656 1.00 23.61 245 GLU A O 1
ATOM 1850 N N . THR A 1 225 ? 32.466 -5.345 37.896 1.00 16.90 246 THR A N 1
ATOM 1851 C CA . THR A 1 225 ? 32.177 -3.939 37.655 1.00 19.58 246 THR A CA 1
ATOM 1852 C C . THR A 1 225 ? 32.804 -3.056 38.734 1.00 21.12 246 THR A C 1
ATOM 1853 O O . THR A 1 225 ? 32.745 -1.831 38.655 1.00 19.90 246 THR A O 1
ATOM 1857 N N . ARG A 1 226 ? 33.408 -3.702 39.727 1.00 22.72 247 ARG A N 1
ATOM 1858 C CA . ARG A 1 226 ? 34.211 -3.037 40.749 1.00 21.22 247 ARG A CA 1
ATOM 1859 C C . ARG A 1 226 ? 35.000 -4.070 41.543 1.00 27.82 247 ARG A C 1
ATOM 1860 O O . ARG A 1 226 ? 35.900 -3.735 42.315 1.00 28.85 247 ARG A O 1
ATOM 1869 N N . LYS B 1 1 ? 42.749 0.586 -12.541 1.00 24.97 22 LYS B N 1
ATOM 1870 C CA . LYS B 1 1 ? 43.438 -0.703 -12.504 1.00 32.82 22 LYS B CA 1
ATOM 1871 C C . LYS B 1 1 ? 44.221 -0.876 -11.202 1.00 27.68 22 LYS B C 1
ATOM 1872 O O . LYS B 1 1 ? 45.404 -0.543 -11.134 1.00 25.19 22 LYS B O 1
ATOM 1878 N N . TRP B 1 2 ? 43.563 -1.405 -10.172 1.00 23.10 23 TRP B N 1
ATOM 1879 C CA . TRP B 1 2 ? 44.158 -1.419 -8.833 1.00 21.68 23 TRP B CA 1
ATOM 1880 C C . TRP B 1 2 ? 45.429 -2.263 -8.742 1.00 21.90 23 TRP B C 1
ATOM 1881 O O . TRP B 1 2 ? 45.546 -3.299 -9.401 1.00 23.82 23 TRP B O 1
ATOM 1892 N N . ASP B 1 3 ? 46.396 -1.806 -7.946 1.00 19.93 24 ASP B N 1
ATOM 1893 C CA . ASP B 1 3 ? 47.598 -2.597 -7.701 1.00 21.86 24 ASP B CA 1
ATOM 1894 C C . ASP B 1 3 ? 48.138 -2.334 -6.296 1.00 21.39 24 ASP B C 1
ATOM 1895 O O . ASP B 1 3 ? 47.459 -1.720 -5.477 1.00 20.71 24 ASP B O 1
ATOM 1900 N N . TYR B 1 4 ? 49.358 -2.788 -6.029 1.00 20.80 25 TYR B N 1
ATOM 1901 C CA . TYR B 1 4 ? 49.923 -2.701 -4.683 1.00 19.25 25 TYR B CA 1
ATOM 1902 C C . TYR B 1 4 ? 51.023 -1.648 -4.574 1.00 22.30 25 TYR B C 1
ATOM 1903 O O . TYR B 1 4 ? 51.718 -1.563 -3.558 1.00 22.83 25 TYR B O 1
ATOM 1912 N N . LYS B 1 5 ? 51.172 -0.851 -5.631 1.00 23.04 26 LYS B N 1
ATOM 1913 C CA . LYS B 1 5 ? 52.193 0.185 -5.675 1.00 27.76 26 LYS B CA 1
ATOM 1914 C C . LYS B 1 5 ? 51.726 1.430 -4.930 1.00 29.55 26 LYS B C 1
ATOM 1915 O O . LYS B 1 5 ? 50.600 1.478 -4.434 1.00 23.72 26 LYS B O 1
ATOM 1921 N N . ASN B 1 6 ? 52.583 2.443 -4.849 1.00 33.01 27 ASN B N 1
ATOM 1922 C CA . ASN B 1 6 ? 52.200 3.666 -4.155 1.00 31.90 27 ASN B CA 1
ATOM 1923 C C . ASN B 1 6 ? 51.963 4.830 -5.107 1.00 33.32 27 ASN B C 1
ATOM 1924 O O . ASN B 1 6 ? 52.434 5.937 -4.868 1.00 40.89 27 ASN B O 1
ATOM 1929 N N . LYS B 1 7 ? 51.218 4.573 -6.177 1.00 30.92 28 LYS B N 1
ATOM 1930 C CA . LYS B 1 7 ? 50.802 5.621 -7.100 1.00 35.07 28 LYS B CA 1
ATOM 1931 C C . LYS B 1 7 ? 49.289 5.738 -7.115 1.00 33.71 28 LYS B C 1
ATOM 1932 O O . LYS B 1 7 ? 48.620 5.450 -6.117 1.00 28.61 28 LYS B O 1
ATOM 1938 N N . GLU B 1 8 ? 48.759 6.127 -8.271 1.00 28.95 29 GLU B N 1
ATOM 1939 C CA . GLU B 1 8 ? 47.341 6.425 -8.438 1.00 34.26 29 GLU B CA 1
ATOM 1940 C C . GLU B 1 8 ? 46.429 5.230 -8.147 1.00 27.76 29 GLU B C 1
ATOM 1941 O O . GLU B 1 8 ? 45.270 5.397 -7.772 1.00 30.68 29 GLU B O 1
ATOM 1947 N N . ASN B 1 9 ? 46.951 4.021 -8.319 1.00 26.59 30 ASN B N 1
ATOM 1948 C CA . ASN B 1 9 ? 46.114 2.831 -8.224 1.00 26.66 30 ASN B CA 1
ATOM 1949 C C . ASN B 1 9 ? 46.409 1.953 -7.005 1.00 21.99 30 ASN B C 1
ATOM 1950 O O . ASN B 1 9 ? 45.909 0.826 -6.924 1.00 23.12 30 ASN B O 1
ATOM 1955 N N . GLY B 1 10 ? 47.199 2.479 -6.071 1.00 20.11 31 GLY B N 1
ATOM 1956 C CA . GLY B 1 10 ? 47.636 1.730 -4.903 1.00 19.34 31 GLY B CA 1
ATOM 1957 C C . GLY B 1 10 ? 46.600 1.598 -3.795 1.00 19.02 31 GLY B C 1
ATOM 1958 O O . GLY B 1 10 ? 45.553 2.231 -3.838 1.00 19.69 31 GLY B O 1
ATOM 1959 N N . PRO B 1 11 ? 46.902 0.771 -2.785 1.00 20.10 32 PRO B N 1
ATOM 1960 C CA . PRO B 1 11 ? 45.950 0.432 -1.719 1.00 18.95 32 PRO B CA 1
ATOM 1961 C C . PRO B 1 11 ? 45.403 1.644 -0.977 1.00 23.18 32 PRO B C 1
ATOM 1962 O O . PRO B 1 11 ? 44.248 1.627 -0.548 1.00 19.72 32 PRO B O 1
ATOM 1966 N N . HIS B 1 12 ? 46.217 2.685 -0.841 1.00 20.95 33 HIS B N 1
ATOM 1967 C CA . HIS B 1 12 ? 45.780 3.919 -0.200 1.00 24.08 33 HIS B CA 1
ATOM 1968 C C . HIS B 1 12 ? 44.673 4.620 -0.996 1.00 23.53 33 HIS B C 1
ATOM 1969 O O . HIS B 1 12 ? 43.947 5.460 -0.451 1.00 28.17 33 HIS B O 1
ATOM 1976 N N . ARG B 1 13 ? 44.532 4.270 -2.274 1.00 24.76 34 ARG B N 1
ATOM 1977 C CA . ARG B 1 13 ? 43.528 4.894 -3.137 1.00 26.29 34 ARG B CA 1
ATOM 1978 C C . ARG B 1 13 ? 42.524 3.939 -3.777 1.00 22.02 34 ARG B C 1
ATOM 1979 O O . ARG B 1 13 ? 41.749 4.355 -4.637 1.00 23.09 34 ARG B O 1
ATOM 1987 N N . TRP B 1 14 ? 42.530 2.666 -3.381 1.00 18.68 35 TRP B N 1
ATOM 1988 C CA . TRP B 1 14 ? 41.611 1.697 -3.978 1.00 17.69 35 TRP B CA 1
ATOM 1989 C C . TRP B 1 14 ? 40.168 2.187 -3.965 1.00 18.83 35 TRP B C 1
ATOM 1990 O O . TRP B 1 14 ? 39.407 1.953 -4.902 1.00 20.34 35 TRP B O 1
ATOM 2001 N N . ASP B 1 15 ? 39.800 2.870 -2.884 1.00 20.97 36 ASP B N 1
ATOM 2002 C CA . ASP B 1 15 ? 38.442 3.368 -2.681 1.00 20.25 36 ASP B CA 1
ATOM 2003 C C . ASP B 1 15 ? 38.009 4.372 -3.752 1.00 22.26 36 ASP B C 1
ATOM 2004 O O . ASP B 1 15 ? 36.820 4.552 -4.007 1.00 25.08 36 ASP B O 1
ATOM 2009 N N . LYS B 1 16 ? 38.987 5.016 -4.377 1.00 25.48 37 LYS B N 1
ATOM 2010 C CA . LYS B 1 16 ? 38.706 6.047 -5.373 1.00 25.61 37 LYS B CA 1
ATOM 2011 C C . LYS B 1 16 ? 38.551 5.473 -6.779 1.00 28.60 37 LYS B C 1
ATOM 2012 O O . LYS B 1 16 ? 38.087 6.164 -7.684 1.00 31.46 37 LYS B O 1
ATOM 2018 N N . LEU B 1 17 ? 38.930 4.212 -6.960 1.00 25.86 38 LEU B N 1
ATOM 2019 C CA . LEU B 1 17 ? 39.055 3.642 -8.305 1.00 24.01 38 LEU B CA 1
ATOM 2020 C C . LEU B 1 17 ? 37.724 3.144 -8.832 1.00 30.17 38 LEU B C 1
ATOM 2021 O O . LEU B 1 17 ? 37.521 3.043 -10.043 1.00 28.71 38 LEU B O 1
ATOM 2026 N N . HIS B 1 18 ? 36.830 2.813 -7.909 1.00 25.92 39 HIS B N 1
ATOM 2027 C CA . HIS B 1 18 ? 35.473 2.421 -8.242 1.00 26.07 39 HIS B CA 1
ATOM 2028 C C . HIS B 1 18 ? 34.590 2.529 -7.013 1.00 27.73 39 HIS B C 1
ATOM 2029 O O . HIS B 1 18 ? 35.037 2.267 -5.895 1.00 24.74 39 HIS B O 1
ATOM 2036 N N . LYS B 1 19 ? 33.338 2.910 -7.225 1.00 30.54 40 LYS B N 1
ATOM 2037 C CA . LYS B 1 19 ? 32.380 3.041 -6.140 1.00 29.07 40 LYS B CA 1
ATOM 2038 C C . LYS B 1 19 ? 32.263 1.749 -5.324 1.00 28.25 40 LYS B C 1
ATOM 2039 O O . LYS B 1 19 ? 32.105 1.784 -4.112 1.00 24.92 40 LYS B O 1
ATOM 2045 N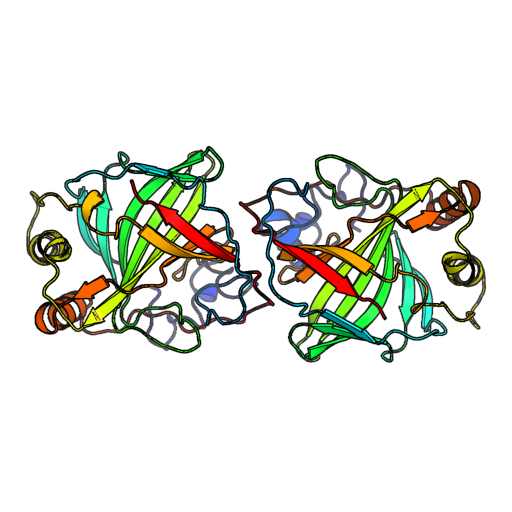 N . ASP B 1 20 ? 32.370 0.606 -5.990 1.00 25.19 41 ASP B N 1
ATOM 2046 C CA . ASP B 1 20 ? 32.279 -0.680 -5.308 1.00 24.01 41 ASP B CA 1
ATOM 2047 C C . ASP B 1 20 ? 33.405 -0.863 -4.295 1.00 20.95 41 ASP B C 1
ATOM 2048 O O . ASP B 1 20 ? 33.286 -1.670 -3.377 1.00 21.52 41 ASP B O 1
ATOM 2053 N N . PHE B 1 21 ? 34.486 -0.111 -4.464 1.00 18.82 42 PHE B N 1
ATOM 2054 C CA . PHE B 1 21 ? 35.679 -0.283 -3.631 1.00 20.17 42 PHE B CA 1
ATOM 2055 C C . PHE B 1 21 ? 35.706 0.671 -2.434 1.00 17.85 42 PHE B C 1
ATOM 2056 O O . PHE B 1 21 ? 36.717 0.754 -1.730 1.00 18.39 42 PHE B O 1
ATOM 2064 N N . GLU B 1 22 ? 34.632 1.422 -2.229 1.00 23.18 43 GLU B N 1
ATOM 2065 C CA . GLU B 1 22 ? 34.653 2.464 -1.209 1.00 19.93 43 GLU B CA 1
ATOM 2066 C C . GLU B 1 22 ? 34.827 1.873 0.186 1.00 17.46 43 GLU B C 1
ATOM 2067 O O . GLU B 1 22 ? 35.471 2.482 1.033 1.00 18.17 43 GLU B O 1
ATOM 2073 N N . VAL B 1 23 ? 34.303 0.674 0.399 1.00 17.71 44 VAL B N 1
ATOM 2074 C CA . VAL B 1 23 ? 34.462 0.012 1.695 1.00 17.37 44 VAL B CA 1
ATOM 2075 C C . VAL B 1 23 ? 35.934 -0.294 2.014 1.00 17.02 44 VAL B C 1
ATOM 2076 O O . VAL B 1 23 ? 36.275 -0.480 3.186 1.00 15.68 44 VAL B O 1
ATOM 2080 N N . CYS B 1 24 ? 36.816 -0.302 1.006 1.00 16.79 45 CYS B N 1
ATOM 2081 C CA . CYS B 1 24 ? 38.239 -0.518 1.264 1.00 13.64 45 CYS B CA 1
ATOM 2082 C C . CYS B 1 24 ? 38.743 0.531 2.242 1.00 16.27 45 CYS B C 1
ATOM 2083 O O . CYS B 1 24 ? 39.633 0.267 3.049 1.00 16.61 45 CYS B O 1
ATOM 2086 N N . LYS B 1 25 ? 38.163 1.727 2.169 1.00 16.70 46 LYS B N 1
ATOM 2087 C CA . LYS B 1 25 ? 38.512 2.779 3.112 1.00 16.88 46 LYS B CA 1
ATOM 2088 C C . LYS B 1 25 ? 37.461 2.950 4.216 1.00 16.25 46 LYS B C 1
ATOM 2089 O O . LYS B 1 25 ? 37.815 3.131 5.379 1.00 21.33 46 LYS B O 1
ATOM 2095 N N . SER B 1 26 ? 36.179 2.887 3.865 1.00 16.77 47 SER B N 1
ATOM 2096 C CA . SER B 1 26 ? 35.117 3.228 4.814 1.00 17.69 47 SER B CA 1
ATOM 2097 C C . SER B 1 26 ? 34.769 2.093 5.774 1.00 20.51 47 SER B C 1
ATOM 2098 O O . SER B 1 26 ? 34.118 2.323 6.794 1.00 18.27 47 SER B O 1
ATOM 2101 N N . GLY B 1 27 ? 35.175 0.870 5.449 1.00 17.09 48 GLY B N 1
ATOM 2102 C CA . GLY B 1 27 ? 34.821 -0.272 6.279 1.00 14.91 48 GLY B CA 1
ATOM 2103 C C . GLY B 1 27 ? 35.441 -0.230 7.662 1.00 14.34 48 GLY B C 1
ATOM 2104 O O . GLY B 1 27 ? 36.487 0.375 7.848 1.00 17.40 48 GLY B O 1
ATOM 2105 N N . LYS B 1 28 ? 34.791 -0.867 8.639 1.00 12.72 49 LYS B N 1
ATOM 2106 C CA . LYS B 1 28 ? 35.335 -0.930 9.997 1.00 14.20 49 LYS B CA 1
ATOM 2107 C C . LYS B 1 28 ? 35.857 -2.308 10.394 1.00 15.19 49 LYS B C 1
ATOM 2108 O O . LYS B 1 28 ? 36.189 -2.532 11.560 1.00 15.26 49 LYS B O 1
ATOM 2114 N N . SER B 1 29 ? 35.913 -3.241 9.448 1.00 13.88 50 SER B N 1
ATOM 2115 C CA . SER B 1 29 ? 36.569 -4.530 9.704 1.00 11.29 50 SER B CA 1
ATOM 2116 C C . SER B 1 29 ? 37.386 -4.926 8.487 1.00 10.22 50 SER B C 1
ATOM 2117 O O . SER B 1 29 ? 37.205 -6.004 7.901 1.00 11.10 50 SER B O 1
ATOM 2120 N N . GLN B 1 30 ? 38.281 -4.035 8.077 1.00 12.56 51 GLN B N 1
ATOM 2121 C CA . GLN B 1 30 ? 39.142 -4.332 6.944 1.00 11.86 51 GLN B CA 1
ATOM 2122 C C . GLN B 1 30 ? 40.338 -5.198 7.333 1.00 10.63 51 GLN B C 1
ATOM 2123 O O . GLN B 1 30 ? 40.849 -5.116 8.450 1.00 12.51 51 GLN B O 1
ATOM 2129 N N . SER B 1 31 ? 40.753 -6.042 6.392 1.00 11.64 52 SER B N 1
ATOM 2130 C CA . SER B 1 31 ? 41.842 -6.996 6.584 1.00 10.60 52 SER B CA 1
ATOM 2131 C C . SER B 1 31 ? 42.957 -6.684 5.602 1.00 13.63 52 SER B C 1
ATOM 2132 O O . SER B 1 31 ? 42.681 -6.209 4.506 1.00 12.82 52 SER B O 1
ATOM 2135 N N . PRO B 1 32 ? 44.210 -6.980 5.962 1.00 12.18 53 PRO B N 1
ATOM 2136 C CA . PRO B 1 32 ? 44.685 -7.651 7.180 1.00 10.83 53 PRO B CA 1
ATOM 2137 C C . PRO B 1 32 ? 44.919 -6.732 8.384 1.00 10.85 53 PRO B C 1
ATOM 2138 O O . PRO B 1 32 ? 44.850 -5.496 8.297 1.00 13.28 53 PRO B O 1
ATOM 2142 N N . ILE B 1 33 ? 45.197 -7.374 9.514 1.00 11.40 54 ILE B N 1
ATOM 2143 C CA . ILE B 1 33 ? 45.589 -6.692 10.740 1.00 10.55 54 ILE B CA 1
ATOM 2144 C C . ILE B 1 33 ? 46.730 -7.470 11.359 1.00 11.34 54 ILE B C 1
ATOM 2145 O O . ILE B 1 33 ? 47.041 -8.579 10.918 1.00 13.74 54 ILE B O 1
ATOM 2150 N N . ASN B 1 34 ? 47.356 -6.876 12.371 1.00 12.65 55 ASN B N 1
ATOM 2151 C CA . ASN B 1 34 ? 48.247 -7.618 13.245 1.00 13.23 55 ASN B CA 1
ATOM 2152 C C . ASN B 1 34 ? 47.417 -8.289 14.335 1.00 12.70 55 ASN B C 1
ATOM 2153 O O . ASN B 1 34 ? 46.719 -7.621 15.103 1.00 13.70 55 ASN B O 1
ATOM 2158 N N . ILE B 1 35 ? 47.495 -9.610 14.397 1.00 11.35 56 ILE B N 1
ATOM 2159 C CA . ILE B 1 35 ? 46.764 -10.389 15.382 1.00 11.26 56 ILE B CA 1
ATOM 2160 C C . ILE B 1 35 ? 47.578 -10.406 16.693 1.00 15.74 56 ILE B C 1
ATOM 2161 O O . ILE B 1 35 ? 48.611 -11.084 16.777 1.00 13.67 56 ILE B O 1
ATOM 2166 N N . GLU B 1 36 ? 47.157 -9.628 17.686 1.00 14.27 57 GLU B N 1
ATOM 2167 C CA . GLU B 1 36 ? 47.947 -9.513 18.922 1.00 16.26 57 GLU B CA 1
ATOM 2168 C C . GLU B 1 36 ? 47.118 -9.620 20.201 1.00 14.96 57 GLU B C 1
ATOM 2169 O O . GLU B 1 36 ? 47.622 -10.051 21.243 1.00 17.39 57 GLU B O 1
ATOM 2175 N N . HIS B 1 37 ? 45.855 -9.215 20.128 1.00 14.57 58 HIS B N 1
ATOM 2176 C CA . HIS B 1 37 ? 44.932 -9.307 21.249 1.00 15.55 58 HIS B CA 1
ATOM 2177 C C . HIS B 1 37 ? 43.906 -10.365 20.930 1.00 13.02 58 HIS B C 1
ATOM 2178 O O . HIS B 1 37 ? 43.127 -10.189 19.999 1.00 16.12 58 HIS B O 1
ATOM 2185 N N . TYR B 1 38 ? 43.919 -11.468 21.677 1.00 12.99 59 TYR B N 1
ATOM 2186 C CA . TYR B 1 38 ? 43.000 -12.573 21.397 1.00 14.06 59 TYR B CA 1
ATOM 2187 C C . TYR B 1 38 ? 42.690 -13.369 22.651 1.00 14.43 59 TYR B C 1
ATOM 2188 O O . TYR B 1 38 ? 43.402 -13.273 23.663 1.00 15.37 59 TYR B O 1
ATOM 2197 N N . TYR B 1 39 ? 41.626 -14.160 22.562 1.00 12.84 60 TYR B N 1
ATOM 2198 C CA . TYR B 1 39 ? 41.119 -14.938 23.680 1.00 13.23 60 TYR B CA 1
ATOM 2199 C C . TYR B 1 39 ? 41.300 -16.426 23.456 1.00 14.80 60 TYR B C 1
ATOM 2200 O O . TYR B 1 39 ? 41.514 -16.873 22.330 1.00 13.31 60 TYR B O 1
ATOM 2209 N N . HIS B 1 40 ? 41.223 -17.184 24.546 1.00 16.62 61 HIS B N 1
ATOM 2210 C CA . HIS B 1 40 ? 41.324 -18.637 24.482 1.00 14.35 61 HIS B CA 1
ATOM 2211 C C . HIS B 1 40 ? 40.037 -19.281 24.978 1.00 16.95 61 HIS B C 1
ATOM 2212 O O . HIS B 1 40 ? 39.324 -18.701 25.790 1.00 16.72 61 HIS B O 1
ATOM 2219 N N . THR B 1 41 ? 39.753 -20.490 24.492 1.00 16.00 62 THR B N 1
ATOM 2220 C CA . THR B 1 41 ? 38.554 -21.220 24.879 1.00 16.77 62 THR B CA 1
ATOM 2221 C C . THR B 1 41 ? 38.854 -22.715 25.011 1.00 15.47 62 THR B C 1
ATOM 2222 O O . THR B 1 41 ? 39.774 -23.225 24.371 1.00 20.03 62 THR B O 1
ATOM 2226 N N . GLN B 1 42 ? 38.088 -23.394 25.857 1.00 18.06 63 GLN B N 1
ATOM 2227 C CA . GLN B 1 42 ? 38.146 -24.851 25.938 1.00 22.32 63 GLN B CA 1
ATOM 2228 C C . GLN B 1 42 ? 36.994 -25.483 25.166 1.00 22.52 63 GLN B C 1
ATOM 2229 O O . GLN B 1 42 ? 36.810 -26.697 25.211 1.00 20.15 63 GLN B O 1
ATOM 2235 N N . ASP B 1 43 ? 36.222 -24.663 24.454 1.00 15.75 64 ASP B N 1
ATOM 2236 C CA . ASP B 1 43 ? 35.099 -25.181 23.680 1.00 14.17 64 ASP B CA 1
ATOM 2237 C C . ASP B 1 43 ? 35.550 -26.188 22.616 1.00 13.47 64 ASP B C 1
ATOM 2238 O O . ASP B 1 43 ? 36.670 -26.122 22.090 1.00 16.24 64 ASP B O 1
ATOM 2243 N N . LYS B 1 44 ? 34.666 -27.127 22.307 1.00 14.50 65 LYS B N 1
ATOM 2244 C CA . LYS B 1 44 ? 34.912 -28.100 21.262 1.00 15.72 65 LYS B CA 1
ATOM 2245 C C . LYS B 1 44 ? 34.953 -27.471 19.862 1.00 16.01 65 LYS B C 1
ATOM 2246 O O . LYS B 1 44 ? 34.590 -26.305 19.664 1.00 14.69 65 LYS B O 1
ATOM 2252 N N . ALA B 1 45 ? 35.392 -28.252 18.886 1.00 15.18 66 ALA B N 1
ATOM 2253 C CA . ALA B 1 45 ? 35.573 -27.746 17.528 1.00 15.86 66 ALA B CA 1
ATOM 2254 C C . ALA B 1 45 ? 34.246 -27.430 16.846 1.00 15.74 66 ALA B C 1
ATOM 2255 O O . ALA B 1 45 ? 33.217 -28.054 17.148 1.00 16.40 66 ALA B O 1
ATOM 2257 N N . ASP B 1 46 ? 34.264 -26.474 15.918 1.00 15.04 67 ASP B N 1
ATOM 2258 C CA . ASP B 1 46 ? 33.090 -26.228 15.075 1.00 14.38 67 ASP B CA 1
ATOM 2259 C C . ASP B 1 46 ? 33.468 -26.152 13.594 1.00 14.19 67 ASP B C 1
ATOM 2260 O O . ASP B 1 46 ? 32.710 -25.649 12.758 1.00 13.52 67 ASP B O 1
ATOM 2265 N N . LEU B 1 47 ? 34.649 -26.692 13.296 1.00 13.97 68 LEU B N 1
ATOM 2266 C CA . LEU B 1 47 ? 35.235 -26.683 11.970 1.00 16.38 68 LEU B CA 1
ATOM 2267 C C . LEU B 1 47 ? 35.674 -28.089 11.586 1.00 17.38 68 LEU B C 1
ATOM 2268 O O . LEU B 1 47 ? 36.409 -28.740 12.337 1.00 16.55 68 LEU B O 1
ATOM 2273 N N . GLN B 1 48 ? 35.201 -28.559 10.436 1.00 14.73 69 GLN B N 1
ATOM 2274 C CA . GLN B 1 48 ? 35.653 -29.829 9.866 1.00 19.32 69 GLN B CA 1
ATOM 2275 C C . GLN B 1 48 ? 36.026 -29.640 8.413 1.00 19.88 69 GLN B C 1
ATOM 2276 O O . GLN B 1 48 ? 35.478 -28.776 7.734 1.00 16.81 69 GLN B O 1
ATOM 2282 N N . PHE B 1 49 ? 36.967 -30.451 7.939 1.00 18.28 70 PHE B N 1
ATOM 2283 C CA . PHE B 1 49 ? 37.407 -30.379 6.555 1.00 15.92 70 PHE B CA 1
ATOM 2284 C C . PHE B 1 49 ? 36.890 -31.546 5.715 1.00 14.27 70 PHE B C 1
ATOM 2285 O O . PHE B 1 49 ? 36.859 -32.691 6.168 1.00 18.60 70 PHE B O 1
ATOM 2293 N N . LYS B 1 50 ? 36.482 -31.228 4.492 1.00 15.37 71 LYS B N 1
ATOM 2294 C CA . LYS B 1 50 ? 36.061 -32.223 3.505 1.00 19.34 71 LYS B CA 1
ATOM 2295 C C . LYS B 1 50 ? 36.834 -31.983 2.212 1.00 15.19 71 LYS B C 1
ATOM 2296 O O . LYS B 1 50 ? 36.262 -31.637 1.172 1.00 17.82 71 LYS B O 1
ATOM 2302 N N . TYR B 1 51 ? 38.148 -32.136 2.315 1.00 16.58 72 TYR B N 1
ATOM 2303 C CA . TYR B 1 51 ? 39.063 -31.942 1.193 1.00 20.91 72 TYR B CA 1
ATOM 2304 C C . TYR B 1 51 ? 39.467 -33.276 0.575 1.00 19.36 72 TYR B C 1
ATOM 2305 O O . TYR B 1 51 ? 39.563 -34.291 1.271 1.00 21.60 72 TYR B O 1
ATOM 2314 N N . ALA B 1 52 ? 39.718 -33.263 -0.727 1.00 19.43 73 ALA B N 1
ATOM 2315 C CA . ALA B 1 52 ? 40.217 -34.445 -1.417 1.00 20.21 73 ALA B CA 1
ATOM 2316 C C . ALA B 1 52 ? 41.122 -34.003 -2.556 1.00 20.05 73 ALA B C 1
ATOM 2317 O O . ALA B 1 52 ? 41.002 -32.881 -3.044 1.00 20.04 73 ALA B O 1
ATOM 2319 N N . ALA B 1 53 ? 42.033 -34.876 -2.962 1.00 22.30 74 ALA B N 1
ATOM 2320 C CA . ALA B 1 53 ? 42.933 -34.567 -4.065 1.00 21.09 74 ALA B CA 1
ATOM 2321 C C . ALA B 1 53 ? 42.115 -34.182 -5.298 1.00 19.78 74 ALA B C 1
ATOM 2322 O O . ALA B 1 53 ? 41.181 -34.888 -5.675 1.00 22.85 74 ALA B O 1
ATOM 2324 N N . SER B 1 54 ? 42.439 -33.047 -5.907 1.00 16.54 75 SER B N 1
ATOM 2325 C CA . SER B 1 54 ? 41.584 -32.481 -6.939 1.00 17.90 75 SER B CA 1
ATOM 2326 C C . SER B 1 54 ? 42.367 -31.841 -8.074 1.00 22.41 75 SER B C 1
ATOM 2327 O O . SER B 1 54 ? 43.284 -31.054 -7.832 1.00 20.45 75 SER B O 1
ATOM 2330 N N . LYS B 1 55 ? 42.000 -32.168 -9.311 1.00 22.02 76 LYS B N 1
ATOM 2331 C CA . LYS B 1 55 ? 42.570 -31.489 -10.472 1.00 21.86 76 LYS B CA 1
ATOM 2332 C C . LYS B 1 55 ? 41.960 -30.104 -10.609 1.00 22.42 76 LYS B C 1
ATOM 2333 O O . LYS B 1 55 ? 40.742 -29.969 -10.753 1.00 22.58 76 LYS B O 1
ATOM 2339 N N . PRO B 1 56 ? 42.801 -29.065 -10.567 1.00 21.44 77 PRO B N 1
ATOM 2340 C CA . PRO B 1 56 ? 42.318 -27.694 -10.748 1.00 18.06 77 PRO B CA 1
ATOM 2341 C C . PRO B 1 56 ? 41.491 -27.501 -12.013 1.00 23.24 77 PRO B C 1
ATOM 2342 O O . PRO B 1 56 ? 41.733 -28.134 -13.043 1.00 22.78 77 PRO B O 1
ATOM 2346 N N . LYS B 1 57 ? 40.488 -26.642 -11.897 1.00 22.03 78 LYS B N 1
ATOM 2347 C CA . LYS B 1 57 ? 39.748 -26.115 -13.026 1.00 22.01 78 LYS B CA 1
ATOM 2348 C C . LYS B 1 57 ? 40.670 -25.241 -13.878 1.00 30.04 78 LYS B C 1
ATOM 2349 O O . LYS B 1 57 ? 40.639 -25.285 -15.107 1.00 27.01 78 LYS B O 1
ATOM 2355 N N . ALA B 1 58 ? 41.521 -24.475 -13.203 1.00 23.07 79 ALA B N 1
ATOM 2356 C CA . ALA B 1 58 ? 42.461 -23.583 -13.857 1.00 26.52 79 ALA B CA 1
ATOM 2357 C C . ALA B 1 58 ? 43.587 -23.247 -12.896 1.00 23.60 79 ALA B C 1
ATOM 2358 O O . ALA B 1 58 ? 43.378 -23.176 -11.683 1.00 23.45 79 ALA B O 1
ATOM 2360 N N . VAL B 1 59 ? 44.784 -23.057 -13.439 1.00 19.45 80 VAL B N 1
ATOM 2361 C CA . VAL B 1 59 ? 45.897 -22.525 -12.671 1.00 20.08 80 VAL B CA 1
ATOM 2362 C C . VAL B 1 59 ? 46.407 -21.338 -13.471 1.00 23.88 80 VAL B C 1
ATOM 2363 O O . VAL B 1 59 ? 46.875 -21.503 -14.600 1.00 23.29 80 VAL B O 1
ATOM 2367 N N . PHE B 1 60 ? 46.290 -20.139 -12.906 1.00 20.35 81 PHE B N 1
ATOM 2368 C CA . PHE B 1 60 ? 46.489 -18.935 -13.700 1.00 19.80 81 PHE B CA 1
ATOM 2369 C C . PHE B 1 60 ? 46.804 -17.701 -12.860 1.00 22.51 81 PHE B C 1
ATOM 2370 O O . PHE B 1 60 ? 46.567 -17.675 -11.653 1.00 18.93 81 PHE B O 1
ATOM 2378 N N . PHE B 1 61 ? 47.349 -16.685 -13.519 1.00 22.05 82 PHE B N 1
ATOM 2379 C CA . PHE B 1 61 ? 47.676 -15.423 -12.878 1.00 21.74 82 PHE B CA 1
ATOM 2380 C C . PHE B 1 61 ? 46.527 -14.427 -13.065 1.00 23.09 82 PHE B C 1
ATOM 2381 O O . PHE B 1 61 ? 46.059 -14.195 -14.183 1.00 25.08 82 PHE B O 1
ATOM 2389 N N . THR B 1 62 ? 46.052 -13.857 -11.964 1.00 23.04 83 THR B N 1
ATOM 2390 C CA . THR B 1 62 ? 44.902 -12.955 -11.998 1.00 22.77 83 THR B CA 1
ATOM 2391 C C . THR B 1 62 ? 44.907 -12.132 -10.726 1.00 25.77 83 THR B C 1
ATOM 2392 O O . THR B 1 62 ? 45.366 -12.615 -9.708 1.00 18.46 83 THR B O 1
ATOM 2396 N N . HIS B 1 63 ? 44.409 -10.900 -10.787 1.00 27.68 84 HIS B N 1
ATOM 2397 C CA . HIS B 1 63 ? 44.300 -10.049 -9.601 1.00 21.30 84 HIS B CA 1
ATOM 2398 C C . HIS B 1 63 ? 45.619 -10.019 -8.816 1.00 23.94 84 HIS B C 1
ATOM 2399 O O . HIS B 1 63 ? 45.608 -10.088 -7.586 1.00 19.36 84 HIS B O 1
ATOM 2406 N N . HIS B 1 64 ? 46.732 -9.986 -9.550 1.00 20.71 85 HIS B N 1
ATOM 2407 C CA . HIS B 1 64 ? 48.094 -9.911 -9.008 1.00 17.63 85 HIS B CA 1
ATOM 2408 C C . HIS B 1 64 ? 48.564 -11.158 -8.265 1.00 17.60 85 HIS B C 1
ATOM 2409 O O . HIS B 1 64 ? 49.627 -11.155 -7.650 1.00 18.53 85 HIS B O 1
ATOM 2416 N N . THR B 1 65 ? 47.805 -12.240 -8.358 1.00 17.18 86 THR B N 1
ATOM 2417 C CA . THR B 1 65 ? 48.159 -13.450 -7.626 1.00 15.21 86 THR B CA 1
ATOM 2418 C C . THR B 1 65 ? 48.202 -14.696 -8.508 1.00 18.09 86 THR B C 1
ATOM 2419 O O . THR B 1 65 ? 47.668 -14.716 -9.619 1.00 18.83 86 THR B O 1
ATOM 2423 N N . LEU B 1 66 ? 48.861 -15.728 -7.998 1.00 12.64 87 LEU B N 1
ATOM 2424 C CA . LEU B 1 66 ? 48.840 -17.053 -8.594 1.00 14.24 87 LEU B CA 1
ATOM 2425 C C . LEU B 1 66 ? 47.696 -17.844 -7.944 1.00 16.71 87 LEU B C 1
ATOM 2426 O O . LEU B 1 66 ? 47.671 -18.031 -6.725 1.00 15.53 87 LEU B O 1
ATOM 2431 N N . LYS B 1 67 ? 46.760 -18.305 -8.765 1.00 16.02 88 LYS B N 1
ATOM 2432 C CA . LYS B 1 67 ? 45.514 -18.886 -8.275 1.00 14.72 88 LYS B CA 1
ATOM 2433 C C . LYS B 1 67 ? 45.238 -20.231 -8.919 1.00 16.98 88 LYS B C 1
ATOM 2434 O O . LYS B 1 67 ? 45.364 -20.377 -10.128 1.00 18.14 88 LYS B O 1
ATOM 2440 N N . ALA B 1 68 ? 44.864 -21.205 -8.097 1.00 16.41 89 ALA B N 1
ATOM 2441 C CA . ALA B 1 68 ? 44.343 -22.476 -8.584 1.00 17.73 89 ALA B CA 1
ATOM 2442 C C . ALA B 1 68 ? 42.861 -22.521 -8.239 1.00 18.33 89 ALA B C 1
ATOM 2443 O O . ALA B 1 68 ? 42.500 -22.494 -7.062 1.00 17.41 89 ALA B O 1
ATOM 2445 N N . SER B 1 69 ? 42.000 -22.561 -9.252 1.00 17.00 90 SER B N 1
ATOM 2446 C CA . SER B 1 69 ? 40.570 -22.662 -8.990 1.00 17.07 90 SER B CA 1
ATOM 2447 C C . SER B 1 69 ? 40.150 -24.126 -9.086 1.00 18.70 90 SER B C 1
ATOM 2448 O O . SER B 1 69 ? 40.801 -24.920 -9.759 1.00 20.09 90 SER B O 1
ATOM 2451 N N . PHE B 1 70 ? 39.076 -24.489 -8.391 1.00 18.82 91 PHE B N 1
ATOM 2452 C CA . PHE B 1 70 ? 38.643 -25.881 -8.328 1.00 18.77 91 PHE B CA 1
ATOM 2453 C C . PHE B 1 70 ? 37.172 -26.035 -8.681 1.00 20.61 91 PHE B C 1
ATOM 2454 O O . PHE B 1 70 ? 36.379 -25.104 -8.508 1.00 21.69 91 PHE B O 1
ATOM 2462 N N . GLU B 1 71 ? 36.814 -27.216 -9.176 1.00 18.95 92 GLU B N 1
ATOM 2463 C CA . GLU B 1 71 ? 35.411 -27.579 -9.321 1.00 23.33 92 GLU B CA 1
ATOM 2464 C C . GLU B 1 71 ? 34.827 -27.663 -7.920 1.00 21.41 92 GLU B C 1
ATOM 2465 O O . GLU B 1 71 ? 35.558 -27.948 -6.970 1.00 18.12 92 GLU B O 1
ATOM 2471 N N . PRO B 1 72 ? 33.514 -27.414 -7.781 1.00 22.08 93 PRO B N 1
ATOM 2472 C CA . PRO B 1 72 ? 32.898 -27.341 -6.448 1.00 18.68 93 PRO B CA 1
ATOM 2473 C C . PRO B 1 72 ? 32.712 -28.686 -5.743 1.00 21.96 93 PRO B C 1
ATOM 2474 O O . PRO B 1 72 ? 31.576 -29.079 -5.472 1.00 24.52 93 PRO B O 1
ATOM 2478 N N . THR B 1 73 ? 33.808 -29.365 -5.427 1.00 17.86 94 THR B N 1
ATOM 2479 C CA . THR B 1 73 ? 33.742 -30.682 -4.806 1.00 19.57 94 THR B CA 1
ATOM 2480 C C . THR B 1 73 ? 34.401 -30.735 -3.435 1.00 21.52 94 THR B C 1
ATOM 2481 O O . THR B 1 73 ? 34.312 -31.742 -2.735 1.00 21.68 94 THR B O 1
ATOM 2485 N N . ASN B 1 74 ? 35.079 -29.661 -3.049 1.00 20.96 95 ASN B N 1
ATOM 2486 C CA . ASN B 1 74 ? 35.721 -29.612 -1.744 1.00 17.31 95 ASN B CA 1
ATOM 2487 C C . ASN B 1 74 ? 35.015 -28.601 -0.851 1.00 14.10 95 ASN B C 1
ATOM 2488 O O . ASN B 1 74 ? 34.573 -27.549 -1.330 1.00 16.30 95 ASN B O 1
ATOM 2493 N N . HIS B 1 75 ? 34.928 -28.931 0.432 1.00 16.62 96 HIS B N 1
ATOM 2494 C CA . HIS B 1 75 ? 34.222 -28.088 1.379 1.00 15.21 96 HIS B CA 1
ATOM 2495 C C . HIS B 1 75 ? 34.891 -28.021 2.731 1.00 16.51 96 HIS B C 1
ATOM 2496 O O . HIS B 1 75 ? 35.553 -28.957 3.181 1.00 16.69 96 HIS B O 1
ATOM 2503 N N . ILE B 1 76 ? 34.681 -26.891 3.384 1.00 16.33 97 ILE B N 1
ATOM 2504 C CA . ILE B 1 76 ? 34.900 -26.778 4.806 1.00 14.52 97 ILE B CA 1
ATOM 2505 C C . ILE B 1 76 ? 33.513 -26.753 5.434 1.00 16.07 97 ILE B C 1
ATOM 2506 O O . ILE B 1 76 ? 32.588 -26.182 4.863 1.00 19.37 97 ILE B O 1
ATOM 2511 N N . ASN B 1 77 ? 33.358 -27.410 6.572 1.00 14.64 98 ASN B N 1
ATOM 2512 C CA . ASN B 1 77 ? 32.083 -27.383 7.280 1.00 15.05 98 ASN B CA 1
ATOM 2513 C C . ASN B 1 77 ? 32.237 -26.596 8.581 1.00 13.53 98 ASN B C 1
ATOM 2514 O O . ASN B 1 77 ? 33.031 -26.943 9.448 1.00 15.77 98 ASN B O 1
ATOM 2519 N N . TYR B 1 78 ? 31.471 -25.520 8.691 1.00 13.28 99 TYR B N 1
ATOM 2520 C CA . TYR B 1 78 ? 31.637 -24.577 9.779 1.00 12.53 99 TYR B CA 1
ATOM 2521 C C . TYR B 1 78 ? 30.275 -24.246 10.363 1.00 12.48 99 TYR B C 1
ATOM 2522 O O . TYR B 1 78 ? 29.382 -23.826 9.641 1.00 13.97 99 TYR B O 1
ATOM 2531 N N . ARG B 1 79 ? 30.128 -24.471 11.661 1.00 12.90 100 ARG B N 1
ATOM 2532 C CA . ARG B 1 79 ? 28.823 -24.363 12.330 1.00 12.77 100 ARG B CA 1
ATOM 2533 C C . ARG B 1 79 ? 27.804 -25.271 11.649 1.00 13.71 100 ARG B C 1
ATOM 2534 O O . ARG B 1 79 ? 26.615 -24.940 11.568 1.00 17.00 100 ARG B O 1
ATOM 2542 N N . GLY B 1 80 ? 28.287 -26.411 11.161 1.00 13.21 101 GLY B N 1
ATOM 2543 C CA . GLY B 1 80 ? 27.433 -27.440 10.581 1.00 16.88 101 GLY B CA 1
ATOM 2544 C C . GLY B 1 80 ? 27.086 -27.239 9.118 1.00 18.55 101 GLY B C 1
ATOM 2545 O O . GLY B 1 80 ? 26.372 -28.045 8.527 1.00 22.49 101 GLY B O 1
ATOM 2546 N N . HIS B 1 81 ? 27.596 -26.167 8.518 1.00 14.41 102 HIS B N 1
ATOM 2547 C CA . HIS B 1 81 ? 27.252 -25.827 7.136 1.00 16.43 102 HIS B CA 1
ATOM 2548 C C . HIS B 1 81 ? 28.441 -25.944 6.189 1.00 18.91 102 HIS B C 1
ATOM 2549 O O . HIS B 1 81 ? 29.549 -25.569 6.544 1.00 16.90 102 HIS B O 1
ATOM 2556 N N . ASP B 1 82 ? 28.204 -26.438 4.974 1.00 17.16 103 ASP B N 1
ATOM 2557 C CA . ASP B 1 82 ? 29.280 -26.558 3.991 1.00 17.92 103 ASP B CA 1
ATOM 2558 C C . ASP B 1 82 ? 29.571 -25.245 3.283 1.00 16.14 103 ASP B C 1
ATOM 2559 O O . ASP B 1 82 ? 28.660 -24.559 2.809 1.00 18.32 103 ASP B O 1
ATOM 2564 N N . TYR B 1 83 ? 30.861 -24.923 3.193 1.00 15.47 104 TYR B N 1
ATOM 2565 C CA . TYR B 1 83 ? 31.348 -23.811 2.380 1.00 16.50 104 TYR B CA 1
ATOM 2566 C C . TYR B 1 83 ? 32.257 -24.400 1.308 1.00 16.00 104 TYR B C 1
ATOM 2567 O O . TYR B 1 83 ? 33.245 -25.046 1.627 1.00 17.30 104 TYR B O 1
ATOM 2576 N N . VAL B 1 84 ? 31.903 -24.206 0.046 1.00 14.74 105 VAL B N 1
ATOM 2577 C CA . VAL B 1 84 ? 32.671 -24.827 -1.028 1.00 16.36 105 VAL B CA 1
ATOM 2578 C C . VAL B 1 84 ? 33.965 -24.055 -1.239 1.00 15.46 105 VAL B C 1
ATOM 2579 O O . VAL B 1 84 ? 33.967 -22.820 -1.260 1.00 16.62 105 VAL B O 1
ATOM 2583 N N . LEU B 1 85 ? 35.060 -24.798 -1.398 1.00 16.72 106 LEU B N 1
ATOM 2584 C CA . LEU B 1 85 ? 36.363 -24.227 -1.758 1.00 13.58 106 LEU B CA 1
ATOM 2585 C C . LEU B 1 85 ? 36.359 -23.755 -3.211 1.00 19.24 106 LEU B C 1
ATOM 2586 O O . LEU B 1 85 ? 36.254 -24.570 -4.131 1.00 18.57 106 LEU B O 1
ATOM 2591 N N . ASP B 1 86 ? 36.469 -22.447 -3.422 1.00 14.82 107 ASP B N 1
ATOM 2592 C CA . ASP B 1 86 ? 36.511 -21.902 -4.764 1.00 14.79 107 ASP B CA 1
ATOM 2593 C C . ASP B 1 86 ? 37.904 -21.911 -5.345 1.00 15.32 107 ASP B C 1
ATOM 2594 O O . ASP B 1 86 ? 38.104 -22.301 -6.496 1.00 16.88 107 ASP B O 1
ATOM 2599 N N . ASN B 1 87 ? 38.873 -21.430 -4.569 1.00 15.81 108 ASN B N 1
ATOM 2600 C CA . ASN B 1 87 ? 40.242 -21.365 -5.059 1.00 17.18 108 ASN B CA 1
ATOM 2601 C C . ASN B 1 87 ? 41.261 -21.322 -3.933 1.00 14.63 108 ASN B C 1
ATOM 2602 O O . ASN B 1 87 ? 40.930 -21.040 -2.771 1.00 14.44 108 ASN B O 1
ATOM 2607 N N . VAL B 1 88 ? 42.502 -21.632 -4.294 1.00 14.69 109 VAL B N 1
ATOM 2608 C CA . VAL B 1 88 ? 43.648 -21.358 -3.442 1.00 16.11 109 VAL B CA 1
ATOM 2609 C C . VAL B 1 88 ? 44.506 -20.349 -4.180 1.00 15.33 109 VAL B C 1
ATOM 2610 O O . VAL B 1 88 ? 44.799 -20.542 -5.360 1.00 16.90 109 VAL B O 1
ATOM 2614 N N . HIS B 1 89 ? 44.914 -19.274 -3.511 1.00 14.60 110 HIS B N 1
ATOM 2615 C CA . HIS B 1 89 ? 45.824 -18.321 -4.158 1.00 13.28 110 HIS B CA 1
ATOM 2616 C C . HIS B 1 89 ? 46.853 -17.804 -3.151 1.00 12.33 110 HIS B C 1
ATOM 2617 O O . HIS B 1 89 ? 46.741 -18.053 -1.961 1.00 13.44 110 HIS B O 1
ATOM 2624 N N . PHE B 1 90 ? 47.877 -17.112 -3.646 1.00 13.11 111 PHE B N 1
ATOM 2625 C CA . PHE B 1 90 ? 49.052 -16.794 -2.848 1.00 14.60 111 PHE B CA 1
ATOM 2626 C C . PHE B 1 90 ? 49.272 -15.308 -2.632 1.00 12.97 111 PHE B C 1
ATOM 2627 O O . PHE B 1 90 ? 48.900 -14.475 -3.463 1.00 14.23 111 PHE B O 1
ATOM 2635 N N . HIS B 1 91 ? 49.869 -14.988 -1.487 1.00 13.21 112 HIS B N 1
ATOM 2636 C CA . HIS B 1 91 ? 50.267 -13.620 -1.184 1.00 13.08 112 HIS B CA 1
ATOM 2637 C C . HIS B 1 91 ? 51.705 -13.616 -0.723 1.00 14.36 112 HIS B C 1
ATOM 2638 O O . HIS B 1 91 ? 52.108 -14.455 0.074 1.00 13.73 112 HIS B O 1
ATOM 2645 N N . ALA B 1 92 ? 52.477 -12.670 -1.239 1.00 13.97 113 ALA B N 1
ATOM 2646 C CA . ALA B 1 92 ? 53.856 -12.497 -0.807 1.00 14.74 113 ALA B CA 1
ATOM 2647 C C . ALA B 1 92 ? 54.156 -11.039 -0.534 1.00 13.08 113 ALA B C 1
ATOM 2648 O O . ALA B 1 92 ? 53.938 -10.195 -1.393 1.00 16.34 113 ALA B O 1
ATOM 2650 N N . PRO B 1 93 ? 54.604 -10.719 0.696 1.00 15.17 114 PRO B N 1
ATOM 2651 C CA . PRO B 1 93 ? 54.621 -11.586 1.884 1.00 13.81 114 PRO B CA 1
ATOM 2652 C C . PRO B 1 93 ? 53.224 -11.916 2.369 1.00 12.78 114 PRO B C 1
ATOM 2653 O O . PRO B 1 93 ? 52.254 -11.381 1.835 1.00 13.48 114 PRO B O 1
ATOM 2657 N N . MET B 1 94 ? 53.149 -12.772 3.381 1.00 13.45 115 MET B N 1
ATOM 2658 C CA . MET B 1 94 ? 51.899 -13.040 4.078 1.00 14.68 115 MET B CA 1
ATOM 2659 C C . MET B 1 94 ? 51.246 -11.744 4.544 1.00 13.91 115 MET B C 1
ATOM 2660 O O . MET B 1 94 ? 51.929 -10.829 4.997 1.00 13.30 115 MET B O 1
ATOM 2665 N N . GLU B 1 95 ? 49.918 -11.670 4.463 1.00 11.28 116 GLU B N 1
ATOM 2666 C CA . GLU B 1 95 ? 49.211 -10.430 4.760 1.00 12.90 116 GLU B CA 1
ATOM 2667 C C . GLU B 1 95 ? 48.893 -10.232 6.243 1.00 14.77 116 GLU B C 1
ATOM 2668 O O . GLU B 1 95 ? 49.128 -9.156 6.791 1.00 14.68 116 GLU B O 1
ATOM 2674 N N . PHE B 1 96 ? 48.352 -11.250 6.893 1.00 12.62 117 PHE B N 1
ATOM 2675 C CA . PHE B 1 96 ? 48.144 -11.176 8.327 1.00 12.32 117 PHE B CA 1
ATOM 2676 C C . PHE B 1 96 ? 49.466 -11.331 9.072 1.00 12.13 117 PHE B C 1
ATOM 2677 O O . PHE B 1 96 ? 50.321 -12.146 8.698 1.00 16.61 117 PHE B O 1
ATOM 2685 N N . LEU B 1 97 ? 49.645 -10.488 10.083 1.00 13.57 118 LEU B N 1
ATOM 2686 C CA . LEU B 1 97 ? 50.744 -10.649 11.020 1.00 14.90 118 LEU B CA 1
ATOM 2687 C C . LEU B 1 97 ? 50.217 -11.293 12.295 1.00 14.05 118 LEU B C 1
ATOM 2688 O O . LEU B 1 97 ? 49.058 -11.085 12.688 1.00 12.39 118 LEU B O 1
ATOM 2693 N N . ILE B 1 98 ? 51.065 -12.090 12.935 1.00 14.20 119 ILE B N 1
ATOM 2694 C CA . ILE B 1 98 ? 50.732 -12.712 14.206 1.00 16.32 119 ILE B CA 1
ATOM 2695 C C . ILE B 1 98 ? 51.762 -12.255 15.229 1.00 16.64 119 ILE B C 1
ATOM 2696 O O . ILE B 1 98 ? 52.938 -12.578 15.098 1.00 16.16 119 ILE B O 1
ATOM 2701 N N . ASN B 1 99 ? 51.325 -11.477 16.216 1.00 15.57 120 ASN B N 1
ATOM 2702 C CA . ASN B 1 99 ? 52.234 -10.841 17.167 1.00 16.26 120 ASN B CA 1
ATOM 2703 C C . ASN B 1 99 ? 53.421 -10.189 16.465 1.00 16.77 120 ASN B C 1
ATOM 2704 O O . ASN B 1 99 ? 54.577 -10.373 16.854 1.00 18.26 120 ASN B O 1
ATOM 2709 N N . ASN B 1 100 ? 53.098 -9.433 15.415 1.00 14.56 121 ASN B N 1
ATOM 2710 C CA . ASN B 1 100 ? 54.050 -8.608 14.662 1.00 12.93 121 ASN B CA 1
ATOM 2711 C C . ASN B 1 100 ? 55.074 -9.424 13.870 1.00 17.17 121 ASN B C 1
ATOM 2712 O O . ASN B 1 100 ? 56.098 -8.887 13.422 1.00 18.34 121 ASN B O 1
ATOM 2717 N N . LYS B 1 101 ? 54.797 -10.716 13.690 1.00 17.61 122 LYS B N 1
ATOM 2718 C CA . LYS B 1 101 ? 55.657 -11.577 12.884 1.00 17.81 122 LYS B CA 1
ATOM 2719 C C . LYS B 1 101 ? 55.109 -11.736 11.467 1.00 22.24 122 LYS B C 1
ATOM 2720 O O . LYS B 1 101 ? 53.911 -11.965 11.271 1.00 17.31 122 LYS B O 1
ATOM 2726 N N . THR B 1 102 ? 55.995 -11.613 10.482 1.00 22.39 123 THR B N 1
ATOM 2727 C CA . THR B 1 102 ? 55.611 -11.805 9.088 1.00 22.37 123 THR B CA 1
ATOM 2728 C C . THR B 1 102 ? 56.154 -13.133 8.570 1.00 24.78 123 THR B C 1
ATOM 2729 O O . THR B 1 102 ? 57.141 -13.657 9.088 1.00 28.81 123 THR B O 1
ATOM 2733 N N . ARG B 1 103 ? 55.497 -13.679 7.552 1.00 17.07 124 ARG B N 1
ATOM 2734 C CA . ARG B 1 103 ? 56.020 -14.825 6.808 1.00 14.15 124 ARG B CA 1
ATOM 2735 C C . ARG B 1 103 ? 56.219 -14.383 5.363 1.00 16.52 124 ARG B C 1
ATOM 2736 O O . ARG B 1 103 ? 55.561 -13.460 4.908 1.00 15.86 124 ARG B O 1
ATOM 2744 N N . PRO B 1 104 ? 57.134 -15.031 4.634 1.00 16.30 125 PRO B N 1
ATOM 2745 C CA . PRO B 1 104 ? 57.427 -14.579 3.266 1.00 18.17 125 PRO B CA 1
ATOM 2746 C C . PRO B 1 104 ? 56.349 -14.940 2.247 1.00 13.88 125 PRO B C 1
ATOM 2747 O O . PRO B 1 104 ? 56.369 -14.418 1.134 1.00 14.55 125 PRO B O 1
ATOM 2751 N N . LEU B 1 105 ? 55.411 -15.797 2.636 1.00 14.16 126 LEU B N 1
ATOM 2752 C CA . LEU B 1 105 ? 54.388 -16.271 1.706 1.00 13.52 126 LEU B CA 1
ATOM 2753 C C . LEU B 1 105 ? 53.196 -16.802 2.473 1.00 14.06 126 LEU B C 1
ATOM 2754 O O . LEU B 1 105 ? 53.358 -17.390 3.544 1.00 13.50 126 LEU B O 1
ATOM 2759 N N . SER B 1 106 ? 51.998 -16.594 1.935 1.00 13.59 127 SER B N 1
ATOM 2760 C CA . SER B 1 106 ? 50.824 -17.253 2.495 1.00 11.45 127 SER B CA 1
ATOM 2761 C C . SER B 1 106 ? 49.926 -17.745 1.369 1.00 13.73 127 SER B C 1
ATOM 2762 O O . SER B 1 106 ? 50.012 -17.261 0.240 1.00 12.97 127 SER B O 1
ATOM 2765 N N . ALA B 1 107 ? 49.079 -18.718 1.692 1.00 10.69 128 ALA B N 1
ATOM 2766 C CA . ALA B 1 107 ? 48.013 -19.149 0.803 1.00 11.70 128 ALA B CA 1
ATOM 2767 C C . ALA B 1 107 ? 46.670 -18.808 1.439 1.00 14.87 128 ALA B C 1
ATOM 2768 O O . ALA B 1 107 ? 46.501 -18.903 2.653 1.00 14.88 128 ALA B O 1
ATOM 2770 N N . HIS B 1 108 ? 45.739 -18.368 0.602 1.00 11.21 129 HIS B N 1
ATOM 2771 C CA . HIS B 1 108 ? 44.365 -18.166 1.013 1.00 12.67 129 HIS B CA 1
ATOM 2772 C C . HIS B 1 108 ? 43.517 -19.255 0.379 1.00 12.01 129 HIS B C 1
ATOM 2773 O O . HIS B 1 108 ? 43.539 -19.421 -0.843 1.00 13.97 129 HIS B O 1
ATOM 2780 N N . PHE B 1 109 ? 42.794 -19.997 1.218 1.00 12.41 130 PHE B N 1
ATOM 2781 C CA . PHE B 1 109 ? 41.802 -20.956 0.760 1.00 12.64 130 PHE B CA 1
ATOM 2782 C C . PHE B 1 109 ? 40.436 -20.261 0.858 1.00 12.00 130 PHE B C 1
ATOM 2783 O O . PHE B 1 109 ? 39.931 -20.023 1.970 1.00 12.20 130 PHE B O 1
ATOM 2791 N N . VAL B 1 110 ? 39.844 -19.935 -0.287 1.00 12.52 131 VAL B N 1
ATOM 2792 C CA . VAL B 1 110 ? 38.639 -19.111 -0.318 1.00 13.33 131 VAL B CA 1
ATOM 2793 C C . VAL B 1 110 ? 37.386 -19.980 -0.465 1.00 13.91 131 VAL B C 1
ATOM 2794 O O . VAL B 1 110 ? 37.291 -20.773 -1.403 1.00 14.49 131 VAL B O 1
ATOM 2798 N N . HIS B 1 111 ? 36.438 -19.836 0.470 1.00 11.77 132 HIS B N 1
ATOM 2799 C CA . HIS B 1 111 ? 35.208 -20.632 0.458 1.00 13.92 132 HIS B CA 1
ATOM 2800 C C . HIS B 1 111 ? 33.934 -19.784 0.468 1.00 16.05 132 HIS B C 1
ATOM 2801 O O . HIS B 1 111 ? 33.934 -18.625 0.890 1.00 16.41 132 HIS B O 1
ATOM 2808 N N . LYS B 1 112 ? 32.832 -20.391 0.036 1.00 18.13 133 LYS B N 1
ATOM 2809 C CA . LYS B 1 112 ? 31.557 -19.697 0.013 1.00 17.11 133 LYS B CA 1
ATOM 2810 C C . LYS B 1 112 ? 30.449 -20.702 0.307 1.00 16.91 133 LYS B C 1
ATOM 2811 O O . LYS B 1 112 ? 30.483 -21.823 -0.202 1.00 17.03 133 LYS B O 1
ATOM 2817 N N . ASP B 1 113 ? 29.490 -20.333 1.151 1.00 18.21 134 ASP B N 1
ATOM 2818 C CA . ASP B 1 113 ? 28.385 -21.260 1.407 1.00 20.53 134 ASP B CA 1
ATOM 2819 C C . ASP B 1 113 ? 27.246 -20.980 0.444 1.00 19.81 134 ASP B C 1
ATOM 2820 O O . ASP B 1 113 ? 27.342 -20.089 -0.397 1.00 19.03 134 ASP B O 1
ATOM 2825 N N . ALA B 1 114 ? 26.159 -21.738 0.583 1.00 18.97 135 ALA B N 1
ATOM 2826 C CA . ALA B 1 114 ? 25.026 -21.597 -0.320 1.00 27.70 135 ALA B CA 1
ATOM 2827 C C . ALA B 1 114 ? 24.415 -20.198 -0.264 1.00 21.29 135 ALA B C 1
ATOM 2828 O O . ALA B 1 114 ? 23.828 -19.746 -1.244 1.00 23.92 135 ALA B O 1
ATOM 2830 N N . LYS B 1 115 ? 24.570 -19.515 0.871 1.00 20.20 136 LYS B N 1
ATOM 2831 C CA . LYS B 1 115 ? 24.029 -18.169 1.047 1.00 23.59 136 LYS B CA 1
ATOM 2832 C C . LYS B 1 115 ? 24.949 -17.081 0.500 1.00 27.19 136 LYS B C 1
ATOM 2833 O O . LYS B 1 115 ? 24.594 -15.897 0.506 1.00 27.92 136 LYS B O 1
ATOM 2839 N N . GLY B 1 116 ? 26.134 -17.483 0.048 1.00 22.38 137 GLY B N 1
ATOM 2840 C CA . GLY B 1 116 ? 27.105 -16.557 -0.508 1.00 24.28 137 GLY B CA 1
ATOM 2841 C C . GLY B 1 116 ? 28.053 -15.953 0.516 1.00 22.19 137 GLY B C 1
ATOM 2842 O O . GLY B 1 116 ? 28.803 -15.036 0.197 1.00 25.78 137 GLY B O 1
ATOM 2843 N N . ARG B 1 117 ? 28.023 -16.465 1.741 1.00 19.93 138 ARG B N 1
ATOM 2844 C CA . ARG B 1 117 ? 28.884 -15.948 2.809 1.00 16.57 138 ARG B CA 1
ATOM 2845 C C . ARG B 1 117 ? 30.288 -16.517 2.686 1.00 16.38 138 ARG B C 1
ATOM 2846 O O . ARG B 1 117 ? 30.459 -17.712 2.448 1.00 15.77 138 ARG B O 1
ATOM 2854 N N . LEU B 1 118 ? 31.280 -15.643 2.880 1.00 14.91 139 LEU B N 1
ATOM 2855 C CA . LEU B 1 118 ? 32.687 -15.954 2.647 1.00 16.82 139 LEU B CA 1
ATOM 2856 C C . LEU B 1 118 ? 33.405 -16.464 3.881 1.00 12.79 139 LEU B C 1
ATOM 2857 O O . LEU B 1 118 ? 33.262 -15.910 4.976 1.00 13.41 139 LEU B O 1
ATOM 2862 N N . LEU B 1 119 ? 34.215 -17.495 3.674 1.00 13.82 140 LEU B N 1
ATOM 2863 C CA . LEU B 1 119 ? 35.073 -18.040 4.709 1.00 11.94 140 LEU B CA 1
ATOM 2864 C C . LEU B 1 119 ? 36.460 -18.214 4.103 1.00 12.66 140 LEU B C 1
ATOM 2865 O O . LEU B 1 119 ? 36.611 -18.885 3.081 1.00 14.01 140 LEU B O 1
ATOM 2870 N N . VAL B 1 120 ? 37.462 -17.577 4.698 1.00 10.94 141 VAL B N 1
ATOM 2871 C CA . VAL B 1 120 ? 38.802 -17.688 4.137 1.00 10.61 141 VAL B CA 1
ATOM 2872 C C . VAL B 1 120 ? 39.771 -18.199 5.192 1.00 10.02 141 VAL B C 1
ATOM 2873 O O . VAL B 1 120 ? 39.840 -17.691 6.321 1.00 11.96 141 VAL B O 1
ATOM 2877 N N . LEU B 1 121 ? 40.504 -19.234 4.804 1.00 12.73 142 LEU B N 1
ATOM 2878 C CA . LEU B 1 121 ? 41.565 -19.788 5.633 1.00 11.65 142 LEU B CA 1
ATOM 2879 C C . LEU B 1 121 ? 42.888 -19.283 5.089 1.00 11.68 142 LEU B C 1
ATOM 2880 O O . LEU B 1 121 ? 43.169 -19.409 3.881 1.00 13.47 142 LEU B O 1
ATOM 2885 N N . ALA B 1 122 ? 43.686 -18.704 5.975 1.00 11.14 143 ALA B N 1
ATOM 2886 C CA . ALA B 1 122 ? 45.020 -18.236 5.603 1.00 12.64 143 ALA B CA 1
ATOM 2887 C C . ALA B 1 122 ? 46.087 -19.074 6.298 1.00 13.28 143 ALA B C 1
ATOM 2888 O O . ALA B 1 122 ? 45.974 -19.381 7.484 1.00 11.96 143 ALA B O 1
ATOM 2890 N N . ILE B 1 123 ? 47.131 -19.443 5.568 1.00 14.27 144 ILE B N 1
ATOM 2891 C CA . ILE B 1 123 ? 48.233 -20.136 6.219 1.00 13.49 144 ILE B CA 1
ATOM 2892 C C . ILE B 1 123 ? 49.553 -19.692 5.620 1.00 13.80 144 ILE B C 1
ATOM 2893 O O . ILE B 1 123 ? 49.684 -19.543 4.405 1.00 13.40 144 ILE B O 1
ATOM 2898 N N . GLY B 1 124 ? 50.522 -19.453 6.489 1.00 12.71 145 GLY B N 1
ATOM 2899 C CA . GLY B 1 124 ? 51.820 -18.970 6.053 1.00 13.88 145 GLY B CA 1
ATOM 2900 C C . GLY B 1 124 ? 52.792 -20.082 5.727 1.00 13.19 145 GLY B C 1
ATOM 2901 O O . GLY B 1 124 ? 52.570 -21.244 6.078 1.00 14.56 145 GLY B O 1
ATOM 2902 N N . PHE B 1 125 ? 53.867 -19.697 5.049 1.00 13.98 146 PHE B N 1
ATOM 2903 C CA . PHE B 1 125 ? 54.979 -20.585 4.727 1.00 15.71 146 PHE B CA 1
ATOM 2904 C C . PHE B 1 125 ? 56.255 -20.016 5.302 1.00 15.21 146 PHE B C 1
ATOM 2905 O O . PHE B 1 125 ? 56.457 -18.800 5.310 1.00 16.83 146 PHE B O 1
ATOM 2913 N N . GLU B 1 126 ? 57.108 -20.908 5.790 1.00 17.47 147 GLU B N 1
ATOM 2914 C CA . GLU B 1 126 ? 58.454 -20.535 6.196 1.00 18.42 147 GLU B CA 1
ATOM 2915 C C . GLU B 1 126 ? 59.446 -21.247 5.295 1.00 21.47 147 GLU B C 1
ATOM 2916 O O . GLU B 1 126 ? 59.271 -22.424 4.963 1.00 18.88 147 GLU B O 1
ATOM 2922 N N . GLU B 1 127 ? 60.476 -20.510 4.897 1.00 21.95 148 GLU B N 1
ATOM 2923 C CA . GLU B 1 127 ? 61.519 -21.032 4.022 1.00 27.17 148 GLU B CA 1
ATOM 2924 C C . GLU B 1 127 ? 62.184 -22.236 4.670 1.00 23.96 148 GLU B C 1
ATOM 2925 O O . GLU B 1 127 ? 62.567 -22.194 5.835 1.00 25.53 148 GLU B O 1
ATOM 2931 N N . GLY B 1 128 ? 62.292 -23.322 3.920 1.00 21.14 149 GLY B N 1
ATOM 2932 C CA . GLY B 1 128 ? 62.751 -24.571 4.497 1.00 29.05 149 GLY B CA 1
ATOM 2933 C C . GLY B 1 128 ? 62.845 -25.665 3.462 1.00 23.62 149 GLY B C 1
ATOM 2934 O O . GLY B 1 128 ? 63.432 -25.465 2.401 1.00 22.66 149 GLY B O 1
ATOM 2935 N N . LYS B 1 129 ? 62.263 -26.818 3.766 1.00 22.26 150 LYS B N 1
ATOM 2936 C CA . LYS B 1 129 ? 62.332 -27.955 2.863 1.00 26.90 150 LYS B CA 1
ATOM 2937 C C . LYS B 1 129 ? 61.341 -27.813 1.722 1.00 27.40 150 LYS B C 1
ATOM 2938 O O . LYS B 1 129 ? 60.345 -27.092 1.824 1.00 25.39 150 LYS B O 1
ATOM 2944 N N . GLU B 1 130 ? 61.629 -28.509 0.634 1.00 24.52 151 GLU B N 1
ATOM 2945 C CA . GLU B 1 130 ? 60.702 -28.612 -0.482 1.00 22.96 151 GLU B CA 1
ATOM 2946 C C . GLU B 1 130 ? 59.349 -29.140 -0.037 1.00 22.51 151 GLU B C 1
ATOM 2947 O O . GLU B 1 130 ? 59.248 -30.120 0.695 1.00 26.51 151 GLU B O 1
ATOM 2953 N N . ASN B 1 131 ? 58.306 -28.468 -0.493 1.00 18.82 152 ASN B N 1
ATOM 2954 C CA . ASN B 1 131 ? 56.944 -28.878 -0.211 1.00 19.08 152 ASN B CA 1
ATOM 2955 C C . ASN B 1 131 ? 56.317 -29.476 -1.465 1.00 17.36 152 ASN B C 1
ATOM 2956 O O . ASN B 1 131 ? 55.930 -28.746 -2.376 1.00 21.74 152 ASN B O 1
ATOM 2961 N N . PRO B 1 132 ? 56.204 -30.812 -1.521 1.00 23.69 153 PRO B N 1
ATOM 2962 C CA . PRO B 1 132 ? 55.724 -31.403 -2.775 1.00 28.90 153 PRO B CA 1
ATOM 2963 C C . PRO B 1 132 ? 54.264 -31.059 -3.067 1.00 22.95 153 PRO B C 1
ATOM 2964 O O . PRO B 1 132 ? 53.831 -31.196 -4.204 1.00 22.06 153 PRO B O 1
ATOM 2968 N N . ASN B 1 133 ? 53.526 -30.584 -2.067 1.00 22.48 154 ASN B N 1
ATOM 2969 C CA . ASN B 1 133 ? 52.142 -30.174 -2.293 1.00 21.72 154 ASN B CA 1
ATOM 2970 C C . ASN B 1 133 ? 51.995 -28.985 -3.239 1.00 22.29 154 ASN B C 1
ATOM 2971 O O . ASN B 1 133 ? 50.937 -28.791 -3.833 1.00 21.54 154 ASN B O 1
ATOM 2976 N N . LEU B 1 134 ? 53.061 -28.201 -3.387 1.00 19.56 155 LEU B N 1
ATOM 2977 C CA . LEU B 1 134 ? 53.040 -27.026 -4.251 1.00 20.48 155 LEU B CA 1
ATOM 2978 C C . LEU B 1 134 ? 53.348 -27.348 -5.715 1.00 23.60 155 LEU B C 1
ATOM 2979 O O . LEU B 1 134 ? 53.032 -26.563 -6.606 1.00 23.59 155 LEU B O 1
ATOM 2984 N N . ASP B 1 135 ? 53.975 -28.493 -5.958 1.00 20.96 156 ASP B N 1
ATOM 2985 C CA . ASP B 1 135 ? 54.483 -28.791 -7.295 1.00 22.25 156 ASP B CA 1
ATOM 2986 C C . ASP B 1 135 ? 53.403 -28.893 -8.384 1.00 24.06 156 ASP B C 1
ATOM 2987 O O . ASP B 1 135 ? 53.607 -28.406 -9.490 1.00 22.09 156 ASP B O 1
ATOM 2992 N N . PRO B 1 136 ? 52.244 -29.498 -8.080 1.00 22.08 157 PRO B N 1
ATOM 2993 C CA . PRO B 1 136 ? 51.205 -29.458 -9.116 1.00 23.56 157 PRO B CA 1
ATOM 2994 C C . PRO B 1 136 ? 50.736 -28.051 -9.503 1.00 25.32 157 PRO B C 1
ATOM 2995 O O . PRO B 1 136 ? 50.305 -27.829 -10.640 1.00 21.99 157 PRO B O 1
ATOM 2999 N N . ILE B 1 137 ? 50.823 -27.107 -8.574 1.00 19.32 158 ILE B N 1
ATOM 3000 C CA . ILE B 1 137 ? 50.463 -25.729 -8.879 1.00 18.63 158 ILE B CA 1
ATOM 3001 C C . ILE B 1 137 ? 51.541 -25.021 -9.709 1.00 24.55 158 ILE B C 1
ATOM 3002 O O . ILE B 1 137 ? 51.233 -24.302 -10.666 1.00 24.00 158 ILE B O 1
ATOM 3007 N N . LEU B 1 138 ? 52.803 -25.236 -9.350 1.00 23.26 159 LEU B N 1
ATOM 3008 C CA . LEU B 1 138 ? 53.924 -24.641 -10.072 1.00 23.92 159 LEU B CA 1
ATOM 3009 C C . LEU B 1 138 ? 54.042 -25.242 -11.466 1.00 29.80 159 LEU B C 1
ATOM 3010 O O . LEU B 1 138 ? 54.360 -24.558 -12.443 1.00 30.87 159 LEU B O 1
ATOM 3015 N N . GLU B 1 139 ? 53.799 -26.542 -11.544 1.00 24.83 160 GLU B N 1
ATOM 3016 C CA . GLU B 1 139 ? 53.837 -27.244 -12.822 1.00 31.47 160 GLU B CA 1
ATOM 3017 C C . GLU B 1 139 ? 52.628 -26.872 -13.676 1.00 37.52 160 GLU B C 1
ATOM 3018 O O . GLU B 1 139 ? 52.714 -26.840 -14.906 1.00 41.16 160 GLU B O 1
ATOM 3024 N N . GLY B 1 140 ? 51.514 -26.554 -13.021 1.00 29.08 161 GLY B N 1
ATOM 3025 C CA . GLY B 1 140 ? 50.282 -26.228 -13.722 1.00 27.66 161 GLY B CA 1
ATOM 3026 C C . GLY B 1 140 ? 50.182 -24.836 -14.324 1.00 30.05 161 GLY B C 1
ATOM 3027 O O . GLY B 1 140 ? 49.482 -24.636 -15.319 1.00 32.22 161 GLY B O 1
ATOM 3028 N N . ILE B 1 141 ? 50.864 -23.864 -13.727 1.00 27.82 162 ILE B N 1
ATOM 3029 C CA . ILE B 1 141 ? 50.814 -22.492 -14.228 1.00 30.31 162 ILE B CA 1
ATOM 3030 C C . ILE B 1 141 ? 51.576 -22.366 -15.549 1.00 38.67 162 ILE B C 1
ATOM 3031 O O . ILE B 1 141 ? 51.140 -21.660 -16.462 1.00 37.81 162 ILE B O 1
ATOM 3036 N N . GLN B 1 142 ? 52.704 -23.063 -15.654 1.00 35.69 163 GLN B N 1
ATOM 3037 C CA . GLN B 1 142 ? 53.530 -22.977 -16.852 1.00 48.45 163 GLN B CA 1
ATOM 3038 C C . GLN B 1 142 ? 53.074 -23.986 -17.889 1.00 47.85 163 GLN B C 1
ATOM 3039 O O . GLN B 1 142 ? 53.664 -24.105 -18.962 1.00 55.76 163 GLN B O 1
ATOM 3045 N N . LYS B 1 143 ? 52.012 -24.711 -17.560 1.00 54.12 164 LYS B N 1
ATOM 3046 C CA . LYS B 1 143 ? 51.421 -25.660 -18.486 1.00 53.48 164 LYS B CA 1
ATOM 3047 C C . LYS B 1 143 ? 50.110 -25.128 -19.046 1.00 55.39 164 LYS B C 1
ATOM 3048 O O . LYS B 1 143 ? 49.351 -24.448 -18.354 1.00 49.17 164 LYS B O 1
ATOM 3054 N N . LYS B 1 144 ? 49.885 -25.430 -20.322 1.00 62.24 165 LYS B N 1
ATOM 3055 C CA . LYS B 1 144 ? 48.645 -25.123 -21.031 1.00 60.27 165 LYS B CA 1
ATOM 3056 C C . LYS B 1 144 ? 47.417 -25.381 -20.179 1.00 59.71 165 LYS B C 1
ATOM 3057 O O . LYS B 1 144 ? 46.686 -24.462 -19.803 1.00 55.29 165 LYS B O 1
ATOM 3063 N N . GLN B 1 145 ? 47.217 -26.658 -19.881 1.00 60.94 166 GLN B N 1
ATOM 3064 C CA . GLN B 1 145 ? 46.046 -27.122 -19.166 1.00 54.36 166 GLN B CA 1
ATOM 3065 C C . GLN B 1 145 ? 46.342 -28.495 -18.569 1.00 49.02 166 GLN B C 1
ATOM 3066 O O . GLN B 1 145 ? 47.393 -28.673 -17.946 1.00 54.83 166 GLN B O 1
ATOM 3072 N N . ASN B 1 146 ? 45.444 -29.455 -18.813 1.00 47.41 167 ASN B N 1
ATOM 3073 C CA . ASN B 1 146 ? 45.446 -30.781 -18.174 1.00 50.57 167 ASN B CA 1
ATOM 3074 C C . ASN B 1 146 ? 46.184 -30.808 -16.835 1.00 44.11 167 ASN B C 1
ATOM 3075 O O . ASN B 1 146 ? 47.131 -31.567 -16.638 1.00 50.86 167 ASN B O 1
ATOM 3080 N N . PHE B 1 147 ? 45.725 -29.962 -15.920 1.00 45.25 168 PHE B N 1
ATOM 3081 C CA . PHE B 1 147 ? 46.386 -29.750 -14.639 1.00 36.60 168 PHE B CA 1
ATOM 3082 C C . PHE B 1 147 ? 46.376 -31.003 -13.757 1.00 36.87 168 PHE B C 1
ATOM 3083 O O . PHE B 1 147 ? 45.367 -31.701 -13.673 1.00 38.15 168 PHE B O 1
ATOM 3091 N N . LYS B 1 148 ? 47.505 -31.267 -13.099 1.00 30.81 169 LYS B N 1
ATOM 3092 C CA . LYS B 1 148 ? 47.667 -32.418 -12.208 1.00 28.63 169 LYS B CA 1
ATOM 3093 C C . LYS B 1 148 ? 46.930 -32.206 -10.889 1.00 20.61 169 LYS B C 1
ATOM 3094 O O . LYS B 1 148 ? 46.685 -31.066 -10.499 1.00 24.94 169 LYS B O 1
ATOM 3100 N N . GLU B 1 149 ? 46.601 -33.298 -10.203 1.00 26.82 170 GLU B N 1
ATOM 3101 C CA . GLU B 1 149 ? 45.914 -33.228 -8.909 1.00 22.95 170 GLU B CA 1
ATOM 3102 C C . GLU B 1 149 ? 46.675 -32.399 -7.890 1.00 23.52 170 GLU B C 1
ATOM 3103 O O . GLU B 1 149 ? 47.883 -32.571 -7.717 1.00 24.35 170 GLU B O 1
ATOM 3109 N N . VAL B 1 150 ? 45.961 -31.513 -7.203 1.00 20.61 171 VAL B N 1
ATOM 3110 C CA . VAL B 1 150 ? 46.506 -30.871 -6.014 1.00 23.03 171 VAL B CA 1
ATOM 3111 C C . VAL B 1 150 ? 46.049 -31.663 -4.793 1.00 18.16 171 VAL B C 1
ATOM 3112 O O . VAL B 1 150 ? 44.865 -31.937 -4.651 1.00 21.28 171 VAL B O 1
ATOM 3116 N N . ALA B 1 151 ? 46.991 -32.035 -3.932 1.00 19.90 172 ALA B N 1
ATOM 3117 C CA . ALA B 1 151 ? 46.715 -32.883 -2.776 1.00 19.47 172 ALA B CA 1
ATOM 3118 C C . ALA B 1 151 ? 46.123 -32.075 -1.632 1.00 20.04 172 ALA B C 1
ATOM 3119 O O . ALA B 1 151 ? 46.757 -31.907 -0.589 1.00 19.58 172 ALA B O 1
ATOM 3121 N N . LEU B 1 152 ? 44.915 -31.568 -1.838 1.00 18.36 173 LEU B N 1
ATOM 3122 C CA . LEU B 1 152 ? 44.288 -30.676 -0.854 1.00 20.78 173 LEU B CA 1
ATOM 3123 C C . LEU B 1 152 ? 44.165 -31.300 0.540 1.00 20.79 173 LEU B C 1
ATOM 3124 O O . LEU B 1 152 ? 44.275 -30.607 1.549 1.00 21.66 173 LEU B O 1
ATOM 3129 N N . ASP B 1 153 ? 43.959 -32.612 0.594 1.00 20.56 174 ASP B N 1
ATOM 3130 C CA . ASP B 1 153 ? 43.831 -33.322 1.862 1.00 25.69 174 ASP B CA 1
ATOM 3131 C C . ASP B 1 153 ? 45.163 -33.690 2.533 1.00 24.09 174 ASP B C 1
ATOM 3132 O O . ASP B 1 153 ? 45.188 -34.432 3.520 1.00 27.61 174 ASP B O 1
ATOM 3137 N N . ALA B 1 154 ? 46.266 -33.169 2.014 1.00 22.15 175 ALA B N 1
ATOM 3138 C CA . ALA B 1 154 ? 47.571 -33.402 2.623 1.00 21.09 175 ALA B CA 1
ATOM 3139 C C . ALA B 1 154 ? 48.306 -32.076 2.830 1.00 19.70 175 ALA B C 1
ATOM 3140 O O . ALA B 1 154 ? 49.419 -32.029 3.364 1.00 22.75 175 ALA B O 1
ATOM 3142 N N . PHE B 1 155 ? 47.655 -30.997 2.408 1.00 18.56 176 PHE B N 1
ATOM 3143 C CA . PHE B 1 155 ? 48.244 -29.664 2.382 1.00 21.93 176 PHE B CA 1
ATOM 3144 C C . PHE B 1 155 ? 48.457 -29.090 3.781 1.00 22.43 176 PHE B C 1
ATOM 3145 O O . PHE B 1 155 ? 49.514 -28.533 4.079 1.00 29.34 176 PHE B O 1
ATOM 3153 N N . LEU B 1 156 ? 47.455 -29.236 4.646 1.00 26.31 177 LEU B N 1
ATOM 3154 C CA . LEU B 1 156 ? 47.547 -28.709 6.004 1.00 24.68 177 LEU B CA 1
ATOM 3155 C C . LEU B 1 156 ? 47.996 -29.781 6.985 1.00 23.16 177 LEU B C 1
ATOM 3156 O O . LEU B 1 156 ? 47.857 -30.973 6.721 1.00 30.82 177 LEU B O 1
ATOM 3161 N N . PRO B 1 157 ? 48.533 -29.367 8.143 1.00 29.64 178 PRO B N 1
ATOM 3162 C CA . PRO B 1 157 ? 48.861 -30.398 9.128 1.00 27.10 178 PRO B CA 1
ATOM 3163 C C . PRO B 1 157 ? 47.604 -31.014 9.753 1.00 35.00 178 PRO B C 1
ATOM 3164 O O . PRO B 1 157 ? 46.505 -30.471 9.580 1.00 32.86 178 PRO B O 1
ATOM 3168 N N . LYS B 1 158 ? 47.767 -32.132 10.453 1.00 32.20 179 LYS B N 1
ATOM 3169 C CA . LYS B 1 158 ? 46.651 -32.854 11.050 1.00 34.15 179 LYS B CA 1
ATOM 3170 C C . LYS B 1 158 ? 45.893 -31.998 12.058 1.00 32.11 179 LYS B C 1
ATOM 3171 O O . LYS B 1 158 ? 44.656 -31.940 12.062 1.00 27.61 179 LYS B O 1
ATOM 3177 N N . SER B 1 159 ? 46.659 -31.351 12.923 1.00 26.54 180 SER B N 1
ATOM 3178 C CA . SER B 1 159 ? 46.104 -30.469 13.927 1.00 25.09 180 SER B CA 1
ATOM 3179 C C . SER B 1 159 ? 46.511 -29.049 13.612 1.00 28.20 180 SER B C 1
ATOM 3180 O O . SER B 1 159 ? 47.678 -28.774 13.338 1.00 24.91 180 SER B O 1
ATOM 3183 N N . ILE B 1 160 ? 45.537 -28.146 13.632 1.00 21.26 181 ILE B N 1
ATOM 3184 C CA . ILE B 1 160 ? 45.830 -26.737 13.442 1.00 20.18 181 ILE B CA 1
ATOM 3185 C C . ILE B 1 160 ? 45.300 -25.948 14.618 1.00 16.91 181 ILE B C 1
ATOM 3186 O O . ILE B 1 160 ? 44.324 -26.347 15.269 1.00 19.41 181 ILE B O 1
ATOM 3191 N N . ASN B 1 161 ? 45.987 -24.853 14.905 1.00 15.68 182 ASN B N 1
ATOM 3192 C CA . ASN B 1 161 ? 45.462 -23.818 15.777 1.00 16.61 182 ASN B CA 1
ATOM 3193 C C . ASN B 1 161 ? 45.323 -22.587 14.919 1.00 17.26 182 ASN B C 1
ATOM 3194 O O . ASN B 1 161 ? 46.184 -22.316 14.088 1.00 19.70 182 ASN B O 1
ATOM 3199 N N . TYR B 1 162 ? 44.226 -21.858 15.081 1.00 13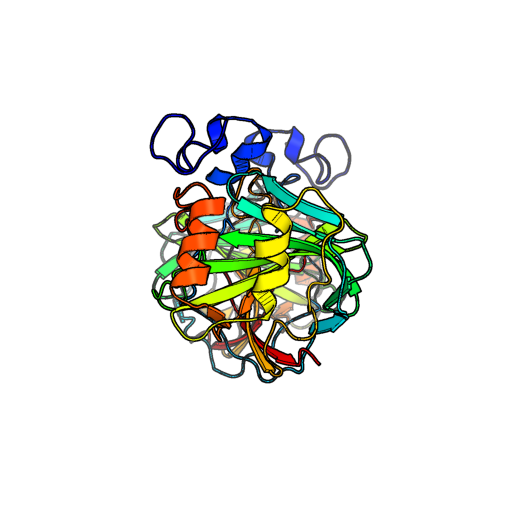.82 183 TYR B N 1
ATOM 3200 C CA . TYR B 1 162 ? 44.012 -20.713 14.230 1.00 11.49 183 TYR B CA 1
ATOM 3201 C C . TYR B 1 162 ? 43.365 -19.559 14.980 1.00 13.46 183 TYR B C 1
ATOM 3202 O O . TYR B 1 162 ? 42.702 -19.757 15.990 1.00 14.35 183 TYR B O 1
ATOM 3211 N N . TYR B 1 163 ? 43.571 -18.354 14.453 1.00 11.83 184 TYR B N 1
ATOM 3212 C CA . TYR B 1 163 ? 42.924 -17.146 14.965 1.00 12.47 184 TYR B CA 1
ATOM 3213 C C . TYR B 1 163 ? 41.675 -16.881 14.146 1.00 12.58 184 TYR B C 1
ATOM 3214 O O . TYR B 1 163 ? 41.712 -16.916 12.915 1.00 11.75 184 TYR B O 1
ATOM 3223 N N . HIS B 1 164 ? 40.565 -16.660 14.848 1.00 10.99 185 HIS B N 1
ATOM 3224 C CA . HIS B 1 164 ? 39.244 -16.637 14.234 1.00 13.07 185 HIS B CA 1
ATOM 3225 C C . HIS B 1 164 ? 38.545 -15.329 14.582 1.00 10.01 185 HIS B C 1
ATOM 3226 O O . HIS B 1 164 ? 38.469 -14.952 15.748 1.00 10.53 185 HIS B O 1
ATOM 3233 N N . PHE B 1 165 ? 38.080 -14.626 13.554 1.00 10.26 186 PHE B N 1
ATOM 3234 C CA . PHE B 1 165 ? 37.554 -13.271 13.720 1.00 10.51 186 PHE B CA 1
ATOM 3235 C C . PHE B 1 165 ? 36.867 -12.839 12.424 1.00 10.31 186 PHE B C 1
ATOM 3236 O O . PHE B 1 165 ? 37.027 -13.486 11.386 1.00 10.98 186 PHE B O 1
ATOM 3244 N N . ASN B 1 166 ? 36.145 -11.725 12.475 1.00 10.07 187 ASN B N 1
ATOM 3245 C CA . ASN B 1 166 ? 35.501 -11.185 11.284 1.00 11.37 187 ASN B CA 1
ATOM 3246 C C . ASN B 1 166 ? 36.337 -10.092 10.664 1.00 11.70 187 ASN B C 1
ATOM 3247 O O . ASN B 1 166 ? 36.908 -9.261 11.371 1.00 10.92 187 ASN B O 1
ATOM 3252 N N . GLY B 1 167 ? 36.415 -10.114 9.342 1.00 10.04 188 GLY B N 1
ATOM 3253 C CA . GLY B 1 167 ? 37.169 -9.109 8.617 1.00 10.76 188 GLY B CA 1
ATOM 3254 C C . GLY B 1 167 ? 36.656 -8.939 7.201 1.00 12.39 188 GLY B C 1
ATOM 3255 O O . GLY B 1 167 ? 35.447 -8.947 6.964 1.00 12.31 188 GLY B O 1
ATOM 3256 N N . SER B 1 168 ? 37.577 -8.801 6.258 1.00 10.89 189 SER B N 1
ATOM 3257 C CA . SER B 1 168 ? 37.231 -8.439 4.877 1.00 11.04 189 SER B CA 1
ATOM 3258 C C . SER B 1 168 ? 38.109 -9.185 3.898 1.00 11.87 189 SER B C 1
ATOM 3259 O O . SER B 1 168 ? 39.124 -9.754 4.282 1.00 11.65 189 SER B O 1
ATOM 3262 N N . LEU B 1 169 ? 37.736 -9.157 2.627 1.00 11.72 190 LEU B N 1
ATOM 3263 C CA . LEU B 1 169 ? 38.698 -9.529 1.590 1.00 12.41 190 LEU B CA 1
ATOM 3264 C C . LEU B 1 169 ? 39.866 -8.566 1.647 1.00 11.75 190 LEU B C 1
ATOM 3265 O O . LEU B 1 169 ? 39.697 -7.390 1.994 1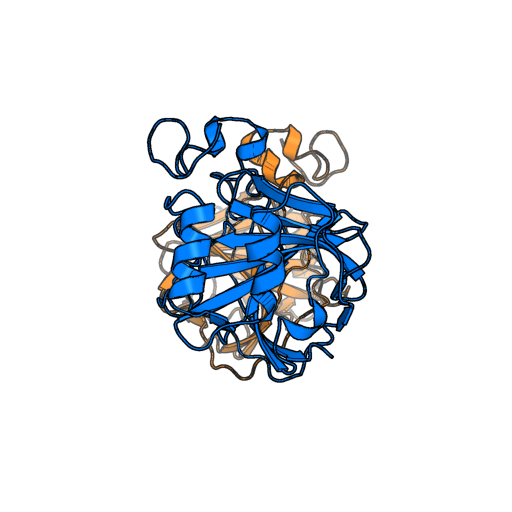.00 14.57 190 LEU B O 1
ATOM 3270 N N . THR B 1 170 ? 41.056 -9.051 1.303 1.00 12.38 191 THR B N 1
ATOM 3271 C CA . THR B 1 170 ? 42.234 -8.198 1.336 1.00 12.06 191 THR B CA 1
ATOM 3272 C C . THR B 1 170 ? 42.574 -7.550 -0.006 1.00 14.02 191 THR B C 1
ATOM 3273 O O . THR B 1 170 ? 43.598 -6.897 -0.138 1.00 15.35 191 THR B O 1
ATOM 3277 N N . ALA B 1 171 ? 41.709 -7.715 -0.993 1.00 13.62 192 ALA B N 1
ATOM 3278 C CA . ALA B 1 171 ? 41.873 -7.051 -2.281 1.00 15.33 192 ALA B CA 1
ATOM 3279 C C . ALA B 1 171 ? 40.523 -6.490 -2.688 1.00 14.34 192 ALA B C 1
ATOM 3280 O O . ALA B 1 171 ? 39.495 -6.940 -2.189 1.00 15.24 192 ALA B O 1
ATOM 3282 N N . PRO B 1 172 ? 40.513 -5.500 -3.602 1.00 15.07 193 PRO B N 1
ATOM 3283 C CA . PRO B 1 172 ? 39.213 -4.993 -4.043 1.00 12.77 193 PRO B CA 1
ATOM 3284 C C . PRO B 1 172 ? 38.328 -6.112 -4.551 1.00 15.39 193 PRO B C 1
ATOM 3285 O O . PRO B 1 172 ? 38.834 -7.038 -5.201 1.00 16.15 193 PRO B O 1
ATOM 3289 N N . PRO B 1 173 ? 37.020 -6.035 -4.266 1.00 16.40 194 PRO B N 1
ATOM 3290 C CA . PRO B 1 173 ? 36.308 -4.898 -3.661 1.00 16.72 194 PRO B CA 1
ATOM 3291 C C . PRO B 1 173 ? 36.286 -4.829 -2.112 1.00 17.81 194 PRO B C 1
ATOM 3292 O O . PRO B 1 173 ? 35.459 -4.100 -1.576 1.00 15.74 194 PRO B O 1
ATOM 3296 N N . CYS B 1 174 ? 37.175 -5.557 -1.429 1.00 14.90 195 CYS B N 1
ATOM 3297 C CA . CYS B 1 174 ? 37.356 -5.430 0.028 1.00 15.88 195 CYS B CA 1
ATOM 3298 C C . CYS B 1 174 ? 36.101 -5.770 0.812 1.00 13.33 195 CYS B C 1
ATOM 3299 O O . CYS B 1 174 ? 35.894 -5.266 1.913 1.00 13.83 195 CYS B O 1
ATOM 3302 N N . THR B 1 175 ? 35.275 -6.642 0.252 1.00 15.06 196 THR B N 1
ATOM 3303 C CA . THR B 1 175 ? 33.981 -6.945 0.838 1.00 15.49 196 THR B CA 1
ATOM 3304 C C . THR B 1 175 ? 34.134 -7.470 2.259 1.00 13.00 196 THR B C 1
ATOM 3305 O O . THR B 1 175 ? 35.018 -8.284 2.527 1.00 13.62 196 THR B O 1
ATOM 3309 N N . GLU B 1 176 ? 33.300 -6.974 3.167 1.00 12.69 197 GLU B N 1
ATOM 3310 C CA . GLU B 1 176 ? 33.329 -7.458 4.542 1.00 11.33 197 GLU B CA 1
ATOM 3311 C C . GLU B 1 176 ? 32.389 -8.651 4.712 1.00 14.02 197 GLU B C 1
ATOM 3312 O O . GLU B 1 176 ? 31.982 -9.265 3.722 1.00 15.62 197 GLU B O 1
ATOM 3318 N N . GLY B 1 177 ? 32.083 -9.017 5.949 1.00 12.24 198 GLY B N 1
ATOM 3319 C CA . GLY B 1 177 ? 31.310 -10.213 6.220 1.00 12.66 198 GLY B CA 1
ATOM 3320 C C . GLY B 1 177 ? 32.117 -11.495 6.148 1.00 13.18 198 GLY B C 1
ATOM 3321 O O . GLY B 1 177 ? 31.551 -12.585 6.146 1.00 15.22 198 GLY B O 1
ATOM 3322 N N . VAL B 1 178 ? 33.443 -11.372 6.091 1.00 13.10 199 VAL B N 1
ATOM 3323 C CA . VAL B 1 178 ? 34.317 -12.542 5.974 1.00 12.68 199 VAL B CA 1
ATOM 3324 C C . VAL B 1 178 ? 34.654 -13.143 7.328 1.00 12.85 199 VAL B C 1
ATOM 3325 O O . VAL B 1 178 ? 35.015 -12.425 8.261 1.00 12.63 199 VAL B O 1
ATOM 3329 N N . ALA B 1 179 ? 34.524 -14.459 7.423 1.00 11.92 200 ALA B N 1
ATOM 3330 C CA . ALA B 1 179 ? 34.991 -15.206 8.579 1.00 10.96 200 ALA B CA 1
ATOM 3331 C C . ALA B 1 179 ? 36.401 -15.700 8.265 1.00 11.83 200 ALA B C 1
ATOM 3332 O O . ALA B 1 179 ? 36.607 -16.495 7.330 1.00 13.00 200 ALA B O 1
ATOM 3334 N N . TRP B 1 180 ? 37.366 -15.200 9.032 1.00 11.43 201 TRP B N 1
ATOM 3335 C CA . TRP B 1 180 ? 38.766 -15.533 8.824 1.00 11.85 201 TRP B CA 1
ATOM 3336 C C . TRP B 1 180 ? 39.220 -16.628 9.761 1.00 11.30 201 TRP B C 1
ATOM 3337 O O . TRP B 1 180 ? 38.814 -16.686 10.921 1.00 11.96 201 TRP B O 1
ATOM 3348 N N . PHE B 1 181 ? 40.067 -17.486 9.208 1.00 10.21 202 PHE B N 1
ATOM 3349 C CA . PHE B 1 181 ? 40.718 -18.570 9.921 1.00 11.35 202 PHE B CA 1
ATOM 3350 C C . PHE B 1 181 ? 42.197 -18.469 9.612 1.00 12.42 202 PHE B C 1
ATOM 3351 O O . PHE B 1 181 ? 42.637 -18.949 8.565 1.00 13.74 202 PHE B O 1
ATOM 3359 N N . VAL B 1 182 ? 42.971 -17.855 10.501 1.00 10.16 203 VAL B N 1
ATOM 3360 C CA . VAL B 1 182 ? 44.393 -17.649 10.218 1.00 13.61 203 VAL B CA 1
ATOM 3361 C C . VAL B 1 182 ? 45.216 -18.659 10.997 1.00 12.55 203 VAL B C 1
ATOM 3362 O O . VAL B 1 182 ? 45.311 -18.596 12.224 1.00 11.50 203 VAL B O 1
ATOM 3366 N N . VAL B 1 183 ? 45.794 -19.613 10.273 1.00 11.18 204 VAL B N 1
ATOM 3367 C CA . VAL B 1 183 ? 46.474 -20.730 10.920 1.00 12.61 204 VAL B CA 1
ATOM 3368 C C . VAL B 1 183 ? 47.819 -20.293 11.490 1.00 13.59 204 VAL B C 1
ATOM 3369 O O . VAL B 1 183 ? 48.567 -19.539 10.850 1.00 15.89 204 VAL B O 1
ATOM 3373 N N . GLU B 1 184 ? 48.115 -20.764 12.698 1.00 14.41 205 GLU B N 1
ATOM 3374 C CA . GLU B 1 184 ? 49.331 -20.371 13.411 1.00 18.36 205 GLU B CA 1
ATOM 3375 C C . GLU B 1 184 ? 50.594 -21.090 12.908 1.00 18.03 205 GLU B C 1
ATOM 3376 O O . GLU B 1 184 ? 51.630 -20.461 12.683 1.00 19.35 205 GLU B O 1
ATOM 3382 N N . GLU B 1 185 ? 50.492 -22.401 12.731 1.00 17.16 206 GLU B N 1
ATOM 3383 C CA . GLU B 1 185 ? 51.582 -23.235 12.219 1.00 20.67 206 GLU B CA 1
ATOM 3384 C C . GLU B 1 185 ? 51.903 -22.919 10.764 1.00 18.14 206 GLU B C 1
ATOM 3385 O O . GLU B 1 185 ? 51.009 -22.911 9.931 1.00 19.39 206 GLU B O 1
ATOM 3391 N N . PRO B 1 186 ? 53.185 -22.678 10.444 1.00 19.40 207 PRO B N 1
ATOM 3392 C CA . PRO B 1 186 ? 53.554 -22.474 9.040 1.00 20.05 207 PRO B CA 1
ATOM 3393 C C . PRO B 1 186 ? 53.765 -23.781 8.295 1.00 17.68 207 PRO B C 1
ATOM 3394 O O . PRO B 1 186 ? 54.165 -24.777 8.913 1.00 21.60 207 PRO B O 1
ATOM 3398 N N . LEU B 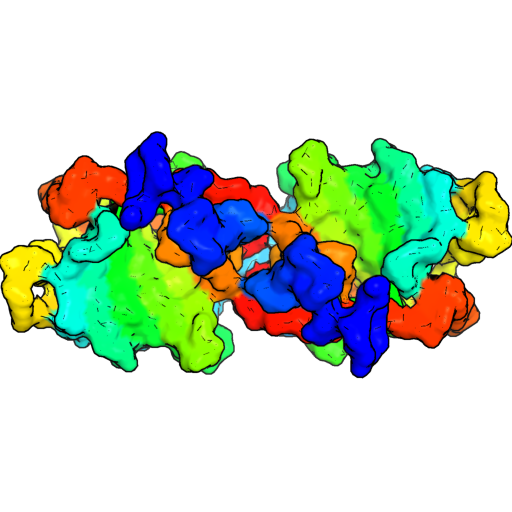1 187 ? 53.499 -23.772 6.991 1.00 15.31 208 LEU B N 1
ATOM 3399 C CA . LEU B 1 187 ? 53.973 -24.831 6.094 1.00 17.55 208 LEU B CA 1
ATOM 3400 C C . LEU B 1 187 ? 55.380 -24.530 5.642 1.00 20.15 208 LEU B C 1
ATOM 3401 O O . LEU B 1 187 ? 55.869 -23.415 5.791 1.00 19.75 208 LEU B O 1
ATOM 3406 N N . GLU B 1 188 ? 56.011 -25.531 5.046 1.00 19.52 209 GLU B N 1
ATOM 3407 C CA . GLU B 1 188 ? 57.342 -25.351 4.501 1.00 22.57 209 GLU B CA 1
ATOM 3408 C C . GLU B 1 188 ? 57.278 -24.993 3.028 1.00 19.53 209 GLU B C 1
ATOM 3409 O O . GLU B 1 188 ? 56.320 -25.335 2.332 1.00 19.17 209 GLU B O 1
ATOM 3415 N N . VAL B 1 189 ? 58.305 -24.287 2.563 1.00 16.16 210 VAL B N 1
ATOM 3416 C CA . VAL B 1 189 ? 58.496 -24.005 1.153 1.00 16.09 210 VAL B CA 1
ATOM 3417 C C . VAL B 1 189 ? 60.007 -23.905 0.940 1.00 20.19 210 VAL B C 1
ATOM 3418 O O . VAL B 1 189 ? 60.713 -23.385 1.794 1.00 18.07 210 VAL B O 1
ATOM 3422 N N . SER B 1 190 ? 60.518 -24.432 -0.163 1.00 19.24 211 SER B N 1
ATOM 3423 C CA . SER B 1 190 ? 61.958 -24.314 -0.395 1.00 19.23 211 SER B CA 1
ATOM 3424 C C . SER B 1 190 ? 62.300 -22.922 -0.919 1.00 20.13 211 SER B C 1
ATOM 3425 O O . SER B 1 190 ? 61.438 -22.200 -1.412 1.00 20.36 211 SER B O 1
ATOM 3428 N N . ALA B 1 191 ? 63.567 -22.534 -0.814 1.00 17.17 212 ALA B N 1
ATOM 3429 C CA . ALA B 1 191 ? 64.007 -21.293 -1.438 1.00 18.21 212 ALA B CA 1
ATOM 3430 C C . ALA B 1 191 ? 63.667 -21.273 -2.934 1.00 16.49 212 ALA B C 1
ATOM 3431 O O . ALA B 1 191 ? 63.232 -20.250 -3.467 1.00 20.27 212 ALA B O 1
ATOM 3433 N N . LYS B 1 192 ? 63.855 -22.404 -3.605 1.00 20.49 213 LYS B N 1
ATOM 3434 C CA . LYS B 1 192 ? 63.602 -22.486 -5.035 1.00 23.51 213 LYS B CA 1
ATOM 3435 C C . LYS B 1 192 ? 62.123 -22.296 -5.341 1.00 19.71 213 LYS B C 1
ATOM 3436 O O . LYS B 1 192 ? 61.759 -21.509 -6.217 1.00 20.07 213 LYS B O 1
ATOM 3442 N N . GLN B 1 193 ? 61.275 -23.007 -4.605 1.00 20.92 214 GLN B N 1
ATOM 3443 C CA . GLN B 1 193 ? 59.836 -22.867 -4.798 1.00 19.07 214 GLN B CA 1
ATOM 3444 C C . GLN B 1 193 ? 59.357 -21.456 -4.491 1.00 18.65 214 GLN B C 1
ATOM 3445 O O . GLN B 1 193 ? 58.489 -20.931 -5.191 1.00 15.90 214 GLN B O 1
ATOM 3451 N N . LEU B 1 194 ? 59.919 -20.850 -3.446 1.00 15.59 215 LEU B N 1
ATOM 3452 C CA . LEU B 1 194 ? 59.520 -19.506 -3.045 1.00 17.21 215 LEU B CA 1
ATOM 3453 C C . LEU B 1 194 ? 59.843 -18.498 -4.139 1.00 17.82 215 LEU B C 1
ATOM 3454 O O . LEU B 1 194 ? 59.012 -17.658 -4.493 1.00 19.17 215 LEU B O 1
ATOM 3459 N N . ALA B 1 195 ? 61.054 -18.593 -4.680 1.00 18.66 216 ALA B N 1
ATOM 3460 C CA . ALA B 1 195 ? 61.442 -17.758 -5.809 1.00 21.75 216 ALA B CA 1
ATOM 3461 C C . ALA B 1 195 ? 60.540 -17.991 -7.018 1.00 15.48 216 ALA B C 1
ATOM 3462 O O . ALA B 1 195 ? 60.120 -17.042 -7.682 1.00 17.60 216 ALA B O 1
ATOM 3464 N N . GLU B 1 196 ? 60.229 -19.251 -7.296 1.00 17.74 217 GLU B N 1
ATOM 3465 C CA . GLU B 1 196 ? 59.417 -19.570 -8.459 1.00 19.57 217 GLU B CA 1
ATOM 3466 C C . GLU B 1 196 ? 58.001 -19.001 -8.331 1.00 18.66 217 GLU B C 1
ATOM 3467 O O . GLU B 1 196 ? 57.468 -18.454 -9.290 1.00 20.86 217 GLU B O 1
ATOM 3473 N N . ILE B 1 197 ? 57.406 -19.119 -7.147 1.00 19.74 218 ILE B N 1
ATOM 3474 C CA . ILE B 1 197 ? 56.065 -18.595 -6.918 1.00 15.72 218 ILE B CA 1
ATOM 3475 C C . ILE B 1 197 ? 56.067 -17.074 -7.028 1.00 18.88 218 ILE B C 1
ATOM 3476 O O . ILE B 1 197 ? 55.188 -16.475 -7.646 1.00 16.56 218 ILE B O 1
ATOM 3481 N N . LYS B 1 198 ? 57.078 -16.442 -6.443 1.00 16.89 219 LYS B N 1
ATOM 3482 C CA . LYS B 1 198 ? 57.151 -14.992 -6.498 1.00 17.74 219 LYS B CA 1
ATOM 3483 C C . LYS B 1 198 ? 57.315 -14.517 -7.933 1.00 17.32 219 LYS B C 1
ATOM 3484 O O . LYS B 1 198 ? 56.743 -13.502 -8.320 1.00 18.61 219 LYS B O 1
ATOM 3490 N N . LYS B 1 199 ? 58.082 -15.266 -8.725 1.00 19.61 220 LYS B N 1
ATOM 3491 C CA . LYS B 1 199 ? 58.282 -14.900 -10.123 1.00 17.86 220 LYS B CA 1
ATOM 3492 C C . LYS B 1 199 ? 56.991 -15.055 -10.932 1.00 19.35 220 LYS B C 1
ATOM 3493 O O . LYS B 1 199 ? 56.711 -14.254 -11.825 1.00 22.66 220 LYS B O 1
ATOM 3499 N N . ARG B 1 200 ? 56.196 -16.069 -10.601 1.00 18.51 221 ARG B N 1
ATOM 3500 C CA . ARG B 1 200 ? 54.902 -16.240 -11.256 1.00 19.60 221 ARG B CA 1
ATOM 3501 C C . ARG B 1 200 ? 53.964 -15.092 -10.894 1.00 18.07 221 ARG B C 1
ATOM 3502 O O . ARG B 1 200 ? 53.053 -14.759 -11.659 1.00 19.83 221 ARG B O 1
ATOM 3510 N N . MET B 1 201 ? 54.191 -14.481 -9.731 1.00 17.94 222 MET B N 1
ATOM 3511 C CA . MET B 1 201 ? 53.448 -13.288 -9.340 1.00 18.71 222 MET B CA 1
ATOM 3512 C C . MET B 1 201 ? 54.251 -12.031 -9.667 1.00 19.71 222 MET B C 1
ATOM 3513 O O . MET B 1 201 ? 54.137 -11.010 -8.996 1.00 18.61 222 MET B O 1
ATOM 3518 N N . LYS B 1 202 ? 55.073 -12.137 -10.713 1.00 19.32 223 LYS B N 1
ATOM 3519 C CA . LYS B 1 202 ? 55.738 -10.987 -11.341 1.00 19.23 223 LYS B CA 1
ATOM 3520 C C . LYS B 1 202 ? 56.766 -10.288 -10.448 1.00 18.63 223 LYS B C 1
ATOM 3521 O O . LYS B 1 202 ? 57.077 -9.119 -10.667 1.00 19.87 223 LYS B O 1
ATOM 3527 N N . ASN B 1 203 ? 57.293 -11.003 -9.454 1.00 18.16 224 ASN B N 1
ATOM 3528 C CA . ASN B 1 203 ? 58.211 -10.426 -8.470 1.00 19.78 224 ASN B CA 1
ATOM 3529 C C . ASN B 1 203 ? 57.723 -9.068 -7.982 1.00 20.70 224 ASN B C 1
ATOM 3530 O O . ASN B 1 203 ? 58.497 -8.122 -7.818 1.00 20.69 224 ASN B O 1
ATOM 3535 N N . SER B 1 204 ? 56.409 -8.997 -7.767 1.00 18.62 225 SER B N 1
ATOM 3536 C CA . SER B 1 204 ? 55.715 -7.783 -7.377 1.00 18.38 225 SER B CA 1
ATOM 3537 C C . SER B 1 204 ? 54.884 -8.129 -6.150 1.00 17.44 225 SER B C 1
ATOM 3538 O O . SER B 1 204 ? 53.881 -8.817 -6.284 1.00 18.34 225 SER B O 1
ATOM 3541 N N . PRO B 1 205 ? 55.319 -7.684 -4.963 1.00 17.55 226 PRO B N 1
ATOM 3542 C CA . PRO B 1 205 ? 54.589 -7.973 -3.720 1.00 17.33 226 PRO B CA 1
ATOM 3543 C C . PRO B 1 205 ? 53.097 -7.719 -3.873 1.00 14.92 226 PRO B C 1
ATOM 3544 O O . PRO B 1 205 ? 52.710 -6.711 -4.473 1.00 17.57 226 PRO B O 1
ATOM 3548 N N . ASN B 1 206 ? 52.267 -8.639 -3.375 1.00 14.82 227 ASN B N 1
ATOM 3549 C CA . ASN B 1 206 ? 50.822 -8.470 -3.441 1.00 13.36 227 ASN B CA 1
ATOM 3550 C C . ASN B 1 206 ? 50.235 -8.627 -2.045 1.00 13.85 227 ASN B C 1
ATOM 3551 O O . ASN B 1 206 ? 49.301 -9.406 -1.811 1.00 14.51 227 ASN B O 1
ATOM 3556 N N . GLN B 1 207 ? 50.810 -7.847 -1.139 1.00 15.18 228 GLN B N 1
ATOM 3557 C CA . GLN B 1 207 ? 50.467 -7.816 0.276 1.00 13.85 228 GLN B CA 1
ATOM 3558 C C . GLN B 1 207 ? 49.782 -6.497 0.614 1.00 15.98 228 GLN B C 1
ATOM 3559 O O . GLN B 1 207 ? 50.394 -5.434 0.520 1.00 17.09 228 GLN B O 1
ATOM 3565 N N . ARG B 1 208 ? 48.509 -6.544 0.988 1.00 13.21 229 ARG B N 1
ATOM 3566 C CA . ARG B 1 208 ? 47.839 -5.325 1.403 1.00 14.20 229 ARG B CA 1
ATOM 3567 C C . ARG B 1 208 ? 48.389 -4.895 2.745 1.00 14.73 229 ARG B C 1
ATOM 3568 O O . ARG B 1 208 ? 48.586 -5.734 3.620 1.00 16.50 229 ARG B O 1
ATOM 3576 N N . PRO B 1 209 ? 48.642 -3.587 2.912 1.00 15.03 230 PRO B N 1
ATOM 3577 C CA . PRO B 1 209 ? 49.118 -3.117 4.219 1.00 18.28 230 PRO B CA 1
ATOM 3578 C C . PRO B 1 209 ? 48.095 -3.366 5.326 1.00 18.18 230 PRO B C 1
ATOM 3579 O O . PRO B 1 209 ? 46.904 -3.467 5.022 1.00 16.75 230 PRO B O 1
ATOM 3583 N N . VAL B 1 210 ? 48.545 -3.478 6.578 1.00 16.98 231 VAL B N 1
ATOM 3584 C CA . VAL B 1 210 ? 47.590 -3.668 7.669 1.00 15.56 231 VAL B CA 1
ATOM 3585 C C . VAL B 1 210 ? 46.672 -2.463 7.758 1.00 18.31 231 VAL B C 1
ATOM 3586 O O . VAL B 1 210 ? 47.085 -1.315 7.536 1.00 18.76 231 VAL B O 1
ATOM 3590 N N . GLN B 1 211 ? 45.413 -2.754 8.076 1.00 14.89 232 GLN B N 1
ATOM 3591 C CA . GLN B 1 211 ? 44.332 -1.782 8.089 1.00 17.00 232 GLN B CA 1
ATOM 3592 C C . GLN B 1 211 ? 43.974 -1.415 9.528 1.00 17.88 232 GLN B C 1
ATOM 3593 O O . GLN B 1 211 ? 44.374 -2.120 10.465 1.00 16.68 232 GLN B O 1
ATOM 3599 N N . PRO B 1 212 ? 43.272 -0.285 9.714 1.00 17.91 233 PRO B N 1
ATOM 3600 C CA . PRO B 1 212 ? 42.857 0.103 11.068 1.00 16.45 233 PRO B CA 1
ATOM 3601 C C . PRO B 1 212 ? 42.064 -1.000 11.736 1.00 14.57 233 PRO B C 1
ATOM 3602 O O . PRO B 1 212 ? 41.221 -1.605 11.089 1.00 17.26 233 PRO B O 1
ATOM 3606 N N . ASP B 1 213 ? 42.372 -1.272 13.001 1.00 14.20 234 ASP B N 1
ATOM 3607 C CA . ASP B 1 213 ? 41.702 -2.316 13.754 1.00 14.20 234 ASP B CA 1
ATOM 3608 C C . ASP B 1 213 ? 40.785 -1.706 14.800 1.00 15.65 234 ASP B C 1
ATOM 3609 O O . ASP B 1 213 ? 41.242 -1.095 15.779 1.00 16.53 234 ASP B O 1
ATOM 3614 N N . TYR B 1 214 ? 39.487 -1.879 14.594 1.00 11.70 235 TYR B N 1
ATOM 3615 C CA . TYR B 1 214 ? 38.480 -1.360 15.513 1.00 13.41 235 TYR B CA 1
ATOM 3616 C C . TYR B 1 214 ? 38.109 -2.408 16.554 1.00 14.80 235 TYR B C 1
ATOM 3617 O O . TYR B 1 214 ? 36.990 -2.936 16.573 1.00 13.52 235 TYR B O 1
ATOM 3626 N N . ASN B 1 215 ? 39.072 -2.717 17.415 1.00 12.63 236 ASN B N 1
ATOM 3627 C CA . ASN B 1 215 ? 38.873 -3.691 18.488 1.00 13.42 236 ASN B CA 1
ATOM 3628 C C . ASN B 1 215 ? 38.382 -5.056 17.993 1.00 13.29 236 ASN B C 1
ATOM 3629 O O . ASN B 1 215 ? 37.462 -5.636 18.585 1.00 11.69 236 ASN B O 1
ATOM 3634 N N . THR B 1 216 ? 38.989 -5.573 16.929 1.00 10.56 237 THR B N 1
ATOM 3635 C CA . THR B 1 216 ? 38.548 -6.857 16.381 1.00 12.33 237 THR B CA 1
ATOM 3636 C C . THR B 1 216 ? 38.582 -7.932 17.460 1.00 12.73 237 THR B C 1
ATOM 3637 O O . THR B 1 216 ? 39.604 -8.105 18.128 1.00 13.06 237 THR B O 1
ATOM 3641 N N . VAL B 1 217 ? 37.456 -8.625 17.656 1.00 10.58 238 VAL B N 1
ATOM 3642 C CA . VAL B 1 217 ? 37.384 -9.711 18.624 1.00 12.02 238 VAL B CA 1
ATOM 3643 C C . VAL B 1 217 ? 37.902 -10.990 17.970 1.00 10.79 238 VAL B C 1
ATOM 3644 O O . VAL B 1 217 ? 37.414 -11.413 16.921 1.00 11.09 238 VAL B O 1
ATOM 3648 N N . ILE B 1 218 ? 38.918 -11.587 18.590 1.00 10.02 239 ILE B N 1
ATOM 3649 C CA . ILE B 1 218 ? 39.647 -12.708 18.012 1.00 11.56 239 ILE B CA 1
ATOM 3650 C C . ILE B 1 218 ? 39.679 -13.867 18.991 1.00 10.58 239 ILE B C 1
ATOM 3651 O O . ILE B 1 218 ? 40.135 -13.703 20.123 1.00 11.97 239 ILE B O 1
ATOM 3656 N N . ILE B 1 219 ? 39.206 -15.034 18.563 1.00 10.14 240 ILE B N 1
ATOM 3657 C CA . ILE B 1 219 ? 39.287 -16.218 19.415 1.00 9.13 240 ILE B CA 1
ATOM 3658 C C . ILE B 1 219 ? 40.322 -17.182 18.816 1.00 12.20 240 ILE B C 1
ATOM 3659 O O . ILE B 1 219 ? 40.329 -17.413 17.593 1.00 11.40 240 ILE B O 1
ATOM 3664 N N . LYS B 1 220 ? 41.190 -17.724 19.673 1.00 11.74 241 LYS B N 1
ATOM 3665 C CA . LYS B 1 220 ? 42.166 -18.718 19.229 1.00 13.21 241 LYS B CA 1
ATOM 3666 C C . LYS B 1 220 ? 41.505 -20.090 19.380 1.00 13.99 241 LYS B C 1
ATOM 3667 O O . LYS B 1 220 ? 40.871 -20.385 20.401 1.00 16.03 241 LYS B O 1
ATOM 3673 N N . ARG B 1 221 ? 41.616 -20.902 18.338 1.00 13.43 242 ARG B N 1
ATOM 3674 C CA . ARG B 1 221 ? 40.842 -22.132 18.200 1.00 14.15 242 ARG B CA 1
ATOM 3675 C C . ARG B 1 221 ? 41.712 -23.259 17.688 1.00 16.43 242 ARG B C 1
ATOM 3676 O O . ARG B 1 221 ? 42.786 -23.028 17.128 1.00 18.30 242 ARG B O 1
ATOM 3684 N N . SER B 1 222 ? 41.229 -24.480 17.855 1.00 16.88 243 SER B N 1
ATOM 3685 C CA . SER B 1 222 ? 41.892 -25.620 17.255 1.00 18.38 243 SER B CA 1
ATOM 3686 C C . SER B 1 222 ? 40.909 -26.431 16.428 1.00 16.50 243 SER B C 1
ATOM 3687 O O . SER B 1 222 ? 39.688 -26.393 16.653 1.00 15.65 243 SER B O 1
ATOM 3690 N N . ALA B 1 223 ? 41.438 -27.150 15.451 1.00 15.96 244 ALA B N 1
ATOM 3691 C CA . ALA B 1 223 ? 40.648 -28.113 14.710 1.00 15.57 244 ALA B CA 1
ATOM 3692 C C . ALA B 1 223 ? 41.548 -29.220 14.173 1.00 18.30 244 ALA B C 1
ATOM 3693 O O . ALA B 1 223 ? 42.768 -29.059 14.076 1.00 22.81 244 ALA B O 1
ATOM 3695 N N . GLU B 1 224 ? 40.925 -30.349 13.856 1.00 21.48 245 GLU B N 1
ATOM 3696 C CA . GLU B 1 224 ? 41.588 -31.447 13.169 1.00 22.13 245 GLU B CA 1
ATOM 3697 C C . GLU B 1 224 ? 41.178 -31.391 11.710 1.00 20.49 245 GLU B C 1
ATOM 3698 O O . GLU B 1 224 ? 39.991 -31.225 11.398 1.00 22.97 245 GLU B O 1
ATOM 3704 N N . THR B 1 225 ? 42.151 -31.508 10.814 1.00 28.06 246 THR B N 1
ATOM 3705 C CA . THR B 1 225 ? 41.892 -31.385 9.388 1.00 22.18 246 THR B CA 1
ATOM 3706 C C . THR B 1 225 ? 41.617 -32.753 8.763 1.00 26.30 246 THR B C 1
ATOM 3707 O O . THR B 1 225 ? 41.300 -32.850 7.576 1.00 26.52 246 THR B O 1
ATOM 3711 N N . ARG B 1 226 ? 41.740 -33.797 9.579 1.00 32.22 247 ARG B N 1
ATOM 3712 C CA . ARG B 1 226 ? 41.423 -35.159 9.162 1.00 39.35 247 ARG B CA 1
ATOM 3713 C C . ARG B 1 226 ? 40.539 -35.857 10.185 1.00 46.59 247 ARG B C 1
ATOM 3714 O O . ARG B 1 226 ? 40.764 -37.025 10.507 1.00 52.64 247 ARG B O 1
#

Nearest PDB structures (foldseek):
  4xfw-assembly1_B  TM=9.960E-01  e=3.003E-48  Helicobacter pylori G27
  4ygf-assembly1_B  TM=9.930E-01  e=2.571E-45  Helicobacter pylori 26695
  5tt8-assembly3_E  TM=9.882E-01  e=6.148E-44  Helicobacter pylori 26695
  5tt8-assembly4_H  TM=9.875E-01  e=2.189E-43  Helicobacter pylori 26695
  5tv3-assembly1_A  TM=9.771E-01  e=6.631E-41  Helicobacter pylori 26695